Protein AF-A0A1Y4FDK3-F1 (afdb_monomer_lite)

Sequence (465 aa):
MKSVPLPRIGMRVVKTAVAVMLSYTIFVPFGLIYNEALGGVWGQLGPLYACIACIICTQSTLGQTIQQGLSRLIGVAVGGALGTATLLLGAALDDPWVRIPALGAVCVAGVWICLLLKRPTACGMACILPCVILITGVTGVTRYYYAAARIIETVVGLLIALGVNAALPDLRPEPKKEAPHMQVEVKNSTKKLCVIGEPVLHSKSPLIQNTMLAALGLDYVYLCQPVPRGRCREWLECAKFAGYAGFNATMPHKEELVELMDELDGDARLFGAVNTVCIRDGRAYGYNTDGAGFLRALNDEGIDPAGKRVLVLGAGGAAKAVCLKLAQAGAEVVVCNRTADKATALCAHEPARLRPAGFDPDTLRREAAECGLLVNCTSLGMEGAAGQFEEFSFLDALPAGAPVVDLIYAPAETELLRRAREGGHQTANGFGLLVNQAVLSLEHFTGTAIDAAEMKRRLADVLLP

pLDDT: mean 89.47, std 10.4, range [42.16, 98.75]

Radius of gyration: 32.22 Å; chains: 1; bounding box: 88×62×81 Å

Secondary structure (DSSP, 8-state):
---PPPP---HHHHHHHHHHHHHHHHHGGGT-SS-GGG-TTGGG--HHHHHHHHHHH--SSHHHHHHHHHHHHHHHHHHHHHHHHHGGGGGGGGSHHHHHHHHHHHHHHHHHHHHHTT-GGGHHHHHHHHHHHHHS---TTHHHHHHHHHHHHHHHHHHHHHHHHHHS---SPPP-S----------TT-EEEEEEESS-TT-SHHHHHHHHHHHHT-SEEEEEEE--TT-HHHHHHHHHHTTEEEEEE-TTTTTTTGGG-SEE-HHHHHHT--SEEEEETTEEEEE-HHHHHHHHHHHHTT---TT-EEEEE--SHHHHHHHHHHHHTT-EEEEE-SSHHHHHHHHTTSTTTEEEE--SHHHHHHHHTT-SEEEE-SSTT-TT-----S--HHHHTSPTT--EEES--SSSS-HHHHHHHHTT--EE-THHHHHHHHHHHHHHHH-----HHHHHHHHHHHH--

Organism: Flavonifractor plautii (NCBI:txid292800)

InterPro domains:
  IPR006151 Quinate/shikimate 5-dehydrogenase/glutamyl-tRNA reductase [PF01488] (306-349)
  IPR011342 Shikimate dehydrogenase [TIGR00507] (193-463)
  IPR013708 Shikimate dehydrogenase substrate binding, N-terminal [PF08501] (195-277)
  IPR022893 Shikimate dehydrogenase family [MF_00222] (190-461)
  IPR022893 Shikimate dehydrogenase family [PTHR21089] (185-453)
  IPR036291 NAD(P)-binding domain superfamily [SSF51735] (290-460)
  IPR046346 Aminoacid dehydrogenase-like, N-terminal domain superfamily [SSF53223] (185-289)
  IPR049453 Integral membrane bound transporter domain [PF13515] (41-162)

Foldseek 3Di:
DPDDDDDDDDPLNVLLVQLLVVLQVVCVVVVQCQQCVVPFLSNLAHSVLLSVLSNQLQDQALVSSVLLLVLLLLLLVLLLVLLVVLCVCPPLLVDPVSVVVSLVVQLVVSCVVCVVVVRNSSSVSSSVLSCCLSPVPDDDPVSNSNSVNSSVSNVNSSVSSSVSCVVRHNPPPDPDPPQPPDDDDADPPAAEEEEEEVVFPPPCLQVLQSLQCVVVVHRYHYYYDYDDPPCVQVVLVVCLVVRHQWYFYDPPCFQVCLVVAPEEDPLCVLLSGFGIWGADPNGIYGYDLLLVLVCQLCVVLVHQQAPWEEEEEDLDSSSLSNQVSSVVSHHQYEYEYCPQVSQVVSCVSPVVRGHYDYPDPVGLLVSQLRGLEYEYPDCAQAPPDPHHDPDQVSLVNHDAQRAYEYLHPVVVAGPNQVVNVVSVYHYYYNLSSVQSSSQVSVCVSPVDHDDSVVSSVSVCVSPVD

Structure (mmCIF, N/CA/C/O backbone):
data_AF-A0A1Y4FDK3-F1
#
_entry.id   AF-A0A1Y4FDK3-F1
#
loop_
_atom_site.group_PDB
_atom_site.id
_atom_site.type_symbol
_atom_site.label_atom_id
_atom_site.label_alt_id
_atom_site.label_comp_id
_atom_site.label_asym_id
_atom_site.label_entity_id
_atom_site.label_seq_id
_atom_site.pdbx_PDB_ins_code
_atom_site.Cartn_x
_atom_site.Cartn_y
_atom_site.Cartn_z
_atom_site.occupancy
_atom_site.B_iso_or_equiv
_atom_site.auth_seq_id
_atom_site.auth_comp_id
_atom_site.auth_asym_id
_atom_site.auth_atom_id
_atom_site.pdbx_PDB_model_num
ATOM 1 N N . MET A 1 1 ? 37.067 43.108 -14.608 1.00 49.44 1 MET A N 1
ATOM 2 C CA . MET A 1 1 ? 37.022 41.693 -15.043 1.00 49.44 1 MET A CA 1
ATOM 3 C C . MET A 1 1 ? 36.114 4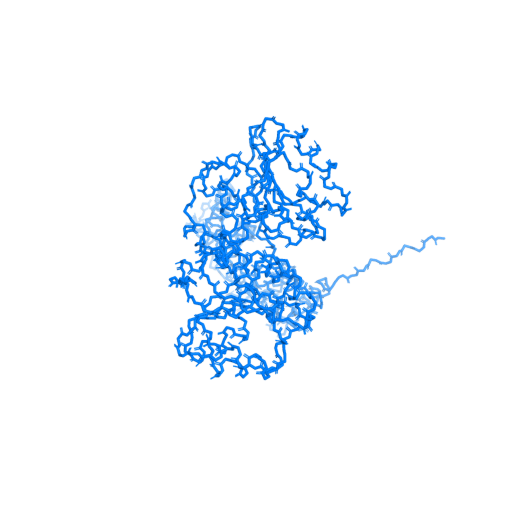0.938 -14.083 1.00 49.44 1 MET A C 1
ATOM 5 O O . MET A 1 1 ? 36.393 40.963 -12.893 1.00 49.44 1 MET A O 1
ATOM 9 N N . LYS A 1 2 ? 35.000 40.354 -14.550 1.00 50.56 2 LYS A N 1
ATOM 10 C CA . LYS A 1 2 ? 34.170 39.475 -13.704 1.00 50.56 2 LYS A CA 1
ATOM 11 C C . LYS A 1 2 ? 35.009 38.242 -13.357 1.00 50.56 2 LYS A C 1
ATOM 13 O O . LYS A 1 2 ? 35.543 37.614 -14.268 1.00 50.56 2 LYS A O 1
ATOM 18 N N . SER A 1 3 ? 35.164 37.934 -12.071 1.00 60.12 3 SER A N 1
ATOM 19 C CA . SER A 1 3 ? 35.809 36.700 -11.630 1.00 60.12 3 SER A CA 1
ATOM 20 C C . SER A 1 3 ? 34.980 35.522 -12.134 1.00 60.12 3 SER A C 1
ATOM 22 O O . SER A 1 3 ? 33.811 35.369 -11.787 1.00 60.12 3 SER A O 1
ATOM 24 N N . VAL A 1 4 ? 35.564 34.715 -13.015 1.00 58.91 4 VAL A N 1
ATOM 25 C CA . VAL A 1 4 ? 34.963 33.440 -13.404 1.00 58.91 4 VAL A CA 1
ATOM 26 C C . VAL A 1 4 ? 35.114 32.517 -12.191 1.00 58.91 4 VAL A C 1
ATOM 28 O O . VAL A 1 4 ? 36.247 32.297 -11.757 1.00 58.91 4 VAL A O 1
ATOM 31 N N . PRO A 1 5 ? 34.023 32.023 -11.581 1.00 63.69 5 PRO A N 1
ATOM 32 C CA . PRO A 1 5 ? 34.138 31.117 -10.449 1.00 63.69 5 PRO A CA 1
ATOM 33 C C . PRO A 1 5 ? 34.846 29.834 -10.896 1.00 63.69 5 PRO A C 1
ATOM 35 O O . PRO A 1 5 ? 34.484 29.235 -11.909 1.00 63.69 5 PRO A O 1
ATOM 38 N N . LEU A 1 6 ? 35.869 29.425 -10.142 1.00 59.69 6 LEU A N 1
ATOM 39 C CA . LEU A 1 6 ? 36.595 28.183 -10.401 1.00 59.69 6 LEU A CA 1
ATOM 40 C C . LEU A 1 6 ? 35.630 26.984 -10.317 1.00 59.69 6 LEU A C 1
ATOM 42 O O . LEU A 1 6 ? 34.805 26.925 -9.397 1.00 59.69 6 LEU A O 1
ATOM 46 N N . PRO A 1 7 ? 35.719 26.019 -11.250 1.00 59.59 7 PRO A N 1
ATOM 47 C CA . PRO A 1 7 ? 34.868 24.839 -11.234 1.00 59.59 7 PRO A CA 1
ATOM 48 C C . PRO A 1 7 ? 35.133 24.011 -9.972 1.00 59.59 7 PRO A C 1
ATOM 50 O O . PRO A 1 7 ? 36.275 23.715 -9.623 1.00 59.59 7 PRO A O 1
ATOM 53 N N . ARG A 1 8 ? 34.062 23.618 -9.278 1.00 72.81 8 ARG A N 1
ATOM 54 C CA . ARG A 1 8 ? 34.160 22.737 -8.108 1.00 72.81 8 ARG A CA 1
ATOM 55 C C . ARG A 1 8 ? 34.500 21.321 -8.574 1.00 72.81 8 ARG A C 1
ATOM 57 O O . ARG A 1 8 ? 33.692 20.680 -9.242 1.00 72.81 8 ARG A O 1
ATOM 64 N N . ILE A 1 9 ? 35.680 20.827 -8.204 1.00 76.56 9 ILE A N 1
ATOM 65 C CA . ILE A 1 9 ? 36.109 19.453 -8.493 1.00 76.56 9 ILE A CA 1
ATOM 66 C C . ILE A 1 9 ? 35.349 18.499 -7.562 1.00 76.56 9 ILE A C 1
ATOM 68 O O . ILE A 1 9 ? 35.439 18.601 -6.340 1.00 76.56 9 ILE A O 1
ATOM 72 N N . GLY A 1 10 ? 34.565 17.585 -8.135 1.00 80.06 10 GLY A N 1
ATOM 73 C CA . GLY A 1 10 ? 33.818 16.583 -7.371 1.00 80.06 10 GLY A CA 1
ATOM 74 C C . GLY A 1 10 ? 34.713 15.471 -6.814 1.00 80.06 10 GLY A C 1
ATOM 75 O O . GLY A 1 10 ? 35.727 15.124 -7.418 1.00 80.06 10 GLY A O 1
ATOM 76 N N . MET A 1 11 ? 34.299 14.850 -5.703 1.00 84.31 11 MET A N 1
ATOM 77 C CA . MET A 1 11 ? 35.073 13.801 -5.022 1.00 84.31 11 MET A CA 1
ATOM 78 C C . MET A 1 11 ? 35.417 12.620 -5.945 1.00 84.31 11 MET A C 1
ATOM 80 O O . MET A 1 11 ? 36.531 12.113 -5.902 1.00 84.31 11 MET A O 1
ATOM 84 N N . ARG A 1 12 ? 34.520 12.229 -6.861 1.00 85.62 12 ARG A N 1
ATOM 85 C CA . ARG A 1 12 ? 34.807 11.196 -7.874 1.00 85.62 12 ARG A CA 1
ATOM 86 C C . ARG A 1 12 ? 36.051 11.507 -8.716 1.00 85.62 12 ARG A C 1
ATOM 88 O O . ARG A 1 12 ? 36.828 10.601 -9.006 1.00 85.62 12 ARG A O 1
ATOM 95 N N . VAL A 1 13 ? 36.252 12.769 -9.101 1.00 85.69 13 VAL A N 1
ATOM 96 C CA . VAL A 1 13 ? 37.414 13.190 -9.903 1.00 85.69 13 VAL A CA 1
ATOM 97 C C . VAL A 1 13 ? 38.695 13.061 -9.081 1.00 85.69 13 VAL A C 1
ATOM 99 O O . VAL A 1 13 ? 39.684 12.528 -9.576 1.00 85.69 13 VAL A O 1
ATOM 102 N N . VAL A 1 14 ? 38.646 13.451 -7.804 1.00 87.25 14 VAL A N 1
ATOM 103 C CA . VAL A 1 14 ? 39.762 13.287 -6.859 1.00 87.25 14 VAL A CA 1
ATOM 104 C C . VAL A 1 14 ? 40.108 11.807 -6.680 1.00 87.25 14 VAL A C 1
ATOM 106 O O . VAL A 1 14 ? 41.258 11.424 -6.880 1.00 87.25 14 VAL A O 1
ATOM 109 N N . LYS A 1 15 ? 39.112 10.952 -6.402 1.00 89.12 15 LYS A N 1
ATOM 110 C CA . LYS A 1 15 ? 39.292 9.492 -6.296 1.00 89.12 15 LYS A CA 1
ATOM 111 C C . LYS A 1 15 ? 39.922 8.911 -7.561 1.00 89.12 15 LYS A C 1
ATOM 113 O O . LYS A 1 15 ? 40.838 8.103 -7.481 1.00 89.12 15 LYS A O 1
ATOM 118 N N . THR A 1 16 ? 39.465 9.354 -8.730 1.00 89.62 16 THR A N 1
ATOM 119 C CA . THR A 1 16 ? 39.978 8.873 -10.018 1.00 89.62 16 THR A CA 1
ATOM 120 C C . THR A 1 16 ? 41.451 9.235 -10.205 1.00 89.62 16 THR A C 1
ATOM 122 O O . THR A 1 16 ? 42.246 8.377 -10.583 1.00 89.62 16 THR A O 1
ATOM 125 N N . ALA A 1 17 ? 41.837 10.476 -9.894 1.00 91.12 17 ALA A N 1
ATOM 126 C CA . ALA A 1 17 ? 43.228 10.918 -9.978 1.00 91.12 17 ALA A CA 1
ATOM 127 C C . ALA A 1 17 ? 44.140 10.123 -9.026 1.00 91.12 17 ALA A C 1
ATOM 129 O O . ALA A 1 17 ? 45.201 9.653 -9.437 1.00 91.12 17 ALA A O 1
ATOM 130 N N . VAL A 1 18 ? 43.691 9.898 -7.786 1.00 92.38 18 VAL A N 1
ATOM 131 C CA . VAL A 1 18 ? 44.410 9.077 -6.797 1.00 92.38 18 VAL A CA 1
ATOM 132 C C . VAL A 1 18 ? 44.550 7.630 -7.278 1.00 92.38 18 VAL A C 1
ATOM 134 O O . VAL A 1 18 ? 45.639 7.067 -7.211 1.00 92.38 18 VAL A O 1
ATOM 137 N N . ALA A 1 19 ? 43.484 7.033 -7.817 1.00 92.50 19 ALA A N 1
ATOM 138 C CA . ALA A 1 19 ? 43.506 5.660 -8.316 1.00 92.50 19 ALA A CA 1
ATOM 139 C C . ALA A 1 19 ? 44.452 5.475 -9.515 1.00 92.50 19 ALA A C 1
ATOM 141 O O . ALA A 1 19 ? 45.145 4.463 -9.595 1.00 92.50 19 ALA A O 1
ATOM 142 N N . VAL A 1 20 ? 44.532 6.449 -10.428 1.00 92.19 20 VAL A N 1
ATOM 143 C CA . VAL A 1 20 ? 45.497 6.427 -11.544 1.00 92.19 20 VAL A CA 1
ATOM 144 C C . VAL A 1 20 ? 46.932 6.551 -11.037 1.00 92.19 20 VAL A C 1
ATOM 146 O O . VAL A 1 20 ? 47.793 5.782 -11.460 1.00 92.19 20 VAL A O 1
ATOM 149 N N . MET A 1 21 ? 47.185 7.475 -10.105 1.00 93.81 21 MET A N 1
ATOM 150 C CA . MET A 1 21 ? 48.506 7.654 -9.501 1.00 93.81 21 MET A CA 1
ATOM 151 C C . MET A 1 21 ? 48.981 6.360 -8.829 1.00 93.81 21 MET A C 1
ATOM 153 O O . MET A 1 21 ? 50.059 5.867 -9.150 1.00 93.81 21 MET A O 1
ATOM 157 N N . LEU A 1 22 ? 48.149 5.761 -7.970 1.00 92.12 22 LEU A N 1
ATOM 158 C CA . LEU A 1 22 ? 48.467 4.501 -7.292 1.00 92.12 22 LEU A CA 1
ATOM 159 C C . LEU A 1 22 ? 48.661 3.344 -8.277 1.00 92.12 22 LEU A C 1
ATOM 161 O O . LEU A 1 22 ? 49.587 2.553 -8.116 1.00 92.12 22 LEU A O 1
ATOM 165 N N . SER A 1 23 ? 47.830 3.271 -9.321 1.00 90.44 23 SER A N 1
ATOM 166 C CA . SER A 1 23 ? 47.979 2.273 -10.382 1.00 90.44 23 SER A CA 1
ATOM 167 C C . SER A 1 23 ? 49.316 2.377 -11.092 1.00 90.44 23 SER A C 1
ATOM 169 O O . SER A 1 23 ? 49.923 1.352 -11.372 1.00 90.44 23 SER A O 1
ATOM 171 N N . TYR A 1 24 ? 49.806 3.582 -11.364 1.00 88.81 24 TYR A N 1
ATOM 172 C CA . TYR A 1 24 ? 51.129 3.744 -11.951 1.00 88.81 24 TYR A CA 1
ATOM 173 C C . TYR A 1 24 ? 52.233 3.358 -10.953 1.00 88.81 24 TYR A C 1
ATOM 175 O O . TYR A 1 24 ? 53.125 2.578 -11.286 1.00 88.81 24 TYR A O 1
ATOM 183 N N . THR A 1 25 ? 52.142 3.833 -9.706 1.00 89.12 25 THR A N 1
ATOM 184 C CA . THR A 1 25 ? 53.131 3.562 -8.649 1.00 89.12 25 THR A CA 1
ATOM 185 C C . THR A 1 25 ? 53.293 2.074 -8.344 1.00 89.12 25 THR A C 1
ATOM 187 O O . THR A 1 25 ? 54.399 1.649 -8.039 1.00 89.12 25 THR A O 1
ATOM 190 N N . ILE A 1 26 ? 52.235 1.266 -8.453 1.00 88.19 26 ILE A N 1
ATOM 191 C CA . ILE A 1 26 ? 52.302 -0.177 -8.177 1.00 88.19 26 ILE A CA 1
ATOM 192 C C . ILE A 1 26 ? 53.143 -0.935 -9.212 1.00 88.19 26 ILE A C 1
ATOM 194 O O . ILE A 1 26 ? 53.798 -1.904 -8.850 1.00 88.19 26 ILE A O 1
ATOM 198 N N . PHE A 1 27 ? 53.166 -0.511 -10.477 1.00 85.94 27 PHE A N 1
ATOM 199 C CA . PHE A 1 27 ? 53.863 -1.244 -11.545 1.00 85.94 27 PHE A CA 1
ATOM 200 C C . PHE A 1 27 ? 55.360 -0.902 -11.637 1.00 85.94 27 PHE A C 1
ATOM 202 O O . PHE A 1 27 ? 56.163 -1.745 -12.041 1.00 85.94 27 PHE A O 1
ATOM 209 N N . VAL A 1 28 ? 55.750 0.315 -11.240 1.00 85.56 28 VAL A N 1
ATOM 210 C CA . VAL A 1 28 ? 57.125 0.831 -11.384 1.00 85.56 28 VAL A CA 1
ATOM 211 C C . VAL A 1 28 ? 58.179 0.013 -10.609 1.00 85.56 28 VAL A C 1
ATOM 213 O O . VAL A 1 28 ? 59.177 -0.358 -11.227 1.00 85.56 28 VAL A O 1
ATOM 216 N N . PRO A 1 29 ? 57.998 -0.338 -9.317 1.00 84.94 29 PRO A N 1
ATOM 217 C CA . PRO A 1 29 ? 59.011 -1.063 -8.539 1.00 84.94 29 PRO A CA 1
ATOM 218 C C . PRO A 1 29 ? 59.336 -2.459 -9.076 1.00 84.94 29 PRO A C 1
ATOM 220 O O . PRO A 1 29 ? 60.423 -2.973 -8.833 1.00 84.94 29 PRO A O 1
ATOM 223 N N . PHE A 1 30 ? 58.405 -3.068 -9.810 1.00 81.56 30 PHE A N 1
ATOM 224 C CA . PHE A 1 30 ? 58.560 -4.406 -10.381 1.00 81.56 30 PHE A CA 1
ATOM 225 C C . PHE A 1 30 ? 59.085 -4.380 -11.825 1.00 81.56 30 PHE A C 1
ATOM 227 O O . PHE A 1 30 ? 59.165 -5.427 -12.462 1.00 81.56 30 PHE A O 1
ATOM 234 N N . GLY A 1 31 ? 59.406 -3.200 -12.372 1.00 77.69 31 GLY A N 1
ATOM 235 C CA . GLY A 1 31 ? 59.847 -3.061 -13.763 1.00 77.69 31 GLY A CA 1
ATOM 236 C C . GLY A 1 31 ? 58.774 -3.438 -14.795 1.00 77.69 31 GLY A C 1
ATOM 237 O O . GLY A 1 31 ? 59.106 -3.703 -15.950 1.00 77.69 31 GLY A O 1
ATOM 238 N N . LEU A 1 32 ? 57.495 -3.462 -14.396 1.00 79.69 32 LEU A N 1
ATOM 239 C CA . LEU A 1 32 ? 56.353 -3.850 -15.232 1.00 79.69 32 LEU A CA 1
ATOM 240 C C . LEU A 1 32 ? 55.864 -2.658 -16.068 1.00 79.69 32 LEU A C 1
ATOM 242 O O . LEU A 1 32 ? 54.741 -2.181 -15.919 1.00 79.69 32 LEU A O 1
ATOM 246 N N . ILE A 1 33 ? 56.745 -2.134 -16.919 1.00 81.38 33 ILE A N 1
ATOM 247 C CA . ILE A 1 33 ? 56.472 -1.022 -17.840 1.00 81.38 33 ILE A CA 1
ATOM 248 C C . ILE A 1 33 ? 56.725 -1.507 -19.273 1.00 81.38 33 ILE A C 1
ATOM 250 O O . ILE A 1 33 ? 57.542 -0.934 -19.982 1.00 81.38 33 ILE A O 1
ATOM 254 N N . TYR A 1 34 ? 56.059 -2.596 -19.677 1.00 77.06 34 TYR A N 1
ATOM 255 C CA . TYR A 1 34 ? 56.303 -3.297 -20.947 1.00 77.06 34 TYR A CA 1
ATOM 256 C C . TYR A 1 34 ? 57.783 -3.617 -21.165 1.00 77.06 34 TYR A C 1
ATOM 258 O O . TYR A 1 34 ? 58.484 -2.962 -21.934 1.00 77.06 34 TYR A O 1
ATOM 266 N N . ASN A 1 35 ? 58.264 -4.635 -20.459 1.00 80.50 35 ASN A N 1
ATOM 267 C CA . ASN A 1 35 ? 59.661 -5.032 -20.505 1.00 80.50 35 ASN A CA 1
ATOM 268 C C . ASN A 1 35 ? 59.807 -6.419 -21.135 1.00 80.50 35 ASN A C 1
ATOM 270 O O . ASN A 1 35 ? 59.672 -7.435 -20.453 1.00 80.50 35 ASN A O 1
ATOM 274 N N . GLU A 1 36 ? 60.118 -6.464 -22.431 1.00 73.19 36 GLU A N 1
ATOM 275 C CA . GLU A 1 36 ? 60.268 -7.717 -23.184 1.00 73.19 36 GLU A CA 1
ATOM 276 C C . GLU A 1 36 ? 61.287 -8.685 -22.557 1.00 73.19 36 GLU A C 1
ATOM 278 O O . GLU A 1 36 ? 61.121 -9.899 -22.681 1.00 73.19 36 GLU A O 1
ATOM 283 N N . ALA A 1 37 ? 62.272 -8.179 -21.801 1.00 77.31 37 ALA A N 1
ATOM 284 C CA . ALA A 1 37 ? 63.275 -8.999 -21.121 1.00 77.31 37 ALA A CA 1
ATOM 285 C C . ALA A 1 37 ? 62.690 -9.925 -20.036 1.00 77.31 37 ALA A C 1
ATOM 287 O O . ALA A 1 37 ? 63.306 -10.933 -19.702 1.00 77.31 37 ALA A O 1
ATOM 288 N N . LEU A 1 38 ? 61.504 -9.616 -19.495 1.00 78.38 38 LEU A N 1
ATOM 289 C CA . LEU A 1 38 ? 60.818 -10.468 -18.515 1.00 78.38 38 LEU A CA 1
ATOM 290 C C . LEU A 1 38 ? 60.136 -11.684 -19.161 1.00 78.38 38 LEU A C 1
ATOM 292 O O . LEU A 1 38 ? 59.846 -12.659 -18.467 1.00 78.38 38 LEU A O 1
ATOM 296 N N . GLY A 1 39 ? 59.883 -11.639 -20.475 1.00 80.19 39 GLY A N 1
ATOM 297 C CA . GLY A 1 39 ? 59.215 -12.702 -21.221 1.00 80.19 39 GLY A CA 1
ATOM 298 C C . GLY A 1 39 ? 57.784 -13.013 -20.751 1.00 80.19 39 GLY A C 1
ATOM 299 O O . GLY A 1 39 ? 57.275 -12.492 -19.755 1.00 80.19 39 GLY A O 1
ATOM 300 N N . GLY A 1 40 ? 57.097 -13.879 -21.500 1.00 84.12 40 GLY A N 1
ATOM 301 C CA . GLY A 1 40 ? 55.764 -14.367 -21.134 1.00 84.12 40 GLY A CA 1
ATOM 302 C C . GLY A 1 40 ? 54.731 -13.255 -20.907 1.00 84.12 40 GLY A C 1
ATOM 303 O O . GLY A 1 40 ? 54.746 -12.217 -21.567 1.00 84.12 40 GLY A O 1
ATOM 304 N N . VAL A 1 41 ? 53.822 -13.474 -19.952 1.00 82.44 41 VAL A N 1
ATOM 305 C CA . VAL A 1 41 ? 52.799 -12.488 -19.555 1.00 82.44 41 VAL A CA 1
ATOM 306 C C . VAL A 1 41 ? 53.429 -11.256 -18.899 1.00 82.44 41 VAL A C 1
ATOM 308 O O . VAL A 1 41 ? 52.985 -10.140 -19.150 1.00 82.44 41 VAL A O 1
ATOM 311 N N . TRP A 1 42 ? 54.480 -11.444 -18.097 1.00 83.06 42 TRP A N 1
ATOM 312 C CA . TRP A 1 42 ? 55.116 -10.377 -17.318 1.00 83.06 42 TRP A CA 1
ATOM 313 C C . TRP A 1 42 ? 55.757 -9.305 -18.196 1.00 83.06 42 TRP A C 1
ATOM 315 O O . TRP A 1 42 ? 55.622 -8.121 -17.900 1.00 83.06 42 TRP A O 1
ATOM 325 N N . GLY A 1 43 ? 56.371 -9.698 -19.314 1.00 81.19 43 GLY A N 1
ATOM 326 C CA . GLY A 1 43 ? 56.927 -8.739 -20.269 1.00 81.19 43 GLY A CA 1
ATOM 327 C C . GLY A 1 43 ? 55.876 -7.935 -21.035 1.00 81.19 43 GLY A C 1
ATOM 328 O O . GLY A 1 43 ? 56.187 -6.879 -21.578 1.00 81.19 43 GLY A O 1
ATOM 329 N N . GLN A 1 44 ? 54.623 -8.398 -21.036 1.00 83.62 44 GLN A N 1
ATOM 330 C CA . GLN A 1 44 ? 53.492 -7.726 -21.675 1.00 83.62 44 GLN A CA 1
ATOM 331 C C . GLN A 1 44 ? 52.660 -6.887 -20.696 1.00 83.62 44 GLN A C 1
ATOM 333 O O . GLN A 1 44 ? 51.677 -6.288 -21.127 1.00 83.62 44 GLN A O 1
ATOM 338 N N . LEU A 1 45 ? 53.005 -6.842 -19.404 1.00 84.81 45 LEU A N 1
ATOM 339 C CA . LEU A 1 45 ? 52.305 -6.022 -18.413 1.00 84.81 45 LEU A CA 1
ATOM 340 C C . LEU A 1 45 ? 52.791 -4.569 -18.434 1.00 84.81 45 LEU A C 1
ATOM 342 O O . LEU A 1 45 ? 53.985 -4.281 -18.526 1.00 84.81 45 LEU A O 1
ATOM 346 N N . GLY A 1 46 ? 51.847 -3.652 -18.263 1.00 85.69 46 GLY A N 1
ATOM 347 C CA . GLY A 1 46 ? 52.092 -2.231 -18.125 1.00 85.69 46 GLY A CA 1
ATOM 348 C C . GLY A 1 46 ? 50.955 -1.502 -17.404 1.00 85.69 46 GLY A C 1
ATOM 349 O O . GLY A 1 46 ? 49.817 -1.972 -17.346 1.00 85.69 46 GLY A O 1
ATOM 350 N N . PRO A 1 47 ? 51.216 -0.292 -16.887 1.00 88.25 47 PRO A N 1
ATOM 351 C CA . PRO A 1 47 ? 50.242 0.425 -16.069 1.00 88.25 47 PRO A CA 1
ATOM 352 C C . PRO A 1 47 ? 49.052 0.972 -16.872 1.00 88.25 47 PRO A C 1
ATOM 354 O O . PRO A 1 47 ? 48.026 1.303 -16.289 1.00 88.25 47 PRO A O 1
ATOM 357 N N . LEU A 1 48 ? 49.149 1.076 -18.203 1.00 86.50 48 LEU A N 1
ATOM 358 C CA . LEU A 1 48 ? 48.182 1.812 -19.029 1.00 86.50 48 LEU A CA 1
ATOM 359 C C . LEU A 1 48 ? 46.734 1.320 -18.868 1.00 86.50 48 LEU A C 1
ATOM 361 O O . LEU A 1 48 ? 45.841 2.120 -18.593 1.00 86.50 48 LEU A O 1
ATOM 365 N N . TYR A 1 49 ? 46.473 0.020 -19.019 1.00 85.44 49 TYR A N 1
ATOM 366 C CA . TYR A 1 49 ? 45.096 -0.486 -18.945 1.00 85.44 49 TYR A CA 1
ATOM 367 C C . TYR A 1 49 ? 44.601 -0.612 -17.507 1.00 85.44 49 TYR A C 1
ATOM 369 O O . TYR A 1 49 ? 43.391 -0.521 -17.291 1.00 85.44 49 TYR A O 1
ATOM 377 N N . ALA A 1 50 ? 45.511 -0.736 -16.537 1.00 89.06 50 ALA A N 1
ATOM 378 C CA . ALA A 1 50 ? 45.185 -0.614 -15.123 1.00 89.06 50 ALA A CA 1
ATOM 379 C C . ALA A 1 50 ? 44.735 0.823 -14.795 1.00 89.06 50 ALA A C 1
ATOM 381 O O . ALA A 1 50 ? 43.686 1.014 -14.185 1.00 89.06 50 ALA A O 1
ATOM 382 N N . CYS A 1 51 ? 45.405 1.843 -15.339 1.00 90.56 51 CYS A N 1
ATOM 383 C CA . CYS A 1 51 ? 44.972 3.237 -15.234 1.00 90.56 51 CYS A CA 1
ATOM 384 C C . CYS A 1 51 ? 43.619 3.476 -15.925 1.00 90.56 51 CYS A C 1
ATOM 386 O O . CYS A 1 51 ? 42.732 4.100 -15.345 1.00 90.56 51 CYS A O 1
ATOM 388 N N . ILE A 1 52 ? 43.407 2.936 -17.133 1.00 88.31 52 ILE A N 1
ATOM 389 C CA . ILE A 1 52 ? 42.099 3.000 -17.813 1.00 88.31 52 ILE A CA 1
ATOM 390 C C . ILE A 1 52 ? 41.025 2.271 -16.982 1.00 88.31 52 ILE A C 1
ATOM 392 O O . ILE A 1 52 ? 39.864 2.685 -16.965 1.00 88.31 52 ILE A O 1
ATOM 396 N N . ALA A 1 53 ? 41.377 1.179 -16.294 1.00 87.12 53 ALA A N 1
ATOM 397 C CA . ALA A 1 53 ? 40.519 0.490 -15.325 1.00 87.12 53 ALA A CA 1
ATOM 398 C C . ALA A 1 53 ? 40.137 1.383 -14.156 1.00 87.12 53 ALA A C 1
ATOM 400 O O . ALA A 1 53 ? 38.942 1.554 -13.917 1.00 87.12 53 ALA A O 1
ATOM 401 N N . CYS A 1 54 ? 41.099 2.058 -13.537 1.00 90.50 54 CYS A N 1
ATOM 402 C CA . CYS A 1 54 ? 40.827 3.042 -12.499 1.00 90.50 54 CYS A CA 1
ATOM 403 C C . CYS A 1 54 ? 39.869 4.143 -12.981 1.00 90.50 54 CYS A C 1
ATOM 405 O O . CYS A 1 54 ? 38.879 4.423 -12.307 1.00 90.50 54 CYS A O 1
ATOM 407 N N . ILE A 1 55 ? 40.103 4.723 -14.163 1.00 88.06 55 ILE A N 1
ATOM 408 C CA . ILE A 1 55 ? 39.299 5.840 -14.695 1.00 88.06 55 ILE A CA 1
ATOM 409 C C . ILE A 1 55 ? 37.835 5.453 -14.909 1.00 88.06 55 ILE A C 1
ATOM 411 O O . ILE A 1 55 ? 36.927 6.198 -14.546 1.00 88.06 55 ILE A O 1
ATOM 415 N N . ILE A 1 56 ? 37.592 4.284 -15.496 1.00 85.00 56 ILE A N 1
ATOM 416 C CA . ILE A 1 56 ? 36.235 3.855 -15.853 1.00 85.00 56 ILE A CA 1
ATOM 417 C C . ILE A 1 56 ? 35.504 3.262 -14.641 1.00 85.00 56 ILE A C 1
ATOM 419 O O . ILE A 1 56 ? 34.301 3.478 -14.488 1.00 85.00 56 ILE A O 1
ATOM 423 N N . CYS A 1 57 ? 36.203 2.510 -13.785 1.00 86.62 57 CYS A N 1
ATOM 424 C CA . CYS A 1 57 ? 35.579 1.821 -12.656 1.00 86.62 57 CYS A CA 1
ATOM 425 C C . CYS A 1 57 ? 35.303 2.751 -11.475 1.00 86.62 57 CYS A C 1
ATOM 427 O O . CYS A 1 57 ? 34.345 2.501 -10.753 1.00 86.62 57 CYS A O 1
ATOM 429 N N . THR A 1 58 ? 36.086 3.817 -11.277 1.00 88.50 58 THR A N 1
ATOM 430 C CA . THR A 1 58 ? 35.900 4.720 -10.132 1.00 88.50 58 THR A CA 1
ATOM 431 C C . THR A 1 58 ? 34.584 5.492 -10.244 1.00 88.50 58 THR A C 1
ATOM 433 O O . THR A 1 58 ? 34.417 6.395 -11.074 1.00 88.50 58 THR A O 1
ATOM 436 N N . GLN A 1 59 ? 33.643 5.147 -9.370 1.00 88.12 59 GLN A N 1
ATOM 437 C CA . GLN A 1 59 ? 32.368 5.832 -9.187 1.00 88.12 59 GLN A CA 1
ATOM 438 C C . GLN A 1 59 ? 32.333 6.576 -7.851 1.00 88.12 59 GLN A C 1
ATOM 440 O O . GLN A 1 59 ? 33.248 6.482 -7.033 1.00 88.12 59 GLN A O 1
ATOM 445 N N . SER A 1 60 ? 31.275 7.357 -7.641 1.00 80.75 60 SER A N 1
ATOM 446 C CA . SER A 1 60 ? 31.109 8.159 -6.425 1.00 80.75 60 SER A CA 1
ATOM 447 C C . SER A 1 60 ? 30.965 7.282 -5.177 1.00 80.75 60 SER A C 1
ATOM 449 O O . SER A 1 60 ? 31.498 7.625 -4.123 1.00 80.75 60 SER A O 1
ATOM 451 N N . THR A 1 61 ? 30.311 6.126 -5.318 1.00 81.00 61 THR A N 1
ATOM 452 C CA . THR A 1 61 ? 29.981 5.198 -4.227 1.00 81.00 61 THR A CA 1
ATOM 453 C C . THR A 1 61 ? 30.615 3.821 -4.415 1.00 81.00 61 THR A C 1
ATOM 455 O O . THR A 1 61 ? 30.891 3.424 -5.553 1.00 81.00 61 THR A O 1
ATOM 458 N N . LEU A 1 62 ? 30.801 3.053 -3.337 1.00 82.19 62 LEU A N 1
ATOM 459 C CA . LEU A 1 62 ? 31.403 1.716 -3.406 1.00 82.19 62 LEU A CA 1
ATOM 460 C C . LEU A 1 62 ? 30.544 0.728 -4.211 1.00 82.19 62 LEU A C 1
ATOM 462 O O . LEU A 1 62 ? 31.083 0.036 -5.074 1.00 82.19 62 LEU A O 1
ATOM 466 N N . GLY A 1 63 ? 29.221 0.723 -4.008 1.00 79.12 63 GLY A N 1
ATOM 467 C CA . GLY A 1 63 ? 28.301 -0.172 -4.720 1.00 79.12 63 GLY A CA 1
ATOM 468 C C . GLY A 1 63 ? 28.337 0.021 -6.240 1.00 79.12 63 GLY A C 1
ATOM 469 O O . GLY A 1 63 ? 28.494 -0.944 -6.990 1.00 79.12 63 GLY A O 1
ATOM 470 N N . GLN A 1 64 ? 28.295 1.273 -6.703 1.00 81.19 64 GLN A N 1
ATOM 471 C CA . GLN A 1 64 ? 28.430 1.602 -8.129 1.00 81.19 64 GLN A CA 1
ATOM 472 C C . GLN A 1 64 ? 29.787 1.170 -8.710 1.00 81.19 64 GLN A C 1
ATOM 474 O O . GLN A 1 64 ? 29.835 0.634 -9.816 1.00 81.19 64 GLN A O 1
ATOM 479 N N . THR A 1 65 ? 30.887 1.353 -7.970 1.00 85.31 65 THR A N 1
ATOM 480 C CA . THR A 1 65 ? 32.225 0.907 -8.402 1.00 85.31 65 THR A CA 1
ATOM 481 C C . THR A 1 65 ? 32.287 -0.617 -8.533 1.00 85.31 65 THR A C 1
ATOM 483 O O . THR A 1 65 ? 32.851 -1.119 -9.505 1.00 85.31 65 THR A O 1
ATOM 486 N N . ILE A 1 66 ? 31.647 -1.366 -7.626 1.00 84.88 66 ILE A N 1
ATOM 487 C CA . ILE A 1 66 ? 31.526 -2.830 -7.725 1.00 84.88 66 ILE A CA 1
ATOM 488 C C . ILE A 1 66 ? 30.727 -3.223 -8.974 1.00 84.88 66 ILE A C 1
ATOM 490 O O . ILE A 1 66 ? 31.185 -4.052 -9.760 1.00 84.88 66 ILE A O 1
ATOM 494 N N . GLN A 1 67 ? 29.556 -2.619 -9.199 1.00 83.25 67 GLN A N 1
ATOM 495 C CA . GLN A 1 67 ? 28.715 -2.932 -10.361 1.00 83.25 67 GLN A CA 1
ATOM 496 C C . GLN A 1 67 ? 29.420 -2.634 -11.693 1.00 83.25 67 GLN A C 1
ATOM 498 O O . GLN A 1 67 ? 29.387 -3.456 -12.619 1.00 83.25 67 GLN A O 1
ATOM 503 N N . GLN A 1 68 ? 30.084 -1.480 -11.783 1.00 84.69 68 GLN A N 1
ATOM 504 C CA . GLN A 1 68 ? 30.846 -1.084 -12.963 1.00 84.69 68 GLN A CA 1
ATOM 505 C C . GLN A 1 68 ? 32.060 -1.999 -13.171 1.00 84.69 68 GLN A C 1
ATOM 507 O O . GLN A 1 68 ? 32.331 -2.428 -14.294 1.00 84.69 68 GLN A O 1
ATOM 512 N N . GLY A 1 69 ? 32.750 -2.355 -12.085 1.00 85.69 69 GLY A N 1
ATOM 513 C CA . GLY A 1 69 ? 33.874 -3.284 -12.087 1.00 85.69 69 GLY A CA 1
ATOM 514 C C . GLY A 1 69 ? 33.512 -4.674 -12.593 1.00 85.69 69 GLY A C 1
ATOM 515 O O . GLY A 1 69 ? 34.166 -5.188 -13.497 1.00 85.69 69 GLY A O 1
ATOM 516 N N . LEU A 1 70 ? 32.427 -5.252 -12.074 1.00 86.00 70 LEU A N 1
ATOM 517 C CA . LEU A 1 70 ? 31.911 -6.548 -12.522 1.00 86.00 70 LEU A CA 1
ATOM 518 C C . LEU A 1 70 ? 31.547 -6.525 -14.008 1.00 86.00 70 LEU A C 1
ATOM 520 O O . LEU A 1 70 ? 31.922 -7.427 -14.752 1.00 86.00 70 LEU A O 1
ATOM 524 N N . SER A 1 71 ? 30.864 -5.471 -14.460 1.00 86.31 71 SER A N 1
ATOM 525 C CA . SER A 1 71 ? 30.493 -5.322 -15.872 1.00 86.31 71 SER A CA 1
ATOM 526 C C . SER A 1 71 ? 31.729 -5.250 -16.775 1.00 86.31 71 SER A C 1
ATOM 528 O O . SER A 1 71 ? 31.762 -5.862 -17.842 1.00 86.31 71 SER A O 1
ATOM 530 N N . ARG A 1 72 ? 32.785 -4.564 -16.325 1.00 85.06 72 ARG A N 1
ATOM 531 C CA . ARG A 1 72 ? 34.057 -4.502 -17.045 1.00 85.06 72 ARG A CA 1
ATOM 532 C C . ARG A 1 72 ? 34.778 -5.848 -17.082 1.00 85.06 72 ARG A C 1
ATOM 534 O O . ARG A 1 72 ? 35.273 -6.208 -18.145 1.00 85.06 72 ARG A O 1
ATOM 541 N N . LEU A 1 73 ? 34.822 -6.586 -15.972 1.00 86.06 73 LEU A N 1
ATOM 542 C CA . LEU A 1 73 ? 35.420 -7.925 -15.934 1.00 86.06 73 LEU A CA 1
ATOM 543 C C . LEU A 1 73 ? 34.711 -8.883 -16.891 1.00 86.06 73 LEU A C 1
ATOM 545 O O . LEU A 1 73 ? 35.377 -9.577 -17.652 1.00 86.06 73 LEU A O 1
ATOM 549 N N . ILE A 1 74 ? 33.375 -8.867 -16.906 1.00 88.38 74 ILE A N 1
ATOM 550 C CA . ILE A 1 74 ? 32.572 -9.671 -17.835 1.00 88.38 74 ILE A CA 1
ATOM 551 C C . ILE A 1 74 ? 32.903 -9.298 -19.282 1.00 88.38 74 ILE A C 1
ATOM 553 O O . ILE A 1 74 ? 33.194 -10.179 -20.084 1.00 88.38 74 ILE A O 1
ATOM 557 N N . GLY A 1 75 ? 32.911 -8.003 -19.613 1.00 88.00 75 GLY A N 1
ATOM 558 C CA . GLY A 1 75 ? 33.231 -7.549 -20.968 1.00 88.00 75 GLY A CA 1
ATOM 559 C C . GLY A 1 75 ? 34.643 -7.946 -21.402 1.00 88.00 75 GLY A C 1
ATOM 560 O O . GLY A 1 75 ? 34.828 -8.461 -22.498 1.00 88.00 75 GLY A O 1
ATOM 561 N N . VAL A 1 76 ? 35.635 -7.787 -20.525 1.00 86.12 76 VAL A N 1
ATOM 562 C CA . VAL A 1 76 ? 37.024 -8.192 -20.789 1.00 86.12 76 VAL A CA 1
ATOM 563 C C . VAL A 1 76 ? 37.156 -9.708 -20.944 1.00 86.12 76 VAL A C 1
ATOM 565 O O . VAL A 1 76 ? 37.851 -10.156 -21.849 1.00 86.12 76 VAL A O 1
ATOM 568 N N . ALA A 1 77 ? 36.465 -10.507 -20.131 1.00 86.62 77 ALA A N 1
ATOM 569 C CA . ALA A 1 77 ? 36.479 -11.963 -20.258 1.00 86.62 77 ALA A CA 1
ATOM 570 C C . ALA A 1 77 ? 35.836 -12.428 -21.576 1.00 86.62 77 ALA A C 1
ATOM 572 O O . ALA A 1 77 ? 36.438 -13.215 -22.304 1.00 86.62 77 ALA A O 1
ATOM 573 N N . VAL A 1 78 ? 34.654 -11.901 -21.917 1.00 90.12 78 VAL A N 1
ATOM 574 C CA . VAL A 1 78 ? 33.940 -12.227 -23.165 1.00 90.12 78 VAL A CA 1
ATOM 575 C C . VAL A 1 78 ? 34.761 -11.802 -24.382 1.00 90.12 78 VAL A C 1
ATOM 577 O O . VAL A 1 78 ? 35.028 -12.618 -25.262 1.00 90.12 78 VAL A O 1
ATOM 580 N N . GLY A 1 79 ? 35.215 -10.547 -24.415 1.00 88.31 79 GLY A N 1
ATOM 581 C CA . GLY A 1 79 ? 36.030 -10.027 -25.512 1.00 88.31 79 GLY A CA 1
ATOM 582 C C . GLY A 1 79 ? 37.377 -10.740 -25.636 1.00 88.31 79 GLY A C 1
ATOM 583 O O . GLY A 1 79 ? 37.837 -11.002 -26.741 1.00 88.31 79 GLY A O 1
ATOM 584 N N . GLY A 1 80 ? 37.999 -11.107 -24.516 1.00 84.44 80 GLY A N 1
ATOM 585 C CA . GLY A 1 80 ? 39.255 -11.855 -24.501 1.00 84.44 80 GLY A CA 1
ATOM 586 C C . GLY A 1 80 ? 39.092 -13.267 -25.042 1.00 84.44 80 GLY A C 1
ATOM 587 O O . GLY A 1 80 ? 39.877 -13.682 -25.892 1.00 84.44 80 GLY A O 1
ATOM 588 N N . ALA A 1 81 ? 38.053 -13.981 -24.607 1.00 86.62 81 ALA A N 1
ATOM 589 C CA . ALA A 1 81 ? 37.750 -15.325 -25.085 1.00 86.62 81 ALA A CA 1
ATOM 590 C C . ALA A 1 81 ? 37.446 -15.334 -26.588 1.00 86.62 81 ALA A C 1
ATOM 592 O O . ALA A 1 81 ? 38.061 -16.097 -27.331 1.00 86.62 81 ALA A O 1
ATOM 593 N N . LEU A 1 82 ? 36.561 -14.446 -27.054 1.00 89.44 82 LEU A N 1
ATOM 594 C CA . LEU A 1 82 ? 36.210 -14.359 -28.471 1.00 89.44 82 LEU A CA 1
ATOM 595 C C . LEU A 1 82 ? 37.379 -13.870 -29.328 1.00 89.44 82 LEU A C 1
ATOM 597 O O . LEU A 1 82 ? 37.661 -14.463 -30.364 1.00 89.44 82 LEU A O 1
ATOM 601 N N . GLY A 1 83 ? 38.093 -12.834 -28.878 1.00 86.06 83 GLY A N 1
ATOM 602 C CA . GLY A 1 83 ? 39.269 -12.304 -29.565 1.00 86.06 83 GLY A CA 1
ATOM 603 C C . GLY A 1 83 ? 40.362 -13.362 -29.721 1.00 86.06 83 GLY A C 1
ATOM 604 O O . GLY A 1 83 ? 40.929 -13.513 -30.803 1.00 86.06 83 GLY A O 1
ATOM 605 N N . THR A 1 84 ? 40.591 -14.160 -28.676 1.00 82.06 84 THR A N 1
ATOM 606 C CA . THR A 1 84 ? 41.516 -15.299 -28.716 1.00 82.06 84 THR A CA 1
ATOM 607 C C . THR A 1 84 ? 41.003 -16.406 -29.638 1.00 82.06 84 THR A C 1
ATOM 609 O O . THR A 1 84 ? 41.779 -16.944 -30.420 1.00 82.06 84 THR A O 1
ATOM 612 N N . ALA A 1 85 ? 39.703 -16.714 -29.618 1.00 85.25 85 ALA A N 1
ATOM 613 C CA . ALA A 1 85 ? 39.106 -17.701 -30.517 1.00 85.25 85 ALA A CA 1
ATOM 614 C C . ALA A 1 85 ? 39.250 -17.305 -31.995 1.00 85.25 85 ALA A C 1
ATOM 616 O O . ALA A 1 85 ? 39.525 -18.167 -32.826 1.00 85.25 85 ALA A O 1
ATOM 617 N N . THR A 1 86 ? 39.167 -16.013 -32.338 1.00 85.44 86 THR A N 1
ATOM 618 C CA . THR A 1 86 ? 39.444 -15.557 -33.712 1.00 85.44 86 THR A CA 1
ATOM 619 C C . THR A 1 86 ? 40.849 -15.896 -34.183 1.00 85.44 86 THR A C 1
ATOM 621 O O . THR A 1 86 ? 41.039 -16.124 -35.372 1.00 85.44 86 THR A O 1
ATOM 624 N N . LEU A 1 87 ? 41.831 -15.987 -33.281 1.00 79.50 87 LEU A N 1
ATOM 625 C CA . LEU A 1 87 ? 43.204 -16.341 -33.647 1.00 79.50 87 LEU A CA 1
ATOM 626 C C . LEU A 1 87 ? 43.327 -17.762 -34.216 1.00 79.50 87 LEU A C 1
ATOM 628 O O . LEU A 1 87 ? 44.317 -18.046 -34.889 1.00 79.50 87 LEU A O 1
ATOM 632 N N . LEU A 1 88 ? 42.324 -18.626 -34.012 1.00 81.69 88 LEU A N 1
ATOM 633 C CA . LEU A 1 88 ? 42.247 -19.954 -34.630 1.00 81.69 88 LEU A CA 1
ATOM 634 C C . LEU A 1 88 ? 42.148 -19.893 -36.164 1.00 81.69 88 LEU A C 1
ATOM 636 O O . LEU A 1 88 ? 42.455 -20.877 -36.827 1.00 81.69 88 LEU A O 1
ATOM 640 N N . LEU A 1 89 ? 41.781 -18.738 -36.735 1.00 82.56 89 LEU A N 1
ATOM 641 C CA . LEU A 1 89 ? 41.793 -18.501 -38.183 1.00 82.56 89 LEU A CA 1
ATOM 642 C C . LEU A 1 89 ? 43.218 -18.415 -38.771 1.00 82.56 89 LEU A C 1
ATOM 644 O O . LEU A 1 89 ? 43.382 -18.431 -39.991 1.00 82.56 89 LEU A O 1
ATOM 648 N N . GLY A 1 90 ? 44.258 -18.361 -37.930 1.00 79.56 90 GLY A N 1
ATOM 649 C CA . GLY A 1 90 ? 45.652 -18.514 -38.349 1.00 79.56 90 GLY A CA 1
ATOM 650 C C . GLY A 1 90 ? 46.096 -17.484 -39.394 1.00 79.56 90 GLY A C 1
ATOM 651 O O . GLY A 1 90 ? 45.803 -16.296 -39.259 1.00 79.56 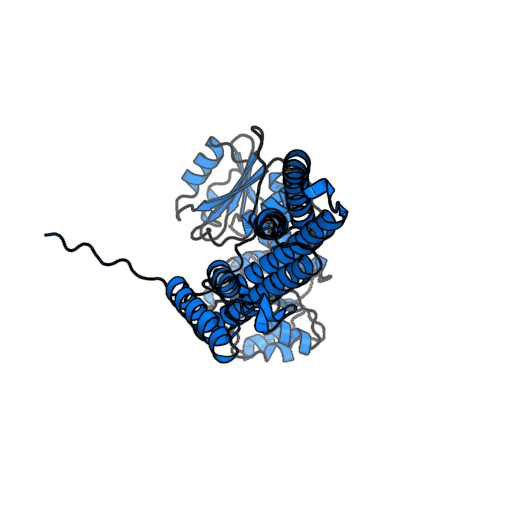90 GLY A O 1
ATOM 652 N N . ALA A 1 91 ? 46.800 -17.947 -40.432 1.00 78.62 91 ALA A N 1
ATOM 653 C CA . ALA A 1 91 ? 47.348 -17.108 -41.507 1.00 78.62 91 ALA A CA 1
ATOM 654 C C . ALA A 1 91 ? 46.273 -16.386 -42.342 1.00 78.62 91 ALA A C 1
ATOM 656 O O . ALA A 1 91 ? 46.571 -15.405 -43.016 1.00 78.62 91 ALA A O 1
ATOM 657 N N . ALA A 1 92 ? 45.007 -16.819 -42.280 1.00 82.56 92 ALA A N 1
ATOM 658 C CA . ALA A 1 92 ? 43.924 -16.128 -42.977 1.00 82.56 92 ALA A CA 1
ATOM 659 C C . ALA A 1 92 ? 43.710 -14.704 -42.436 1.00 82.56 92 ALA A C 1
ATOM 661 O O . ALA A 1 92 ? 43.287 -13.829 -43.179 1.00 82.56 92 ALA A O 1
ATOM 662 N N . LEU A 1 93 ? 44.040 -14.446 -41.163 1.00 81.00 93 LEU A N 1
ATOM 663 C CA . LEU A 1 93 ? 43.946 -13.110 -40.562 1.00 81.00 93 LEU A CA 1
ATOM 664 C C . LEU A 1 93 ? 45.023 -12.129 -41.042 1.00 81.00 93 LEU A C 1
ATOM 666 O O . LEU A 1 93 ? 44.918 -10.940 -40.733 1.00 81.00 93 LEU A O 1
ATOM 670 N N . ASP A 1 94 ? 46.041 -12.595 -41.766 1.00 80.00 94 ASP A N 1
ATOM 671 C CA . ASP A 1 94 ? 47.066 -11.715 -42.329 1.00 80.00 94 ASP A CA 1
ATOM 672 C C . ASP A 1 94 ? 46.527 -10.946 -43.549 1.00 80.00 94 ASP A C 1
ATOM 674 O O . ASP A 1 94 ? 46.997 -9.844 -43.835 1.00 80.00 94 ASP A O 1
ATOM 678 N N . ASP A 1 95 ? 45.483 -11.467 -44.211 1.00 85.75 95 ASP A N 1
ATOM 679 C CA . ASP A 1 95 ? 44.735 -10.745 -45.240 1.00 85.75 95 ASP A CA 1
ATOM 680 C C . ASP A 1 95 ? 43.792 -9.710 -44.588 1.00 85.75 95 ASP A C 1
ATOM 682 O O . ASP A 1 95 ? 42.858 -10.077 -43.856 1.00 85.75 95 ASP A O 1
ATOM 686 N N . PRO A 1 96 ? 43.974 -8.401 -44.855 1.00 85.19 96 PRO A N 1
ATOM 687 C CA . PRO A 1 96 ? 43.072 -7.363 -44.370 1.00 85.19 96 PRO A CA 1
ATOM 688 C C . PRO A 1 96 ? 41.595 -7.629 -44.692 1.00 85.19 96 PRO A C 1
ATOM 690 O O . PRO A 1 96 ? 40.739 -7.308 -43.865 1.00 85.19 96 PRO A O 1
ATOM 693 N N . TRP A 1 97 ? 41.288 -8.252 -45.833 1.00 89.88 97 TRP A N 1
ATOM 694 C CA . TRP A 1 97 ? 39.918 -8.538 -46.268 1.00 89.88 97 TRP A CA 1
ATOM 695 C C . TRP A 1 97 ? 39.238 -9.655 -45.480 1.00 89.88 97 TRP A C 1
ATOM 697 O O . TRP A 1 97 ? 38.013 -9.722 -45.467 1.00 89.88 97 TRP A O 1
ATOM 707 N N . VAL A 1 98 ? 40.004 -10.481 -44.769 1.00 86.88 98 VAL A N 1
ATOM 708 C CA . VAL A 1 98 ? 39.486 -11.484 -43.828 1.00 86.88 98 VAL A CA 1
ATOM 709 C C . VAL A 1 98 ? 39.475 -10.925 -42.406 1.00 86.88 98 VAL A C 1
ATOM 711 O O . VAL A 1 98 ? 38.517 -11.114 -41.654 1.00 86.88 98 VAL A O 1
ATOM 714 N N . ARG A 1 99 ? 40.512 -10.170 -42.035 1.00 87.12 99 ARG A N 1
ATOM 715 C CA . ARG A 1 99 ? 40.651 -9.580 -40.699 1.00 87.12 99 ARG A CA 1
ATOM 716 C C . ARG A 1 99 ? 39.556 -8.565 -40.370 1.00 87.12 99 ARG A C 1
ATOM 718 O O . ARG A 1 99 ? 39.054 -8.565 -39.248 1.00 87.12 99 ARG A O 1
ATOM 725 N N . ILE A 1 100 ? 39.181 -7.710 -41.324 1.00 88.69 100 ILE A N 1
ATOM 726 C CA . ILE A 1 100 ? 38.127 -6.696 -41.143 1.00 88.69 100 ILE A CA 1
ATOM 727 C C . ILE A 1 100 ? 36.766 -7.340 -40.811 1.00 88.69 100 ILE A C 1
ATOM 729 O O . ILE A 1 100 ? 36.202 -7.003 -39.764 1.00 88.69 100 ILE A O 1
ATOM 733 N N . PRO A 1 101 ? 36.222 -8.273 -41.622 1.00 92.31 101 PRO A N 1
ATOM 734 C CA . PRO A 1 101 ? 34.951 -8.915 -41.298 1.00 92.31 101 PRO A CA 1
ATOM 735 C C . PRO A 1 101 ? 35.041 -9.805 -40.053 1.00 92.31 101 PRO A C 1
ATOM 737 O O . PRO A 1 101 ? 34.087 -9.834 -39.278 1.00 92.31 101 PRO A O 1
ATOM 740 N N . ALA A 1 102 ? 36.177 -10.469 -39.800 1.00 90.00 102 ALA A N 1
ATOM 741 C CA . ALA A 1 102 ? 36.376 -11.252 -38.578 1.00 90.00 102 ALA A CA 1
ATOM 742 C C . ALA A 1 102 ? 36.296 -10.383 -37.310 1.00 90.00 102 ALA A C 1
ATOM 744 O O . ALA A 1 102 ? 35.623 -10.756 -36.347 1.00 90.00 102 ALA A O 1
ATOM 745 N N . LEU A 1 103 ? 36.915 -9.196 -37.325 1.00 90.56 103 LEU A N 1
ATOM 746 C CA . LEU A 1 103 ? 36.821 -8.235 -36.226 1.00 90.56 103 LEU A CA 1
ATOM 747 C C . LEU A 1 103 ? 35.373 -7.769 -36.011 1.00 90.56 103 LEU A C 1
ATOM 749 O O . LEU A 1 103 ? 34.895 -7.748 -34.877 1.00 90.56 103 LEU A O 1
ATOM 753 N N . GLY A 1 104 ? 34.660 -7.436 -37.092 1.00 91.94 104 GLY A N 1
ATOM 754 C CA . GLY A 1 104 ? 33.248 -7.051 -37.025 1.00 91.94 104 GLY A CA 1
ATOM 755 C C . GLY A 1 104 ? 32.369 -8.151 -36.423 1.00 91.94 104 GLY A C 1
ATOM 756 O O . GLY A 1 104 ? 31.603 -7.890 -35.494 1.00 91.94 104 GLY A O 1
ATOM 757 N N . ALA A 1 105 ? 32.529 -9.390 -36.895 1.00 94.25 105 ALA A N 1
ATOM 758 C CA . ALA A 1 105 ? 31.778 -10.545 -36.411 1.00 94.25 105 ALA A CA 1
ATOM 759 C C . ALA A 1 105 ? 32.024 -10.816 -34.919 1.00 94.25 105 ALA A C 1
ATOM 761 O O . ALA A 1 105 ? 31.074 -11.030 -34.165 1.00 94.25 105 ALA A O 1
ATOM 762 N N . VAL A 1 106 ? 33.280 -10.745 -34.468 1.00 93.44 106 VAL A N 1
ATOM 763 C CA . VAL A 1 106 ? 33.628 -10.950 -33.055 1.00 93.44 106 VAL A CA 1
ATOM 764 C C . VAL A 1 106 ? 33.078 -9.852 -32.153 1.00 93.44 106 VAL A C 1
ATOM 766 O O . VAL A 1 106 ? 32.558 -10.158 -31.080 1.00 93.44 106 VAL A O 1
ATOM 769 N N . CYS A 1 107 ? 33.133 -8.589 -32.578 1.00 93.12 107 CYS A N 1
ATOM 770 C CA . CYS A 1 107 ? 32.538 -7.492 -31.819 1.00 93.12 107 CYS A CA 1
ATOM 771 C C . CYS A 1 107 ? 31.018 -7.672 -31.675 1.00 93.12 107 CYS A C 1
ATOM 773 O O . CYS A 1 107 ? 30.493 -7.550 -30.570 1.00 93.12 107 CYS A O 1
ATOM 775 N N . VAL A 1 108 ? 30.312 -8.035 -32.754 1.00 95.31 108 VAL A N 1
ATOM 776 C CA . VAL A 1 108 ? 28.863 -8.308 -32.708 1.00 95.31 108 VAL A CA 1
ATOM 777 C C . VAL A 1 108 ? 28.550 -9.487 -31.785 1.00 95.31 108 VAL A C 1
ATOM 779 O O . VAL A 1 108 ? 27.650 -9.384 -30.952 1.00 95.31 108 VAL A O 1
ATOM 782 N N . ALA A 1 109 ? 29.318 -10.576 -31.872 1.00 95.00 109 ALA A N 1
ATOM 783 C CA . ALA A 1 109 ? 29.162 -11.726 -30.985 1.00 95.00 109 ALA A CA 1
ATOM 784 C C . ALA A 1 109 ? 29.379 -11.345 -29.510 1.00 95.00 109 ALA A C 1
ATOM 786 O O . ALA A 1 109 ? 28.593 -11.738 -28.649 1.00 95.00 109 ALA A O 1
ATOM 787 N N . GLY A 1 110 ? 30.394 -10.528 -29.215 1.00 93.50 110 GLY A N 1
ATOM 788 C CA . GLY A 1 110 ? 30.671 -10.037 -27.865 1.00 93.50 110 GLY A CA 1
ATOM 789 C C . GLY A 1 110 ? 29.535 -9.185 -27.305 1.00 93.50 110 GLY A C 1
ATOM 790 O O . GLY A 1 110 ? 29.078 -9.429 -26.188 1.00 93.50 110 GLY A O 1
ATOM 791 N N . VAL A 1 111 ? 29.024 -8.238 -28.098 1.00 93.31 111 VAL A N 1
ATOM 792 C CA . VAL A 1 111 ? 27.852 -7.424 -27.734 1.00 93.31 111 VAL A CA 1
ATOM 793 C C . VAL A 1 111 ? 26.646 -8.318 -27.457 1.00 93.31 111 VAL A C 1
ATOM 795 O O . VAL A 1 111 ? 25.995 -8.172 -26.424 1.00 93.31 111 VAL A O 1
ATOM 798 N N . TRP A 1 112 ? 26.367 -9.275 -28.343 1.00 95.56 112 TRP A N 1
ATOM 799 C CA . TRP A 1 112 ? 25.211 -10.154 -28.212 1.00 95.56 112 TRP A CA 1
ATOM 800 C C . TRP A 1 112 ? 25.275 -11.021 -26.948 1.00 95.56 112 TRP A C 1
ATOM 802 O O . TRP A 1 112 ? 24.302 -11.078 -26.195 1.00 95.56 112 TRP A O 1
ATOM 812 N N . ILE A 1 113 ? 26.438 -11.604 -26.639 1.00 94.38 113 ILE A N 1
ATOM 813 C CA . ILE A 1 113 ? 26.653 -12.366 -25.399 1.00 94.38 113 ILE A CA 1
ATOM 814 C C . ILE A 1 113 ? 26.463 -11.471 -24.167 1.00 94.38 113 ILE A C 1
ATOM 816 O O . ILE A 1 113 ? 25.784 -11.865 -23.219 1.00 94.38 113 ILE A O 1
ATOM 820 N N . CYS A 1 114 ? 26.999 -10.248 -24.166 1.00 91.62 114 CYS A N 1
ATOM 821 C CA . CYS A 1 114 ? 26.807 -9.317 -23.051 1.00 91.62 114 CYS A CA 1
ATOM 822 C C . CYS A 1 114 ? 25.331 -8.930 -22.841 1.00 91.62 114 CYS A C 1
ATOM 824 O O . CYS A 1 114 ? 24.893 -8.799 -21.694 1.00 91.62 114 CYS A O 1
ATOM 826 N N . LEU A 1 115 ? 24.551 -8.784 -23.917 1.00 89.44 115 LEU A N 1
ATOM 827 C CA . LEU A 1 115 ? 23.111 -8.523 -23.836 1.00 89.44 115 LEU A CA 1
ATOM 828 C C . LEU A 1 115 ? 22.330 -9.734 -23.307 1.00 89.44 115 LEU A C 1
ATOM 830 O O . LEU A 1 115 ? 21.466 -9.554 -22.448 1.00 89.44 115 LEU A O 1
ATOM 834 N N . LEU A 1 116 ? 22.673 -10.956 -23.730 1.00 91.81 116 LEU A N 1
ATOM 835 C CA . LEU A 1 116 ? 22.087 -12.193 -23.188 1.00 91.81 116 LEU A CA 1
ATOM 836 C C . LEU A 1 116 ? 22.354 -12.344 -21.685 1.00 91.81 116 LEU A C 1
ATOM 838 O O . LEU A 1 116 ? 21.471 -12.748 -20.930 1.00 91.81 116 LEU A O 1
ATOM 842 N N . LEU A 1 117 ? 23.539 -11.932 -21.229 1.00 86.75 117 LEU A N 1
ATOM 843 C CA . LEU A 1 117 ? 23.895 -11.879 -19.808 1.00 86.75 117 LEU A CA 1
ATOM 844 C C . LEU A 1 117 ? 23.227 -10.717 -19.047 1.00 86.75 117 LEU A C 1
ATOM 846 O O . LEU A 1 117 ? 23.494 -10.538 -17.859 1.00 86.75 117 LEU A O 1
ATOM 850 N N . LYS A 1 118 ? 22.373 -9.916 -19.705 1.00 86.88 118 LYS A N 1
ATOM 851 C CA . LYS A 1 118 ? 21.724 -8.711 -19.158 1.00 86.88 118 LYS A CA 1
ATOM 852 C C . LYS A 1 118 ? 22.733 -7.689 -18.609 1.00 86.88 118 LYS A C 1
ATOM 854 O O . LYS A 1 118 ? 22.492 -7.032 -17.597 1.00 86.88 118 LYS A O 1
ATOM 859 N N . ARG A 1 119 ? 23.886 -7.547 -19.276 1.00 85.38 119 ARG A N 1
ATOM 860 C CA . ARG A 1 119 ? 24.975 -6.618 -18.916 1.00 85.38 119 ARG A CA 1
ATOM 861 C C . ARG A 1 119 ? 25.288 -5.655 -20.072 1.00 85.38 119 ARG A C 1
ATOM 863 O O . ARG A 1 119 ? 26.353 -5.755 -20.681 1.00 85.38 119 ARG A O 1
ATOM 870 N N . PRO A 1 120 ? 24.415 -4.676 -20.373 1.00 85.19 120 PRO A N 1
ATOM 871 C CA . PRO A 1 120 ? 24.626 -3.749 -21.490 1.00 85.19 120 PRO A CA 1
ATOM 872 C C . PRO A 1 120 ? 25.901 -2.903 -21.337 1.00 85.19 120 PRO A C 1
ATOM 874 O O . PRO A 1 120 ? 26.594 -2.637 -22.316 1.00 85.19 120 PRO A O 1
ATOM 877 N N . THR A 1 121 ? 26.281 -2.557 -20.106 1.00 82.19 121 THR A N 1
ATOM 878 C CA . THR A 1 121 ? 27.505 -1.800 -19.787 1.00 82.19 121 THR A CA 1
ATOM 879 C C . THR A 1 121 ? 28.804 -2.563 -20.085 1.00 82.19 121 THR A C 1
ATOM 881 O O . THR A 1 121 ? 29.863 -1.943 -20.167 1.00 82.19 121 THR A O 1
ATOM 884 N N . ALA A 1 122 ? 28.747 -3.887 -20.282 1.00 87.06 122 ALA A N 1
ATOM 885 C CA . ALA A 1 122 ? 29.898 -4.720 -20.637 1.00 87.06 122 ALA A CA 1
ATOM 886 C C . ALA A 1 122 ? 30.215 -4.714 -22.147 1.00 87.06 122 ALA A C 1
ATOM 888 O O . ALA A 1 122 ? 31.346 -5.017 -22.531 1.00 87.06 122 ALA A O 1
ATOM 889 N N . CYS A 1 123 ? 29.252 -4.328 -22.996 1.00 89.06 123 CYS A N 1
ATOM 890 C CA . CYS A 1 123 ? 29.348 -4.439 -24.457 1.00 89.06 123 CYS A CA 1
ATOM 891 C C . CYS A 1 123 ? 30.558 -3.694 -25.035 1.00 89.06 123 CYS A C 1
ATOM 893 O O . CYS A 1 123 ? 31.292 -4.244 -25.850 1.00 89.06 123 CYS A O 1
ATOM 895 N N . GLY A 1 124 ? 30.817 -2.464 -24.577 1.00 84.69 124 GLY A N 1
ATOM 896 C CA . GLY A 1 124 ? 31.960 -1.682 -25.060 1.00 84.69 124 GLY A CA 1
ATOM 897 C C . GLY A 1 124 ? 33.303 -2.361 -24.771 1.00 84.69 124 GLY A C 1
ATOM 898 O O . GLY A 1 124 ? 34.170 -2.426 -25.639 1.00 84.69 124 GLY A O 1
ATOM 899 N N . MET A 1 125 ? 33.457 -2.940 -23.576 1.00 83.94 125 MET A N 1
ATOM 900 C CA . MET A 1 125 ? 34.681 -3.653 -23.190 1.00 83.94 125 MET A CA 1
ATOM 901 C C . MET A 1 125 ? 34.846 -4.981 -23.936 1.00 83.94 125 MET A C 1
ATOM 903 O O . MET A 1 125 ? 35.979 -5.357 -24.235 1.00 83.94 125 MET A O 1
ATOM 907 N N . ALA A 1 126 ? 33.740 -5.647 -24.287 1.00 88.62 126 ALA A N 1
ATOM 908 C CA . ALA A 1 126 ? 33.756 -6.859 -25.104 1.00 88.62 126 ALA A CA 1
ATOM 909 C C . ALA A 1 126 ? 34.281 -6.621 -26.528 1.00 88.62 126 ALA A C 1
ATOM 911 O O . ALA A 1 126 ? 34.841 -7.539 -27.117 1.00 88.62 126 ALA A O 1
ATOM 912 N N . CYS A 1 127 ? 34.176 -5.397 -27.054 1.00 89.00 127 CYS A N 1
ATOM 913 C CA . CYS A 1 127 ? 34.724 -5.028 -28.363 1.00 89.00 127 CYS A CA 1
ATOM 914 C C . CYS A 1 127 ? 36.189 -4.572 -28.299 1.00 89.00 127 CYS A C 1
ATOM 916 O O . CYS A 1 127 ? 36.955 -4.809 -29.231 1.00 89.00 127 CYS A O 1
ATOM 918 N N . ILE A 1 128 ? 36.600 -3.922 -27.204 1.00 84.38 128 ILE A N 1
ATOM 919 C CA . ILE A 1 128 ? 37.949 -3.347 -27.083 1.00 84.38 128 ILE A CA 1
ATOM 920 C C . ILE A 1 128 ? 39.022 -4.433 -27.162 1.00 84.38 128 ILE A C 1
ATOM 922 O O . ILE A 1 128 ? 39.986 -4.280 -27.905 1.00 84.38 128 ILE A O 1
ATOM 926 N N . LEU A 1 129 ? 38.874 -5.537 -26.426 1.00 80.19 129 LEU A N 1
ATOM 927 C CA . LEU A 1 129 ? 39.932 -6.546 -26.363 1.00 80.19 129 LEU A CA 1
ATOM 928 C C . LEU A 1 129 ? 40.159 -7.284 -27.706 1.00 80.19 129 LEU A C 1
ATOM 930 O O . LEU A 1 129 ? 41.320 -7.409 -28.095 1.00 80.19 129 LEU A O 1
ATOM 934 N N . PRO A 1 130 ? 39.121 -7.672 -28.477 1.00 86.94 130 PRO A N 1
ATOM 935 C CA . PRO A 1 130 ? 39.278 -8.136 -29.857 1.00 86.94 130 PRO A CA 1
ATOM 936 C C . PRO A 1 130 ? 39.987 -7.143 -30.778 1.00 86.94 130 PRO A C 1
ATOM 938 O O . PRO A 1 130 ? 40.881 -7.545 -31.521 1.00 86.94 130 PRO A O 1
ATOM 941 N N . CYS A 1 131 ? 39.644 -5.849 -30.705 1.00 84.62 131 CYS A N 1
ATOM 942 C CA . CYS A 1 131 ? 40.334 -4.811 -31.473 1.00 84.62 131 CYS A CA 1
ATOM 943 C C . CYS A 1 131 ? 41.825 -4.800 -31.144 1.00 84.62 131 CYS A C 1
ATOM 945 O O . CYS A 1 131 ? 42.663 -4.806 -32.038 1.00 84.62 131 CYS A O 1
ATOM 947 N N . VAL A 1 132 ? 42.168 -4.830 -29.858 1.00 76.88 132 VAL A N 1
ATOM 948 C CA . VAL A 1 132 ? 43.566 -4.813 -29.438 1.00 76.88 132 VAL A CA 1
ATOM 949 C C . VAL A 1 132 ? 44.286 -6.082 -29.916 1.00 76.88 132 VAL A C 1
ATOM 951 O O . VAL A 1 132 ? 45.365 -5.976 -30.489 1.00 76.88 132 VAL A O 1
ATOM 954 N N . ILE A 1 133 ? 43.684 -7.265 -29.779 1.00 78.00 133 ILE A N 1
ATOM 955 C CA . ILE A 1 133 ? 44.285 -8.538 -30.215 1.00 78.00 133 ILE A CA 1
ATOM 956 C C . ILE A 1 133 ? 44.516 -8.581 -31.736 1.00 78.00 133 ILE A C 1
ATOM 958 O O . ILE A 1 133 ? 45.565 -9.044 -32.179 1.00 78.00 133 ILE A O 1
ATOM 962 N N . LEU A 1 134 ? 43.561 -8.103 -32.542 1.00 79.31 134 LEU A N 1
ATOM 963 C CA . LEU A 1 134 ? 43.610 -8.233 -34.004 1.00 79.31 134 LEU A CA 1
ATOM 964 C C . LEU A 1 134 ? 44.346 -7.080 -34.709 1.00 79.31 134 LEU A C 1
ATOM 966 O O . LEU A 1 134 ? 44.808 -7.256 -35.837 1.00 79.31 134 LEU A O 1
ATOM 970 N N . ILE A 1 135 ? 44.474 -5.912 -34.068 1.00 81.25 135 ILE A N 1
ATOM 971 C CA . ILE A 1 135 ? 45.083 -4.712 -34.671 1.00 81.25 135 ILE A CA 1
ATOM 972 C C . ILE A 1 135 ? 46.549 -4.531 -34.258 1.00 81.25 135 ILE A C 1
ATOM 974 O O . ILE A 1 135 ? 47.344 -4.084 -35.078 1.00 81.25 135 ILE A O 1
ATOM 978 N N . THR A 1 136 ? 46.941 -4.885 -33.026 1.00 69.94 136 THR A N 1
ATOM 979 C CA . THR A 1 136 ? 48.284 -4.559 -32.488 1.00 69.94 136 THR A CA 1
ATOM 980 C C . THR A 1 136 ? 49.451 -5.319 -33.128 1.00 69.94 136 THR A C 1
ATOM 982 O O . THR A 1 136 ? 50.597 -5.093 -32.755 1.00 69.94 136 THR A O 1
ATOM 985 N N . GLY A 1 137 ? 49.198 -6.198 -34.103 1.00 63.94 137 GLY A N 1
ATOM 986 C CA . GLY A 1 137 ? 50.252 -6.865 -34.874 1.00 63.94 137 GLY A CA 1
ATOM 987 C C . GLY A 1 137 ? 51.065 -7.897 -34.085 1.00 63.94 137 GLY A C 1
ATOM 988 O O . GLY A 1 137 ? 52.038 -8.426 -34.613 1.00 63.94 137 GLY A O 1
ATOM 989 N N . VAL A 1 138 ? 50.673 -8.217 -32.846 1.00 66.62 138 VAL A N 1
ATOM 990 C CA . VAL A 1 138 ? 51.298 -9.275 -32.041 1.00 66.62 138 VAL A CA 1
ATOM 991 C C . VAL A 1 138 ? 51.076 -10.615 -32.745 1.00 66.62 138 VAL A C 1
ATOM 993 O O . VAL A 1 138 ? 49.954 -10.917 -33.146 1.00 66.62 138 VAL A O 1
ATOM 996 N N . THR A 1 139 ? 52.117 -11.432 -32.914 1.00 61.16 139 THR A N 1
ATOM 997 C CA . THR A 1 139 ? 52.068 -12.732 -33.613 1.00 61.16 139 THR A CA 1
ATOM 998 C C . THR A 1 139 ? 52.524 -13.884 -32.708 1.00 61.16 139 THR A C 1
ATOM 1000 O O . THR A 1 139 ? 53.126 -13.672 -31.656 1.00 61.16 139 THR A O 1
ATOM 1003 N N . GLY A 1 140 ? 52.185 -15.124 -33.079 1.00 65.50 140 GLY A N 1
ATOM 1004 C CA . GLY A 1 140 ? 52.614 -16.326 -32.353 1.00 65.50 140 GLY A CA 1
ATOM 1005 C C . GLY A 1 140 ? 52.079 -16.442 -30.917 1.00 65.50 140 GLY A C 1
ATOM 1006 O O . GLY A 1 140 ? 50.993 -15.957 -30.594 1.00 65.50 140 GLY A O 1
ATOM 1007 N N . VAL A 1 141 ? 52.846 -17.108 -30.045 1.00 66.00 141 VAL A N 1
ATOM 1008 C CA . VAL A 1 141 ? 52.478 -17.385 -28.636 1.00 66.00 141 VAL A CA 1
ATOM 1009 C C . VAL A 1 141 ? 52.294 -16.093 -27.823 1.00 66.00 141 VAL A C 1
ATOM 1011 O O . VAL A 1 141 ? 51.482 -16.041 -26.898 1.00 66.00 141 VAL A O 1
ATOM 1014 N N . THR A 1 142 ? 52.962 -15.012 -28.228 1.00 72.50 142 THR A N 1
ATOM 1015 C CA . THR A 1 142 ? 52.891 -13.686 -27.601 1.00 72.50 142 THR A CA 1
ATOM 1016 C C . THR A 1 142 ? 51.471 -13.112 -27.574 1.00 72.50 142 THR A C 1
ATOM 1018 O O . THR A 1 142 ? 51.139 -12.360 -26.661 1.00 72.50 142 THR A O 1
ATOM 1021 N N . ARG A 1 143 ? 50.587 -13.520 -28.499 1.00 71.44 143 ARG A N 1
ATOM 1022 C CA . ARG A 1 143 ? 49.173 -13.094 -28.532 1.00 71.44 143 ARG A CA 1
ATOM 1023 C C . ARG A 1 143 ? 48.408 -13.489 -27.265 1.00 71.44 143 ARG A C 1
ATOM 1025 O O . ARG A 1 143 ? 47.634 -12.695 -26.733 1.00 71.44 143 ARG A O 1
ATOM 1032 N N . TYR A 1 144 ? 48.654 -14.695 -26.759 1.00 74.69 144 TYR A N 1
ATOM 1033 C CA . TYR A 1 144 ? 47.997 -15.207 -25.555 1.00 74.69 144 TYR A CA 1
ATOM 1034 C C . TYR A 1 144 ? 48.510 -14.499 -24.301 1.00 74.69 144 TYR A C 1
ATOM 1036 O O . TYR A 1 144 ? 47.726 -14.130 -23.427 1.00 74.69 144 TYR A O 1
ATOM 1044 N N . TYR A 1 145 ? 49.820 -14.244 -24.240 1.00 79.88 145 TYR A N 1
ATOM 1045 C CA . TYR A 1 145 ? 50.427 -13.483 -23.149 1.00 79.88 145 TYR A CA 1
ATOM 1046 C C . TYR A 1 145 ? 49.935 -12.042 -23.109 1.00 79.88 145 TYR A C 1
ATOM 1048 O O . TYR A 1 145 ? 49.630 -11.521 -22.038 1.00 79.88 145 TYR A O 1
ATOM 1056 N N . TYR A 1 146 ? 49.781 -11.434 -24.281 1.00 76.81 146 TYR A N 1
ATOM 1057 C CA . TYR A 1 146 ? 49.231 -10.099 -24.419 1.00 76.81 146 TYR A CA 1
ATOM 1058 C C . TYR A 1 146 ? 47.779 -10.027 -23.917 1.00 76.81 146 TYR A C 1
ATOM 1060 O O . TYR A 1 146 ? 47.442 -9.148 -23.121 1.00 76.81 146 TYR A O 1
ATOM 1068 N N . ALA A 1 147 ? 46.923 -10.973 -24.324 1.00 75.88 147 ALA A N 1
ATOM 1069 C CA . ALA A 1 147 ? 45.533 -11.040 -23.868 1.00 75.88 147 ALA A CA 1
ATOM 1070 C C . ALA A 1 147 ? 45.436 -11.246 -22.344 1.00 75.88 147 ALA A C 1
ATOM 1072 O O . ALA A 1 147 ? 44.701 -10.523 -21.669 1.00 75.88 147 ALA A O 1
ATOM 1073 N N . ALA A 1 148 ? 46.225 -12.173 -21.790 1.00 81.06 148 ALA A N 1
ATOM 1074 C CA . ALA A 1 148 ? 46.289 -12.419 -20.350 1.00 81.06 148 ALA A CA 1
ATOM 1075 C C . ALA A 1 148 ? 46.755 -11.178 -19.567 1.00 81.06 148 ALA A C 1
ATOM 1077 O O . ALA A 1 148 ? 46.166 -10.845 -18.537 1.00 81.06 148 ALA A O 1
ATOM 1078 N N . ALA A 1 149 ? 47.748 -10.445 -20.083 1.00 83.56 149 ALA A N 1
ATOM 1079 C CA . ALA A 1 149 ? 48.228 -9.206 -19.476 1.00 83.56 149 ALA A CA 1
ATOM 1080 C C . ALA A 1 149 ? 47.116 -8.145 -19.366 1.00 83.56 149 ALA A C 1
ATOM 1082 O O . ALA A 1 149 ? 46.940 -7.565 -18.295 1.00 83.56 149 ALA A O 1
ATOM 1083 N N . ARG A 1 150 ? 46.288 -7.954 -20.408 1.00 83.56 150 ARG A N 1
ATOM 1084 C CA . ARG A 1 150 ? 45.160 -6.993 -20.368 1.00 83.56 150 ARG A CA 1
ATOM 1085 C C . ARG A 1 150 ? 44.116 -7.342 -19.302 1.00 83.56 150 ARG A C 1
ATOM 1087 O O . ARG A 1 150 ? 43.530 -6.447 -18.680 1.00 83.56 150 ARG A O 1
ATOM 1094 N N . ILE A 1 151 ? 43.859 -8.638 -19.104 1.00 81.75 151 ILE A N 1
ATOM 1095 C CA . ILE A 1 151 ? 42.933 -9.130 -18.074 1.00 81.75 151 ILE A CA 1
ATOM 1096 C C . ILE A 1 151 ? 43.498 -8.809 -16.688 1.00 81.75 151 ILE A C 1
ATOM 1098 O O . ILE A 1 151 ? 42.800 -8.209 -15.871 1.00 81.75 151 ILE A O 1
ATOM 1102 N N . ILE A 1 152 ? 44.770 -9.141 -16.450 1.00 86.75 152 ILE A N 1
ATOM 1103 C CA . ILE A 1 152 ? 45.446 -8.901 -15.169 1.00 86.75 152 ILE A CA 1
ATOM 1104 C C . ILE A 1 152 ? 45.470 -7.407 -14.839 1.00 86.75 152 ILE A C 1
ATOM 1106 O O . ILE A 1 152 ? 45.062 -7.014 -13.749 1.00 86.75 152 ILE A O 1
ATOM 1110 N N . GLU A 1 153 ? 45.865 -6.554 -15.783 1.00 88.19 153 GLU A N 1
ATOM 1111 C CA . GLU A 1 153 ? 45.874 -5.098 -15.596 1.00 88.19 153 GLU A CA 1
ATOM 1112 C C . GLU A 1 153 ? 44.479 -4.555 -15.257 1.00 88.19 153 GLU A C 1
ATOM 1114 O O . GLU A 1 153 ? 44.339 -3.684 -14.398 1.00 88.19 153 GLU A O 1
ATOM 1119 N N . THR A 1 154 ? 43.429 -5.095 -15.884 1.00 86.06 154 THR A N 1
ATOM 1120 C CA . THR A 1 154 ? 42.045 -4.704 -15.587 1.00 86.06 154 THR A CA 1
ATOM 1121 C C . THR A 1 154 ? 41.635 -5.088 -14.166 1.00 86.06 154 THR A C 1
ATOM 1123 O O . THR A 1 154 ? 40.991 -4.288 -13.484 1.00 86.06 154 THR A O 1
ATOM 1126 N N . VAL A 1 155 ? 42.012 -6.286 -13.709 1.00 88.50 155 VAL A N 1
ATOM 1127 C CA . VAL A 1 155 ? 41.761 -6.740 -12.334 1.00 88.50 155 VAL A CA 1
ATOM 1128 C C . VAL A 1 155 ? 42.499 -5.845 -11.340 1.00 88.50 155 VAL A C 1
ATOM 1130 O O . VAL A 1 155 ? 41.884 -5.357 -10.393 1.00 88.50 155 VAL A O 1
ATOM 1133 N N . VAL A 1 156 ? 43.782 -5.563 -11.582 1.00 90.94 156 VAL A N 1
ATOM 1134 C CA . VAL A 1 156 ? 44.593 -4.696 -10.716 1.00 90.94 156 VAL A CA 1
ATOM 1135 C C . VAL A 1 156 ? 43.981 -3.298 -10.614 1.00 90.94 156 VAL A C 1
ATOM 1137 O O . VAL A 1 156 ? 43.753 -2.811 -9.508 1.00 90.94 156 VAL A O 1
ATOM 1140 N N . GLY A 1 157 ? 43.631 -2.670 -11.739 1.00 90.12 157 GLY A N 1
ATOM 1141 C CA . GLY A 1 157 ? 43.007 -1.346 -11.717 1.00 90.12 157 GLY A CA 1
ATOM 1142 C C . GLY A 1 157 ? 41.632 -1.324 -11.036 1.00 90.12 157 GLY A C 1
ATOM 1143 O O . GLY A 1 157 ? 41.292 -0.351 -10.365 1.00 90.12 157 GLY A O 1
ATOM 1144 N N . LEU A 1 158 ? 40.847 -2.404 -11.130 1.00 89.75 158 LEU A N 1
ATOM 1145 C CA . LEU A 1 158 ? 39.591 -2.522 -10.386 1.00 89.75 158 LEU A CA 1
ATOM 1146 C C . LEU A 1 158 ? 39.823 -2.604 -8.871 1.00 89.75 158 LEU A C 1
ATOM 1148 O O . LEU A 1 158 ? 39.143 -1.911 -8.116 1.00 89.75 158 LEU A O 1
ATOM 1152 N N . LEU A 1 159 ? 40.777 -3.423 -8.421 1.00 92.06 159 LEU A N 1
ATOM 1153 C CA . LEU A 1 159 ? 41.105 -3.546 -6.997 1.00 92.06 159 LEU A CA 1
ATOM 1154 C C . LEU A 1 159 ? 41.570 -2.207 -6.416 1.00 92.06 159 LEU A C 1
ATOM 1156 O O . LEU A 1 159 ? 41.141 -1.823 -5.330 1.00 92.06 159 LEU A O 1
ATOM 1160 N N . ILE A 1 160 ? 42.376 -1.460 -7.172 1.00 92.62 160 ILE A N 1
ATOM 1161 C CA . ILE A 1 160 ? 42.821 -0.118 -6.785 1.00 92.62 160 ILE A CA 1
ATOM 1162 C C . ILE A 1 160 ? 41.635 0.848 -6.723 1.00 92.62 160 ILE A C 1
ATOM 1164 O O . ILE A 1 160 ? 41.494 1.567 -5.736 1.00 92.62 160 ILE A O 1
ATOM 1168 N N . ALA A 1 161 ? 40.748 0.846 -7.723 1.00 89.50 161 ALA A N 1
ATOM 1169 C CA . ALA A 1 161 ? 39.552 1.688 -7.715 1.00 89.50 161 ALA A CA 1
ATOM 1170 C C . ALA A 1 161 ? 38.650 1.401 -6.502 1.00 89.50 161 ALA A C 1
ATOM 1172 O O . ALA A 1 161 ? 38.159 2.332 -5.863 1.00 89.50 161 ALA A O 1
ATOM 1173 N N . LEU A 1 162 ? 38.460 0.125 -6.151 1.00 89.50 162 LEU A N 1
ATOM 1174 C CA . LEU A 1 162 ? 37.704 -0.286 -4.966 1.00 89.50 162 LEU A CA 1
ATOM 1175 C C . LEU A 1 162 ? 38.382 0.179 -3.674 1.00 89.50 162 LEU A C 1
ATOM 1177 O O . LEU A 1 162 ? 37.719 0.781 -2.831 1.00 89.50 162 LEU A O 1
ATOM 1181 N N . GLY A 1 163 ? 39.693 -0.039 -3.545 1.00 89.69 163 GLY A N 1
ATOM 1182 C CA . GLY A 1 163 ? 40.470 0.372 -2.376 1.00 89.69 163 GLY A CA 1
ATOM 1183 C C . GLY A 1 163 ? 40.449 1.885 -2.158 1.00 89.69 163 GLY A C 1
ATOM 1184 O O . GLY A 1 163 ? 40.174 2.347 -1.053 1.00 89.69 163 GLY A O 1
ATOM 1185 N N . VAL A 1 164 ? 40.644 2.670 -3.222 1.00 90.25 164 VAL A N 1
ATOM 1186 C CA . VAL A 1 164 ? 40.573 4.139 -3.158 1.00 90.25 164 VAL A CA 1
ATOM 1187 C C . VAL A 1 164 ? 39.175 4.608 -2.777 1.00 90.25 164 VAL A C 1
ATOM 1189 O O . VAL A 1 164 ? 39.031 5.521 -1.970 1.00 90.25 164 VAL A O 1
ATOM 1192 N N . ASN A 1 165 ? 38.135 3.987 -3.326 1.00 86.88 165 ASN A N 1
ATOM 1193 C CA . ASN A 1 165 ? 36.763 4.385 -3.046 1.00 86.88 165 ASN A CA 1
ATOM 1194 C C . ASN A 1 165 ? 36.304 4.010 -1.627 1.00 86.88 165 ASN A C 1
ATOM 1196 O O . ASN A 1 165 ? 35.476 4.715 -1.055 1.00 86.88 165 ASN A O 1
ATOM 1200 N N . ALA A 1 166 ? 36.857 2.935 -1.058 1.00 85.94 166 ALA A N 1
ATOM 1201 C CA . ALA A 1 166 ? 36.663 2.563 0.340 1.00 85.94 166 ALA A CA 1
ATOM 1202 C C . ALA A 1 166 ? 37.431 3.492 1.299 1.00 85.94 166 ALA A C 1
ATOM 1204 O O . ALA A 1 166 ? 36.893 3.885 2.330 1.00 85.94 166 ALA A O 1
ATOM 1205 N N . ALA A 1 167 ? 38.666 3.872 0.951 1.00 87.50 167 ALA A N 1
ATOM 1206 C CA . ALA A 1 167 ? 39.513 4.737 1.776 1.00 87.50 167 ALA A CA 1
ATOM 1207 C C . ALA A 1 167 ? 39.111 6.223 1.726 1.00 87.50 167 ALA A C 1
ATOM 1209 O O . ALA A 1 167 ? 39.318 6.955 2.691 1.00 87.50 167 ALA A O 1
ATOM 1210 N N . LEU A 1 168 ? 38.531 6.674 0.611 1.00 84.69 168 LEU A N 1
ATOM 1211 C CA . LEU A 1 168 ? 38.009 8.027 0.420 1.00 84.69 168 LEU A CA 1
ATOM 1212 C C . LEU A 1 168 ? 36.483 7.966 0.245 1.00 84.69 168 LEU A C 1
ATOM 1214 O O . LEU A 1 168 ? 36.004 8.038 -0.889 1.00 84.69 168 LEU A O 1
ATOM 1218 N N . PRO A 1 169 ? 35.688 7.812 1.318 1.00 67.31 169 PRO A N 1
ATOM 1219 C CA . PRO A 1 169 ? 34.233 7.756 1.205 1.00 67.31 169 PRO A CA 1
ATOM 1220 C C . PRO A 1 169 ? 33.666 9.095 0.708 1.00 67.31 169 PRO A C 1
ATOM 1222 O O . PRO A 1 169 ? 34.116 10.171 1.099 1.00 67.31 169 PRO A O 1
ATOM 1225 N N . ASP A 1 170 ? 32.673 9.039 -0.186 1.00 68.06 170 ASP A N 1
ATOM 1226 C CA . ASP A 1 170 ? 31.871 10.224 -0.514 1.00 68.06 170 ASP A CA 1
ATOM 1227 C C . ASP A 1 170 ? 30.752 10.309 0.533 1.00 68.06 170 ASP A C 1
ATOM 1229 O O . ASP A 1 170 ? 29.974 9.371 0.668 1.00 68.06 170 ASP A O 1
ATOM 1233 N N . LEU A 1 171 ? 30.697 11.397 1.308 1.00 61.09 171 LEU A N 1
ATOM 1234 C CA . LEU A 1 171 ? 29.701 11.596 2.376 1.00 61.09 171 LEU A CA 1
ATOM 1235 C C . LEU A 1 171 ? 28.306 11.949 1.835 1.00 61.09 171 LEU A C 1
ATOM 1237 O O . LEU A 1 171 ? 27.392 12.254 2.602 1.00 61.09 171 LEU A O 1
ATOM 1241 N N . ARG A 1 172 ? 28.124 11.941 0.511 1.00 60.12 172 ARG A N 1
ATOM 1242 C CA . ARG A 1 172 ? 26.795 12.026 -0.087 1.00 60.12 172 ARG A CA 1
ATOM 1243 C C . ARG A 1 172 ? 26.040 10.729 0.212 1.00 60.12 172 ARG A C 1
ATOM 1245 O O . ARG A 1 172 ? 26.573 9.661 -0.081 1.00 60.12 172 ARG A O 1
ATOM 1252 N N . PRO A 1 173 ? 24.815 10.799 0.761 1.00 49.31 173 PRO A N 1
ATOM 1253 C CA . PRO A 1 173 ? 23.998 9.609 0.938 1.00 49.31 173 PRO A CA 1
ATOM 1254 C C . PRO A 1 173 ? 23.831 8.910 -0.415 1.00 49.31 173 PRO A C 1
ATOM 1256 O O . PRO A 1 173 ? 23.545 9.569 -1.420 1.00 49.31 173 PRO A O 1
ATOM 1259 N N . GLU A 1 174 ? 24.036 7.589 -0.436 1.00 48.38 174 GLU A N 1
ATOM 1260 C CA . GLU A 1 174 ? 23.658 6.745 -1.572 1.00 48.38 174 GLU A CA 1
ATOM 1261 C C . GLU A 1 174 ? 22.224 7.124 -1.968 1.00 48.38 174 GLU A C 1
ATOM 1263 O O . GLU A 1 174 ? 21.357 7.191 -1.083 1.00 48.38 174 GLU A O 1
ATOM 1268 N N . PRO A 1 175 ? 21.934 7.416 -3.249 1.00 44.38 175 PRO A N 1
ATOM 1269 C CA . PRO A 1 175 ? 20.548 7.503 -3.664 1.00 44.38 175 PRO A CA 1
ATOM 1270 C C . PRO A 1 175 ? 19.902 6.175 -3.267 1.00 44.38 175 PRO A C 1
ATOM 1272 O O . PRO A 1 175 ? 20.350 5.112 -3.703 1.00 44.38 175 PRO A O 1
ATOM 1275 N N . LYS A 1 176 ? 18.899 6.232 -2.375 1.00 45.84 176 LYS A N 1
ATOM 1276 C CA . LYS A 1 176 ? 18.054 5.074 -2.052 1.00 45.84 176 LYS A CA 1
ATOM 1277 C C . LYS A 1 176 ? 17.724 4.395 -3.379 1.00 45.84 176 LYS A C 1
ATOM 1279 O O . LYS A 1 176 ? 17.362 5.129 -4.301 1.00 45.84 176 LYS A O 1
ATOM 1284 N N . LYS A 1 177 ? 17.896 3.059 -3.459 1.00 42.16 177 LYS A N 1
ATOM 1285 C CA . LYS A 1 177 ? 17.441 2.185 -4.566 1.00 42.16 177 LYS A CA 1
ATOM 1286 C C . LYS A 1 177 ? 16.289 2.910 -5.256 1.00 42.16 177 LYS A C 1
ATOM 1288 O O . LYS A 1 177 ? 15.282 3.135 -4.579 1.00 42.16 177 LYS A O 1
ATOM 1293 N N . GLU A 1 178 ? 16.503 3.404 -6.482 1.00 44.91 178 GLU A N 1
ATOM 1294 C CA . GLU A 1 178 ? 15.493 4.211 -7.176 1.00 44.91 178 GLU A CA 1
ATOM 1295 C C . GLU A 1 178 ? 14.149 3.514 -6.986 1.00 44.91 178 GLU A C 1
ATOM 1297 O O . GLU A 1 178 ? 14.068 2.292 -7.164 1.00 44.91 178 GLU A O 1
ATOM 1302 N N . ALA A 1 179 ? 13.141 4.263 -6.516 1.00 51.72 179 ALA A N 1
ATOM 1303 C CA . ALA A 1 179 ? 11.793 3.728 -6.379 1.00 51.72 179 ALA A CA 1
ATOM 1304 C C . ALA A 1 179 ? 11.478 2.975 -7.678 1.00 51.72 179 ALA A C 1
ATOM 1306 O O . ALA A 1 179 ? 11.824 3.504 -8.738 1.00 51.72 179 ALA A O 1
ATOM 1307 N N . PRO A 1 180 ? 10.937 1.744 -7.604 1.00 55.28 180 PRO A N 1
ATOM 1308 C CA . PRO A 1 180 ? 10.817 0.869 -8.763 1.00 55.28 180 PRO A CA 1
ATOM 1309 C C . PRO A 1 180 ? 10.306 1.675 -9.958 1.00 55.28 180 PRO A C 1
ATOM 1311 O O . PRO A 1 180 ? 9.243 2.290 -9.865 1.00 55.28 180 PRO A O 1
ATOM 1314 N N . HIS A 1 181 ? 11.112 1.751 -11.028 1.00 59.25 181 HIS A N 1
ATOM 1315 C CA . HIS A 1 181 ? 10.758 2.491 -12.241 1.00 59.25 181 HIS A CA 1
ATOM 1316 C C . HIS A 1 181 ? 9.460 1.902 -12.782 1.00 59.25 181 HIS A C 1
ATOM 1318 O O . HIS A 1 181 ? 9.449 0.826 -13.377 1.00 59.25 181 HIS A O 1
ATOM 1324 N N . MET A 1 182 ? 8.354 2.589 -12.518 1.00 73.50 182 MET A N 1
ATOM 1325 C CA . MET A 1 182 ? 7.033 2.178 -12.952 1.00 73.50 182 MET A CA 1
ATOM 1326 C C . MET A 1 182 ? 6.825 2.665 -14.381 1.00 73.50 182 MET A C 1
ATOM 1328 O O . MET A 1 182 ? 6.667 3.860 -14.624 1.00 73.50 182 MET A O 1
ATOM 1332 N N . GLN A 1 183 ? 6.834 1.730 -15.326 1.00 81.88 183 GLN A N 1
ATOM 1333 C CA . GLN A 1 183 ? 6.401 1.981 -16.695 1.00 81.88 183 GLN A CA 1
ATOM 1334 C C . GLN A 1 183 ? 4.938 1.566 -16.823 1.00 81.88 183 GLN A C 1
ATOM 1336 O O . GLN A 1 183 ? 4.582 0.440 -16.483 1.00 81.88 183 GLN A O 1
ATOM 1341 N N . VAL A 1 184 ? 4.097 2.485 -17.295 1.00 86.00 184 VAL A N 1
ATOM 1342 C CA . VAL A 1 184 ? 2.685 2.227 -17.590 1.00 86.00 184 VAL A CA 1
ATOM 1343 C C . VAL A 1 184 ? 2.472 2.496 -19.072 1.00 86.00 184 VAL A C 1
ATOM 1345 O O . VAL A 1 184 ? 2.786 3.583 -19.557 1.00 86.00 184 VAL A O 1
ATOM 1348 N N . GLU A 1 185 ? 1.964 1.502 -19.794 1.00 88.94 185 GLU A N 1
ATOM 1349 C CA . GLU A 1 185 ? 1.536 1.666 -21.180 1.00 88.94 185 GLU A CA 1
ATOM 1350 C C . GLU A 1 185 ? 0.124 2.259 -21.200 1.00 88.94 185 GLU A C 1
ATOM 1352 O O . GLU A 1 185 ? -0.756 1.798 -20.475 1.00 88.94 185 GLU A O 1
ATOM 1357 N N . VAL A 1 186 ? -0.091 3.289 -22.020 1.00 94.19 186 VAL A N 1
ATOM 1358 C CA . VAL A 1 186 ? -1.388 3.961 -22.147 1.00 94.19 186 VAL A CA 1
ATOM 1359 C C . VAL A 1 186 ? -1.865 3.948 -23.594 1.00 94.19 186 VAL A C 1
ATOM 1361 O O . VAL A 1 186 ? -1.083 4.077 -24.536 1.00 94.19 186 VAL A O 1
ATOM 1364 N N . LYS A 1 187 ? -3.176 3.818 -23.759 1.00 94.25 187 LYS A N 1
ATOM 1365 C CA . LYS A 1 187 ? -3.922 3.916 -25.012 1.00 94.25 187 LYS A CA 1
ATOM 1366 C C . LYS A 1 187 ? -4.776 5.180 -24.984 1.00 94.25 187 LYS A C 1
ATOM 1368 O O . LYS A 1 187 ? -5.059 5.743 -23.930 1.00 94.25 187 LYS A O 1
ATOM 1373 N N . ASN A 1 188 ? -5.284 5.589 -26.144 1.00 94.06 188 ASN A N 1
ATOM 1374 C CA . ASN A 1 188 ? -6.222 6.716 -26.220 1.00 94.06 188 ASN A CA 1
ATOM 1375 C C . ASN A 1 188 ? -7.539 6.459 -25.455 1.00 94.06 188 ASN A C 1
ATOM 1377 O O . ASN A 1 188 ? -8.251 7.407 -25.138 1.00 94.06 188 ASN A O 1
ATOM 1381 N N . SER A 1 189 ? -7.864 5.193 -25.164 1.00 94.38 189 SER A N 1
ATOM 1382 C CA . SER A 1 189 ? -9.022 4.767 -24.368 1.00 94.38 189 SER A CA 1
ATOM 1383 C C . SER A 1 189 ? -8.761 4.696 -22.859 1.00 94.38 189 SER A C 1
ATOM 1385 O O . SER A 1 189 ? -9.716 4.506 -22.103 1.00 94.38 189 SER A O 1
ATOM 1387 N N . THR A 1 190 ? -7.508 4.844 -22.412 1.00 97.12 190 THR A N 1
ATOM 1388 C CA . THR A 1 190 ? -7.125 4.616 -21.015 1.00 97.12 190 THR A CA 1
ATOM 1389 C C . THR A 1 190 ? -7.839 5.578 -20.074 1.00 97.12 190 THR A C 1
ATOM 1391 O O . THR A 1 190 ? -7.731 6.803 -20.186 1.00 97.12 190 THR A O 1
ATOM 1394 N N . LYS A 1 191 ? -8.557 5.013 -19.101 1.00 97.31 191 LYS A N 1
ATOM 1395 C CA . LYS A 1 191 ? -9.283 5.774 -18.080 1.00 97.31 191 LYS A CA 1
ATOM 1396 C C . LYS A 1 191 ? -8.344 6.249 -16.973 1.00 97.31 191 LYS A C 1
ATOM 1398 O O . LYS A 1 191 ? -7.341 5.613 -16.663 1.00 97.31 191 LYS A O 1
ATOM 1403 N N . LYS A 1 192 ? -8.683 7.372 -16.338 1.00 98.00 192 LYS A N 1
ATOM 1404 C CA . LYS A 1 192 ? -7.835 7.999 -15.313 1.00 98.00 192 LYS A CA 1
ATOM 1405 C C . LYS A 1 192 ? -8.376 7.768 -13.910 1.00 98.00 192 LYS A C 1
ATOM 1407 O O . LYS A 1 192 ? -9.553 8.017 -13.647 1.00 98.00 192 LYS A O 1
ATOM 1412 N N . LEU A 1 193 ? -7.485 7.351 -13.020 1.00 98.69 193 LEU A N 1
ATOM 1413 C CA . LEU A 1 193 ? -7.665 7.279 -11.575 1.00 98.69 193 LEU A CA 1
ATOM 1414 C C . LEU A 1 193 ? -6.533 8.054 -10.899 1.00 98.69 193 LEU A C 1
ATOM 1416 O O . LEU A 1 193 ? -5.483 8.290 -11.500 1.00 98.69 193 LEU A O 1
ATOM 1420 N N . CYS A 1 194 ? -6.714 8.455 -9.646 1.00 98.50 194 CYS A N 1
ATOM 1421 C CA . CYS A 1 194 ? -5.617 9.021 -8.867 1.00 98.50 194 CYS A CA 1
ATOM 1422 C C . CYS A 1 194 ? -5.842 8.920 -7.361 1.00 98.50 194 CYS A C 1
ATOM 1424 O O . CYS A 1 194 ? -6.928 8.571 -6.909 1.00 98.50 194 CYS A O 1
ATOM 1426 N N . VAL A 1 195 ? -4.812 9.270 -6.593 1.00 98.56 195 VAL A N 1
ATOM 1427 C CA . VAL A 1 195 ? -4.925 9.613 -5.172 1.00 98.56 195 VAL A CA 1
ATOM 1428 C C . VAL A 1 195 ? -4.749 11.120 -4.985 1.00 98.56 195 VAL A C 1
ATOM 1430 O O . VAL A 1 195 ? -3.819 11.700 -5.554 1.00 98.56 195 VAL A O 1
ATOM 1433 N N . ILE A 1 196 ? -5.597 11.732 -4.156 1.00 98.38 196 ILE A N 1
ATOM 1434 C CA . ILE A 1 196 ? -5.479 13.129 -3.721 1.00 98.38 196 ILE A CA 1
ATOM 1435 C C . ILE A 1 196 ? -5.129 13.254 -2.240 1.00 98.38 196 ILE A C 1
ATOM 1437 O O . ILE A 1 196 ? -5.522 12.420 -1.424 1.00 98.38 196 ILE A O 1
ATOM 1441 N N . GLY A 1 197 ? -4.418 14.321 -1.881 1.00 95.62 197 GLY A N 1
ATOM 1442 C CA . GLY A 1 197 ? -4.074 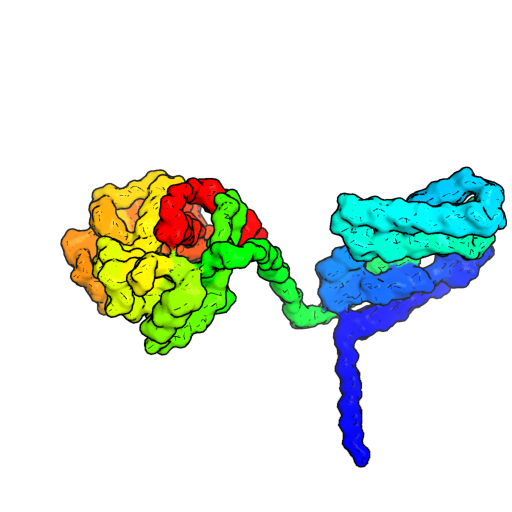14.644 -0.495 1.00 95.62 197 GLY A CA 1
ATOM 1443 C C . GLY A 1 197 ? -3.104 15.816 -0.382 1.00 95.62 197 GLY A C 1
ATOM 1444 O O . GLY A 1 197 ? -2.596 16.317 -1.391 1.00 95.62 197 GLY A O 1
ATOM 1445 N N . GLU A 1 198 ? -2.808 16.210 0.856 1.00 90.75 198 GLU A N 1
ATOM 1446 C CA . GLU A 1 198 ? -1.828 17.253 1.166 1.00 90.75 198 GLU A CA 1
ATOM 1447 C C . GLU A 1 198 ? -1.122 16.972 2.509 1.00 90.75 198 GLU A C 1
ATOM 1449 O O . GLU A 1 198 ? -1.740 17.126 3.566 1.00 90.75 198 GLU A O 1
ATOM 1454 N N . PRO A 1 199 ? 0.172 16.586 2.504 1.00 89.56 199 PRO A N 1
ATOM 1455 C CA . PRO A 1 199 ? 0.988 16.169 1.355 1.00 89.56 199 PRO A CA 1
ATOM 1456 C C . PRO A 1 199 ? 0.611 14.761 0.849 1.00 89.56 199 PRO A C 1
ATOM 1458 O O . PRO A 1 199 ? 0.199 13.913 1.630 1.00 89.56 199 PRO A O 1
ATOM 1461 N N . VAL A 1 200 ? 0.820 14.470 -0.444 1.00 92.00 200 VAL A N 1
ATOM 1462 C CA . VAL A 1 200 ? 0.473 13.153 -1.042 1.00 92.00 200 VAL A CA 1
ATOM 1463 C C . VAL A 1 200 ? 1.580 12.515 -1.889 1.00 92.00 200 VAL A C 1
ATOM 1465 O O . VAL A 1 200 ? 1.518 11.330 -2.200 1.00 92.00 200 VAL A O 1
ATOM 1468 N N . LEU A 1 201 ? 2.651 13.246 -2.211 1.00 90.25 201 LEU A N 1
ATOM 1469 C CA . LEU A 1 201 ? 3.715 12.760 -3.107 1.00 90.25 201 LEU A CA 1
ATOM 1470 C C . LEU A 1 201 ? 4.495 11.543 -2.577 1.00 90.25 201 LEU A C 1
ATOM 1472 O O . LEU A 1 201 ? 5.148 10.854 -3.349 1.00 90.25 201 LEU A O 1
ATOM 1476 N N . HIS A 1 202 ? 4.411 11.261 -1.277 1.00 85.06 202 HIS A N 1
ATOM 1477 C CA . HIS A 1 202 ? 5.006 10.078 -0.649 1.00 85.06 202 HIS A CA 1
ATOM 1478 C C . HIS A 1 202 ? 4.097 8.835 -0.712 1.00 85.06 202 HIS A C 1
ATOM 1480 O O . HIS A 1 202 ? 4.465 7.775 -0.207 1.00 85.06 202 HIS A O 1
ATOM 1486 N N . SER A 1 203 ? 2.890 8.961 -1.274 1.00 90.00 203 SER A N 1
ATOM 1487 C CA . SER A 1 203 ? 1.904 7.885 -1.317 1.00 90.00 203 SER A CA 1
ATOM 1488 C C . SER A 1 203 ? 2.402 6.708 -2.149 1.00 90.00 203 SER A C 1
ATOM 1490 O O . SER A 1 203 ? 2.820 6.865 -3.295 1.00 90.00 203 SER A O 1
ATOM 1492 N N . LYS A 1 204 ? 2.271 5.501 -1.592 1.00 91.19 204 LYS A N 1
ATOM 1493 C CA . LYS A 1 204 ? 2.499 4.238 -2.309 1.00 91.19 204 LYS A CA 1
ATOM 1494 C C . LYS A 1 204 ? 1.295 3.822 -3.169 1.00 91.19 204 LYS A C 1
ATOM 1496 O O . LYS A 1 204 ? 1.386 2.837 -3.893 1.00 91.19 204 LYS A O 1
ATOM 1501 N N . SER A 1 205 ? 0.181 4.561 -3.125 1.00 94.44 205 SER A N 1
ATOM 1502 C CA . SER A 1 205 ? -1.053 4.202 -3.848 1.00 94.44 205 SER A CA 1
ATOM 1503 C C . SER A 1 205 ? -0.869 4.100 -5.369 1.00 94.44 205 SER A C 1
ATOM 1505 O O . SER A 1 205 ? -1.358 3.123 -5.926 1.00 94.44 205 SER A O 1
ATOM 1507 N N . PRO A 1 206 ? -0.128 4.999 -6.057 1.00 95.25 206 PRO A N 1
ATOM 1508 C CA . PRO A 1 206 ? 0.145 4.833 -7.487 1.00 95.25 206 PRO A CA 1
ATOM 1509 C C . PRO A 1 206 ? 0.917 3.551 -7.799 1.00 95.25 206 PRO A C 1
ATOM 1511 O O . PRO A 1 206 ? 0.596 2.865 -8.765 1.00 95.25 206 PRO A O 1
ATOM 1514 N N . LEU A 1 207 ? 1.892 3.194 -6.956 1.00 93.88 207 LEU A N 1
ATOM 1515 C CA . LEU A 1 207 ? 2.650 1.953 -7.102 1.00 93.88 207 LEU A CA 1
ATOM 1516 C C . LEU A 1 207 ? 1.735 0.729 -6.935 1.00 93.88 207 LEU A C 1
ATOM 1518 O O . LEU A 1 207 ? 1.748 -0.178 -7.761 1.00 93.88 207 LEU A O 1
ATOM 1522 N N . ILE A 1 208 ? 0.894 0.736 -5.899 1.00 95.06 208 ILE A N 1
ATOM 1523 C CA . ILE A 1 208 ? -0.062 -0.338 -5.604 1.00 95.06 208 ILE A CA 1
ATOM 1524 C C . ILE A 1 208 ? -1.066 -0.516 -6.743 1.00 95.06 208 ILE A C 1
ATOM 1526 O O . ILE A 1 208 ? -1.197 -1.601 -7.304 1.00 95.06 208 ILE A O 1
ATOM 1530 N N . GLN A 1 209 ? -1.757 0.560 -7.105 1.00 97.50 209 GLN A N 1
ATOM 1531 C CA . GLN A 1 209 ? -2.889 0.507 -8.020 1.00 97.50 209 GLN A CA 1
ATOM 1532 C C . GLN A 1 209 ? -2.447 0.169 -9.442 1.00 97.50 209 GLN A C 1
ATOM 1534 O O . GLN A 1 209 ? -3.026 -0.724 -10.046 1.00 97.50 209 GLN A O 1
ATOM 1539 N N . ASN A 1 210 ? -1.372 0.776 -9.958 1.00 96.88 210 ASN A N 1
ATOM 1540 C CA . ASN A 1 210 ? -0.872 0.413 -11.290 1.00 96.88 210 ASN A CA 1
ATOM 1541 C C . ASN A 1 210 ? -0.313 -1.019 -11.343 1.00 96.88 210 ASN A C 1
ATOM 1543 O O . ASN A 1 210 ? -0.443 -1.670 -12.375 1.00 96.88 210 ASN A O 1
ATOM 1547 N N . THR A 1 211 ? 0.254 -1.543 -10.247 1.00 95.00 211 THR A N 1
ATOM 1548 C CA . THR A 1 211 ? 0.672 -2.958 -10.188 1.00 95.00 211 THR A CA 1
ATOM 1549 C C . THR A 1 211 ? -0.534 -3.889 -10.333 1.00 95.00 211 THR A C 1
ATOM 1551 O O . THR A 1 211 ? -0.483 -4.844 -11.108 1.00 95.00 211 THR A O 1
ATOM 1554 N N . MET A 1 212 ? -1.639 -3.594 -9.638 1.00 96.25 212 MET A N 1
ATOM 1555 C CA . MET A 1 212 ? -2.877 -4.375 -9.751 1.00 96.25 212 MET A CA 1
ATOM 1556 C C . MET A 1 212 ? -3.533 -4.212 -11.129 1.00 96.25 212 MET A C 1
ATOM 1558 O O . MET A 1 212 ? -3.918 -5.203 -11.739 1.00 96.25 212 MET A O 1
ATOM 1562 N N . LEU A 1 213 ? -3.603 -2.988 -11.661 1.00 96.62 213 LEU A N 1
ATOM 1563 C CA . LEU A 1 213 ? -4.150 -2.705 -12.993 1.00 96.62 213 LEU A CA 1
ATOM 1564 C C . LEU A 1 213 ? -3.415 -3.478 -14.093 1.00 96.62 213 LEU A C 1
ATOM 1566 O O . LEU A 1 213 ? -4.061 -4.104 -14.932 1.00 96.62 213 LEU A O 1
ATOM 1570 N N . ALA A 1 214 ? -2.079 -3.494 -14.047 1.00 94.25 214 ALA A N 1
ATOM 1571 C CA . ALA A 1 214 ? -1.258 -4.256 -14.982 1.00 94.25 214 ALA A CA 1
ATOM 1572 C C . ALA A 1 214 ? -1.489 -5.769 -14.846 1.00 94.25 214 ALA A C 1
ATOM 1574 O O . ALA A 1 214 ? -1.641 -6.458 -15.853 1.00 94.25 214 ALA A O 1
ATOM 1575 N N . ALA A 1 215 ? -1.563 -6.287 -13.614 1.00 93.62 215 ALA A N 1
ATOM 1576 C CA . ALA A 1 215 ? -1.826 -7.704 -13.363 1.00 93.62 215 ALA A CA 1
ATOM 1577 C C . ALA A 1 215 ? -3.213 -8.152 -13.857 1.00 93.62 215 ALA A C 1
ATOM 1579 O O . ALA A 1 215 ? -3.363 -9.287 -14.303 1.00 93.62 215 ALA A O 1
ATOM 1580 N N . LEU A 1 216 ? -4.207 -7.263 -13.796 1.00 95.19 216 LEU A N 1
ATOM 1581 C CA . LEU A 1 216 ? -5.587 -7.526 -14.208 1.00 95.19 216 LEU A CA 1
ATOM 1582 C C . LEU A 1 216 ? -5.856 -7.197 -15.689 1.00 95.19 216 LEU A C 1
ATOM 1584 O O . LEU A 1 216 ? -6.946 -7.476 -16.183 1.00 95.19 216 LEU A O 1
ATOM 1588 N N . GLY A 1 217 ? -4.899 -6.594 -16.405 1.00 94.25 217 GLY A N 1
ATOM 1589 C CA . GLY A 1 217 ? -5.074 -6.175 -17.801 1.00 94.25 217 GLY A CA 1
ATOM 1590 C C . GLY A 1 217 ? -6.121 -5.068 -17.993 1.00 94.25 217 GLY A C 1
ATOM 1591 O O . GLY A 1 217 ? -6.747 -4.985 -19.050 1.00 94.25 217 GLY A O 1
ATOM 1592 N N . LEU A 1 218 ? -6.343 -4.237 -16.970 1.00 95.69 218 LEU A N 1
ATOM 1593 C CA . LEU A 1 218 ? -7.364 -3.190 -16.972 1.00 95.69 218 LEU A CA 1
ATOM 1594 C C . LEU A 1 218 ? -6.826 -1.895 -17.598 1.00 95.69 218 LEU A C 1
ATOM 1596 O O . LEU A 1 218 ? -5.774 -1.401 -17.202 1.00 95.69 218 LEU A O 1
ATOM 1600 N N . ASP A 1 219 ? -7.577 -1.313 -18.539 1.00 96.56 219 ASP A N 1
ATOM 1601 C CA . ASP A 1 219 ? -7.184 -0.105 -19.289 1.00 96.56 219 ASP A CA 1
ATOM 1602 C C . ASP A 1 219 ? -7.382 1.191 -18.478 1.00 96.56 219 ASP A C 1
ATOM 1604 O O . ASP A 1 219 ? -8.239 2.032 -18.772 1.00 96.56 219 ASP A O 1
ATOM 1608 N N . TYR A 1 220 ? -6.596 1.325 -17.409 1.00 97.62 220 TYR A N 1
ATOM 1609 C CA . TYR A 1 220 ? -6.568 2.489 -16.532 1.00 97.62 220 TYR A CA 1
ATOM 1610 C C . TYR A 1 220 ? -5.129 2.906 -16.220 1.00 97.62 220 TYR A C 1
ATOM 1612 O O . TYR A 1 220 ? -4.215 2.087 -16.190 1.00 97.62 220 TYR A O 1
ATOM 1620 N N . VAL A 1 221 ? -4.954 4.184 -15.894 1.00 97.69 221 VAL A N 1
ATOM 1621 C CA . VAL A 1 221 ? -3.739 4.714 -15.270 1.00 97.69 221 VAL A CA 1
ATOM 1622 C C . VAL A 1 221 ? -4.086 5.317 -13.917 1.00 97.69 221 VAL A C 1
ATOM 1624 O O . VAL A 1 221 ? -5.080 6.036 -13.786 1.00 97.69 221 VAL A O 1
ATOM 1627 N N . TYR A 1 222 ? -3.260 5.041 -12.909 1.00 98.38 222 TYR A N 1
ATOM 1628 C CA . TYR A 1 222 ? -3.417 5.595 -11.570 1.00 98.38 222 TYR A CA 1
ATOM 1629 C C . TYR A 1 222 ? -2.318 6.616 -11.257 1.00 98.38 222 TYR A C 1
ATOM 1631 O O . TYR A 1 222 ? -1.130 6.298 -11.252 1.00 98.38 222 TYR A O 1
ATOM 1639 N N . LEU A 1 223 ? -2.712 7.853 -10.961 1.00 97.00 223 LEU A N 1
ATOM 1640 C CA . LEU A 1 223 ? -1.806 8.985 -10.754 1.00 97.00 223 LEU A CA 1
ATOM 1641 C C . LEU A 1 223 ? -1.745 9.441 -9.287 1.00 97.00 223 LEU A C 1
ATOM 1643 O O . LEU A 1 223 ? -2.542 9.037 -8.441 1.00 97.00 223 LEU A O 1
ATOM 1647 N N . CYS A 1 224 ? -0.797 10.325 -8.982 1.00 96.75 224 CYS A N 1
ATOM 1648 C CA . CYS A 1 224 ? -0.742 11.064 -7.722 1.00 96.75 224 CYS A CA 1
ATOM 1649 C C . CYS A 1 224 ? -1.036 12.535 -8.001 1.00 96.75 224 CYS A C 1
ATOM 1651 O O . CYS A 1 224 ? -0.337 13.145 -8.811 1.00 96.75 224 CYS A O 1
ATOM 1653 N N . GLN A 1 225 ? -2.044 13.100 -7.338 1.00 97.56 225 GLN A N 1
ATOM 1654 C CA . GLN A 1 225 ? -2.477 14.468 -7.576 1.00 97.56 225 GLN A CA 1
ATOM 1655 C C . GLN A 1 225 ? -2.520 15.270 -6.268 1.00 97.56 225 GLN A C 1
ATOM 1657 O O . GLN A 1 225 ? -3.432 15.101 -5.459 1.00 97.56 225 GLN A O 1
ATOM 1662 N N . PRO A 1 226 ? -1.565 16.186 -6.045 1.00 96.94 226 PRO A N 1
ATOM 1663 C CA . PRO A 1 226 ? -1.650 17.136 -4.945 1.00 96.94 226 PRO A CA 1
ATOM 1664 C C . PRO A 1 226 ? -2.874 18.038 -5.111 1.00 96.94 226 PRO A C 1
ATOM 1666 O O . PRO A 1 226 ? -3.066 18.644 -6.168 1.00 96.94 226 PRO A O 1
ATOM 1669 N N . VAL A 1 227 ? -3.683 18.123 -4.058 1.00 96.94 227 VAL A N 1
ATOM 1670 C CA . VAL A 1 227 ? -4.851 19.007 -3.972 1.00 96.94 227 VAL A CA 1
ATOM 1671 C C . VAL A 1 227 ? -4.750 19.740 -2.638 1.00 96.94 227 VAL A C 1
ATOM 1673 O O . VAL A 1 227 ? -4.674 19.056 -1.618 1.00 96.94 227 VAL A O 1
ATOM 1676 N N . PRO A 1 228 ? -4.719 21.083 -2.607 1.00 94.81 228 PRO A N 1
ATOM 1677 C CA . PRO A 1 228 ? -4.682 21.826 -1.351 1.00 94.81 228 PRO A CA 1
ATOM 1678 C C . PRO A 1 228 ? -5.950 21.631 -0.511 1.00 94.81 228 PRO A C 1
ATOM 1680 O O . PRO A 1 228 ? -7.036 21.417 -1.051 1.00 94.81 228 PRO A O 1
ATOM 1683 N N . ARG A 1 229 ? -5.834 21.727 0.815 1.00 94.00 229 ARG A N 1
ATOM 1684 C CA . ARG A 1 229 ? -6.969 21.711 1.754 1.00 94.00 229 ARG A CA 1
ATOM 1685 C C . ARG A 1 229 ? -8.016 22.766 1.374 1.00 94.00 229 ARG A C 1
ATOM 1687 O O . ARG A 1 229 ? -7.660 23.904 1.074 1.00 94.00 229 ARG A O 1
ATOM 1694 N N . GLY A 1 230 ? -9.300 22.405 1.447 1.00 94.94 230 GLY A N 1
ATOM 1695 C CA . GLY A 1 230 ? -10.409 23.311 1.134 1.00 94.94 230 GLY A CA 1
ATOM 1696 C C . GLY A 1 230 ? -10.657 23.491 -0.363 1.00 94.94 230 GLY A C 1
ATOM 1697 O O . GLY A 1 230 ? -11.364 24.419 -0.748 1.00 94.94 230 GLY A O 1
ATOM 1698 N N . ARG A 1 231 ? -10.032 22.656 -1.207 1.00 97.50 231 ARG A N 1
ATOM 1699 C CA . ARG A 1 231 ? -10.163 22.694 -2.670 1.00 97.50 231 ARG A CA 1
ATOM 1700 C C . ARG A 1 231 ? -10.770 21.417 -3.258 1.00 97.50 231 ARG A C 1
ATOM 1702 O O . ARG A 1 231 ? -10.644 21.169 -4.461 1.00 97.50 231 ARG A O 1
ATOM 1709 N N . CYS A 1 232 ? -11.416 20.575 -2.443 1.00 97.81 232 CYS A N 1
ATOM 1710 C CA . CYS A 1 232 ? -11.976 19.308 -2.924 1.00 97.81 232 CYS A CA 1
ATOM 1711 C C . CYS A 1 232 ? -13.101 19.533 -3.934 1.00 97.81 232 CYS A C 1
ATOM 1713 O O . CYS A 1 232 ? -13.228 18.755 -4.877 1.00 97.81 232 CYS A O 1
ATOM 1715 N N . ARG A 1 233 ? -13.884 20.609 -3.779 1.00 98.31 233 ARG A N 1
ATOM 1716 C CA . ARG A 1 233 ? -14.947 20.956 -4.729 1.00 98.31 233 ARG A CA 1
ATOM 1717 C C . ARG A 1 233 ? -14.382 21.306 -6.102 1.00 98.31 233 ARG A C 1
ATOM 1719 O O . ARG A 1 233 ? -14.831 20.727 -7.085 1.00 98.31 233 ARG A O 1
ATOM 1726 N N . GLU A 1 234 ? -13.391 22.198 -6.195 1.00 98.31 234 GLU A N 1
ATOM 1727 C CA . GLU A 1 234 ? -12.822 22.522 -7.511 1.00 98.31 234 GLU A CA 1
ATOM 1728 C C . GLU A 1 234 ? -12.089 21.329 -8.119 1.00 98.31 234 GLU A C 1
ATOM 1730 O O . GLU A 1 234 ? -12.157 21.125 -9.329 1.00 98.31 234 GLU A O 1
ATOM 1735 N N . TRP A 1 235 ? -11.426 20.512 -7.294 1.00 98.25 235 TRP A N 1
ATOM 1736 C CA . TRP A 1 235 ? -10.845 19.262 -7.770 1.00 98.25 235 TRP A CA 1
ATOM 1737 C C . TRP A 1 235 ? -11.907 18.320 -8.347 1.00 98.25 235 TRP A C 1
ATOM 1739 O O . TRP A 1 235 ? -11.708 17.800 -9.442 1.00 98.25 235 TRP A O 1
ATOM 1749 N N . LEU A 1 236 ? -13.028 18.110 -7.651 1.00 98.56 236 LEU A N 1
ATOM 1750 C CA . LEU A 1 236 ? -14.089 17.209 -8.100 1.00 98.56 236 LEU A CA 1
ATOM 1751 C C . LEU A 1 236 ? -14.672 17.652 -9.448 1.00 98.56 236 LEU A C 1
ATOM 1753 O O . LEU A 1 236 ? -14.826 16.823 -10.344 1.00 98.56 236 LEU A O 1
ATOM 1757 N N . GLU A 1 237 ? -14.925 18.949 -9.625 1.00 98.25 237 GLU A N 1
ATOM 1758 C CA . GLU A 1 237 ? -15.407 19.496 -10.900 1.00 98.25 237 GLU A CA 1
ATOM 1759 C C . GLU A 1 237 ? -14.368 19.338 -12.021 1.00 98.25 237 GLU A C 1
ATOM 1761 O O . GLU A 1 237 ? -14.697 18.886 -13.120 1.00 98.25 237 GLU A O 1
ATOM 1766 N N . CYS A 1 238 ? -13.088 19.605 -11.738 1.00 98.06 238 CYS A N 1
ATOM 1767 C CA . CYS A 1 238 ? -11.995 19.345 -12.677 1.00 98.06 238 CYS A CA 1
ATOM 1768 C C . CYS A 1 238 ? -11.874 17.858 -13.031 1.00 98.06 238 CYS A C 1
ATOM 1770 O O . CYS A 1 238 ? -11.636 17.522 -14.190 1.00 98.06 238 CYS A O 1
ATOM 1772 N N . ALA A 1 239 ? -12.042 16.959 -12.060 1.00 98.19 239 ALA A N 1
ATOM 1773 C CA . ALA A 1 239 ? -11.968 15.519 -12.264 1.00 98.19 239 ALA A CA 1
ATOM 1774 C C . ALA A 1 239 ? -13.110 15.032 -13.169 1.00 98.19 239 ALA A C 1
ATOM 1776 O O . ALA A 1 239 ? -12.855 14.279 -14.112 1.00 98.19 239 ALA A O 1
ATOM 1777 N N . LYS A 1 240 ? -14.338 15.521 -12.941 1.00 98.12 240 LYS A N 1
ATOM 1778 C CA . LYS A 1 240 ? -15.499 15.276 -13.811 1.00 98.12 240 LYS A CA 1
ATOM 1779 C C . LYS A 1 240 ? -15.241 15.792 -15.229 1.00 98.12 240 LYS A C 1
ATOM 1781 O O . LYS A 1 240 ? -15.347 15.022 -16.180 1.00 98.12 240 LYS A O 1
ATOM 1786 N N . PHE A 1 241 ? -14.827 17.053 -15.371 1.00 97.56 241 PHE A N 1
ATOM 1787 C CA . PHE A 1 241 ? -14.534 17.673 -16.670 1.00 97.56 241 PHE A CA 1
ATOM 1788 C C . PHE A 1 241 ? -13.423 16.944 -17.435 1.00 97.56 241 PHE A C 1
ATOM 1790 O O . PHE A 1 241 ? -13.534 16.697 -18.633 1.00 97.56 241 PHE A O 1
ATOM 1797 N N . ALA A 1 242 ? -12.352 16.560 -16.740 1.00 96.06 242 ALA A N 1
ATOM 1798 C CA . ALA A 1 242 ? -11.229 15.857 -17.339 1.00 96.06 242 ALA A CA 1
ATOM 1799 C C . ALA A 1 242 ? -11.526 14.373 -17.618 1.00 96.06 242 ALA A C 1
ATOM 1801 O O . ALA A 1 242 ? -10.662 13.701 -18.178 1.00 96.06 242 ALA A O 1
ATOM 1802 N N . GLY A 1 243 ? -12.687 13.832 -17.241 1.00 95.75 243 GLY A N 1
ATOM 1803 C CA . GLY A 1 243 ? -13.038 12.431 -17.488 1.00 95.75 243 GLY A CA 1
ATOM 1804 C C . GLY A 1 243 ? -12.267 11.437 -16.614 1.00 95.75 243 GLY A C 1
ATOM 1805 O O . GLY A 1 243 ? -11.860 10.376 -17.091 1.00 95.75 243 GLY A O 1
ATOM 1806 N N . TYR A 1 244 ? -12.009 11.775 -15.348 1.00 98.12 244 TYR A N 1
ATOM 1807 C CA . TYR A 1 244 ? -11.567 10.781 -14.367 1.00 98.12 244 TYR A CA 1
ATOM 1808 C C . TYR A 1 244 ? -12.701 9.798 -14.067 1.00 98.12 244 TYR A C 1
ATOM 1810 O O . TYR A 1 244 ? -13.847 10.200 -13.894 1.00 98.12 244 TYR A O 1
ATOM 1818 N N . ALA A 1 245 ? -12.369 8.511 -13.960 1.00 98.06 245 ALA A N 1
ATOM 1819 C CA . ALA A 1 245 ? -13.317 7.476 -13.543 1.00 98.06 245 ALA A CA 1
ATOM 1820 C C . ALA A 1 245 ? -13.539 7.471 -12.019 1.00 98.06 245 ALA A C 1
ATOM 1822 O O . ALA A 1 245 ? -14.539 6.956 -11.522 1.00 98.06 245 ALA A O 1
ATOM 1823 N N . GLY A 1 246 ? -12.600 8.043 -11.268 1.00 98.38 246 GLY A N 1
ATOM 1824 C CA . GLY A 1 246 ? -12.640 8.101 -9.817 1.00 98.38 246 GLY A CA 1
ATOM 1825 C C . GLY A 1 246 ? -11.292 8.480 -9.219 1.00 98.38 246 GLY A C 1
ATOM 1826 O O . GLY A 1 246 ? -10.308 8.687 -9.935 1.00 98.38 246 GLY A O 1
ATOM 1827 N N . PHE A 1 247 ? -11.250 8.590 -7.898 1.00 98.75 247 PHE A N 1
ATOM 1828 C CA . PHE A 1 247 ? -10.025 8.848 -7.153 1.00 98.75 247 PHE A CA 1
ATOM 1829 C C . PHE A 1 247 ? -10.131 8.357 -5.710 1.00 98.75 247 PHE A C 1
ATOM 1831 O O . PHE A 1 247 ? -11.219 8.279 -5.143 1.00 98.75 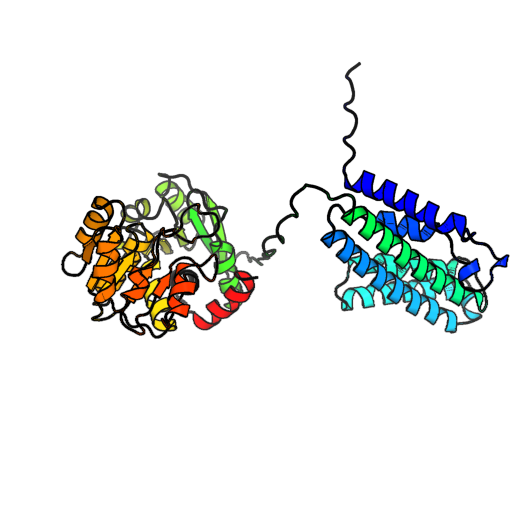247 PHE A O 1
ATOM 1838 N N . ASN A 1 248 ? -8.989 8.052 -5.099 1.00 98.62 248 ASN A N 1
ATOM 1839 C CA . ASN A 1 248 ? -8.890 7.916 -3.653 1.00 98.62 248 ASN A CA 1
ATOM 1840 C C . ASN A 1 248 ? -8.523 9.251 -3.006 1.00 98.62 248 ASN A C 1
ATOM 1842 O O . ASN A 1 248 ? -7.852 10.086 -3.611 1.00 98.62 248 ASN A O 1
ATOM 1846 N N . ALA A 1 249 ? -8.906 9.424 -1.747 1.00 96.88 249 ALA A N 1
ATOM 1847 C CA . ALA A 1 249 ? -8.573 10.588 -0.944 1.00 96.88 249 ALA A CA 1
ATOM 1848 C C . ALA A 1 249 ? -7.896 10.175 0.362 1.00 96.88 249 ALA A C 1
ATOM 1850 O O . ALA A 1 249 ? -8.364 9.293 1.085 1.00 96.88 249 ALA A O 1
ATOM 1851 N N . THR A 1 250 ? -6.787 10.838 0.676 1.00 92.44 250 THR A N 1
ATOM 1852 C CA . THR A 1 250 ? -6.121 10.741 1.976 1.00 92.44 250 THR A CA 1
ATOM 1853 C C . THR A 1 250 ? -6.254 12.052 2.753 1.00 92.44 250 THR A C 1
ATOM 1855 O O . THR A 1 250 ? -6.971 12.966 2.345 1.00 92.44 250 THR A O 1
ATOM 1858 N N . MET A 1 251 ? -5.607 12.135 3.915 1.00 84.94 251 MET A N 1
ATOM 1859 C CA . MET A 1 251 ? -5.568 13.344 4.730 1.00 84.94 251 MET A CA 1
ATOM 1860 C C . MET A 1 251 ? -5.156 14.567 3.876 1.00 84.94 251 MET A C 1
ATOM 1862 O O . MET A 1 251 ? -4.209 14.466 3.090 1.00 84.94 251 MET A O 1
ATOM 1866 N N . PRO A 1 252 ? -5.830 15.722 4.022 1.00 90.06 252 PRO A N 1
ATOM 1867 C CA . PRO A 1 252 ? -6.925 16.022 4.954 1.00 90.06 252 PRO A CA 1
ATOM 1868 C C . PRO A 1 252 ? -8.344 15.918 4.362 1.00 90.06 252 PRO A C 1
ATOM 1870 O O . PRO A 1 252 ? -9.292 16.373 4.991 1.00 90.06 252 PRO A O 1
ATOM 1873 N N . HIS A 1 253 ? -8.507 15.333 3.177 1.00 95.25 253 HIS A N 1
ATOM 1874 C CA . HIS A 1 253 ? -9.686 15.550 2.324 1.00 95.25 253 HIS A CA 1
ATOM 1875 C C . HIS A 1 253 ? -10.892 14.658 2.621 1.00 95.25 253 HIS A C 1
ATOM 1877 O O . HIS A 1 253 ? -11.978 14.906 2.104 1.00 95.25 253 HIS A O 1
ATOM 1883 N N . LYS A 1 254 ? -10.725 13.611 3.438 1.00 94.44 254 LYS A N 1
ATOM 1884 C CA . LYS A 1 254 ? -11.761 12.581 3.615 1.00 94.44 254 LYS A CA 1
ATOM 1885 C C . LYS A 1 254 ? -13.088 13.132 4.152 1.00 94.44 254 LYS A C 1
ATOM 1887 O O . LYS A 1 254 ? -14.142 12.689 3.714 1.00 94.44 254 LYS A O 1
ATOM 1892 N N . GLU A 1 255 ? -13.037 14.074 5.089 1.00 93.31 255 GLU A N 1
ATOM 1893 C CA . GLU A 1 255 ? -14.234 14.675 5.699 1.00 93.31 255 GLU A CA 1
ATOM 1894 C C . GLU A 1 255 ? -14.879 15.714 4.768 1.00 93.31 255 GLU A C 1
ATOM 1896 O O . GLU A 1 255 ? -16.092 15.701 4.582 1.00 93.31 255 GLU A O 1
ATOM 1901 N N . GLU A 1 256 ? -14.069 16.553 4.107 1.00 95.12 256 GLU A N 1
ATOM 1902 C CA . GLU A 1 256 ? -14.539 17.585 3.164 1.00 95.12 256 GLU A CA 1
ATOM 1903 C C . GLU A 1 256 ? -15.344 16.980 2.004 1.00 95.12 256 GLU A C 1
ATOM 1905 O O . GLU A 1 256 ? -16.308 17.574 1.529 1.00 95.12 256 GLU A O 1
ATOM 1910 N N . LEU A 1 257 ? -14.979 15.773 1.561 1.00 97.31 257 LEU A N 1
ATOM 1911 C CA . LEU A 1 257 ? -15.647 15.095 0.453 1.00 97.31 257 LEU A CA 1
ATOM 1912 C C . LEU A 1 257 ? -17.078 14.648 0.765 1.00 97.31 257 LEU A C 1
ATOM 1914 O O . LEU A 1 257 ? -17.851 14.494 -0.175 1.00 97.31 257 LEU A O 1
ATOM 1918 N N . VAL A 1 258 ? -17.451 14.451 2.032 1.00 96.88 258 VAL A N 1
ATOM 1919 C CA . VAL A 1 258 ? -18.765 13.900 2.417 1.00 96.88 258 VAL A CA 1
ATOM 1920 C C . VAL A 1 258 ? -19.909 14.755 1.874 1.00 96.88 258 VAL A C 1
ATOM 1922 O O . VAL A 1 258 ? -20.843 14.228 1.276 1.00 96.88 258 VAL A O 1
ATOM 1925 N N . GLU A 1 259 ? -19.805 16.077 2.019 1.00 96.69 259 GLU A N 1
ATOM 1926 C CA . GLU A 1 259 ? -20.823 17.037 1.568 1.00 96.69 259 GLU A CA 1
ATOM 1927 C C . GLU A 1 259 ? -20.822 17.258 0.045 1.00 96.69 259 GLU A C 1
ATOM 1929 O O . GLU A 1 259 ? -21.688 17.951 -0.490 1.00 96.69 259 GLU A O 1
ATOM 1934 N N . LEU A 1 260 ? -19.835 16.702 -0.665 1.00 97.88 260 LEU A N 1
ATOM 1935 C CA . LEU A 1 260 ? -19.670 16.856 -2.111 1.00 97.88 260 LEU A CA 1
ATOM 1936 C C . LEU A 1 260 ? -20.214 15.665 -2.905 1.00 97.88 260 LEU A C 1
ATOM 1938 O O . LEU A 1 260 ? -20.275 15.741 -4.133 1.00 97.88 260 LEU A O 1
ATOM 1942 N N . MET A 1 261 ? -20.549 14.559 -2.238 1.00 98.38 261 MET A N 1
ATOM 1943 C CA . MET A 1 261 ? -21.019 13.348 -2.905 1.00 98.38 261 MET A CA 1
ATOM 1944 C C . MET A 1 261 ? -22.504 13.443 -3.249 1.00 98.38 261 MET A C 1
ATOM 1946 O O . MET A 1 261 ? -23.319 13.866 -2.433 1.00 98.38 261 MET A O 1
ATOM 1950 N N . ASP A 1 262 ? -22.859 12.974 -4.443 1.00 98.19 262 ASP A N 1
ATOM 1951 C CA . ASP A 1 262 ? -24.252 12.798 -4.856 1.00 98.19 262 ASP A CA 1
ATOM 1952 C C . ASP A 1 262 ? -24.896 11.601 -4.133 1.00 98.19 262 ASP A C 1
ATOM 1954 O O . ASP A 1 262 ? -26.107 11.577 -3.913 1.00 98.19 262 ASP A O 1
ATOM 1958 N N . GLU A 1 263 ? -24.088 10.602 -3.766 1.00 98.00 263 GLU A N 1
ATOM 1959 C CA . GLU A 1 263 ? -24.499 9.434 -2.989 1.00 98.00 263 GLU A CA 1
ATOM 1960 C C . GLU A 1 263 ? -23.355 8.948 -2.090 1.00 98.00 263 GLU A C 1
ATOM 1962 O O . GLU A 1 263 ? -22.189 8.963 -2.487 1.00 98.00 263 GLU A O 1
ATOM 1967 N N . LEU A 1 264 ? -23.695 8.505 -0.878 1.00 98.00 264 LEU A N 1
ATOM 1968 C CA . LEU A 1 264 ? -22.764 7.932 0.094 1.00 98.00 264 LEU A CA 1
ATOM 1969 C C . LEU A 1 264 ? -23.195 6.514 0.441 1.00 98.00 264 LEU A C 1
ATOM 1971 O O . LEU A 1 264 ? -24.373 6.297 0.754 1.00 98.00 264 LEU A O 1
ATOM 1975 N N . ASP A 1 265 ? -22.231 5.598 0.468 1.00 95.50 265 ASP A N 1
ATOM 1976 C CA . ASP A 1 265 ? -22.430 4.261 1.015 1.00 95.50 265 ASP A CA 1
ATOM 1977 C C . ASP A 1 265 ? -22.662 4.290 2.541 1.00 95.50 265 ASP A C 1
ATOM 1979 O O . ASP A 1 265 ? -22.520 5.324 3.209 1.00 95.50 265 ASP A O 1
ATOM 1983 N N . GLY A 1 266 ? -23.063 3.143 3.098 1.00 93.25 266 GLY A N 1
ATOM 1984 C CA . GLY A 1 266 ? -23.362 3.018 4.524 1.00 93.25 266 GLY A CA 1
ATOM 1985 C C . GLY A 1 266 ? -22.165 3.358 5.413 1.00 93.25 266 GLY A C 1
ATOM 1986 O O . GLY A 1 266 ? -22.326 4.092 6.391 1.00 93.25 266 GLY A O 1
ATOM 1987 N N . ASP A 1 267 ? -20.967 2.893 5.047 1.00 93.06 267 ASP A N 1
ATOM 1988 C CA . ASP A 1 267 ? -19.756 3.118 5.835 1.00 93.06 267 ASP A CA 1
ATOM 1989 C C . ASP A 1 267 ? -19.301 4.580 5.751 1.00 93.06 267 ASP A C 1
ATOM 1991 O O . ASP A 1 267 ? -19.035 5.197 6.781 1.00 93.06 267 ASP A O 1
ATOM 1995 N N . ALA A 1 268 ? -19.278 5.189 4.561 1.00 94.25 268 ALA A N 1
ATOM 1996 C CA . ALA A 1 268 ? -18.915 6.596 4.401 1.00 94.25 268 ALA A CA 1
ATOM 1997 C C . ALA A 1 268 ? -19.855 7.529 5.171 1.00 94.25 268 ALA A C 1
ATOM 1999 O O . ALA A 1 268 ? -19.395 8.497 5.787 1.00 94.25 268 ALA A O 1
ATOM 2000 N N . ARG A 1 269 ? -21.160 7.221 5.184 1.00 94.19 269 ARG A N 1
ATOM 2001 C CA . ARG A 1 269 ? -22.156 7.965 5.963 1.00 94.19 269 ARG A CA 1
ATOM 2002 C C . ARG A 1 269 ? -21.934 7.805 7.464 1.00 94.19 269 ARG A C 1
ATOM 2004 O O . ARG A 1 269 ? -21.929 8.807 8.172 1.00 94.19 269 ARG A O 1
ATOM 2011 N N . LEU A 1 270 ? -21.736 6.575 7.943 1.00 90.31 270 LEU A N 1
ATOM 2012 C CA . LEU A 1 270 ? -21.516 6.303 9.365 1.00 90.31 270 LEU A CA 1
ATOM 2013 C C . LEU A 1 270 ? -20.212 6.937 9.865 1.00 90.31 270 LEU A C 1
ATOM 2015 O O . LEU A 1 270 ? -20.162 7.514 10.950 1.00 90.31 270 LEU A O 1
ATOM 2019 N N . PHE A 1 271 ? -19.146 6.846 9.071 1.00 90.12 271 PHE A N 1
ATOM 2020 C CA . PHE A 1 271 ? -17.827 7.326 9.468 1.00 90.12 271 PHE A CA 1
ATOM 2021 C C . PHE A 1 271 ? -17.701 8.840 9.277 1.00 90.12 271 PHE A C 1
ATOM 2023 O O . PHE A 1 271 ? -16.806 9.452 9.863 1.00 90.12 271 PHE A O 1
ATOM 2030 N N . GLY A 1 272 ? -18.575 9.458 8.474 1.00 91.56 272 GLY A N 1
ATOM 2031 C CA . GLY A 1 272 ? -18.465 10.862 8.085 1.00 91.56 272 GLY A CA 1
ATOM 2032 C C . GLY A 1 272 ? -17.158 11.135 7.344 1.00 91.56 272 GLY A C 1
ATOM 2033 O O . GLY A 1 272 ? -16.497 12.135 7.609 1.00 91.56 272 GLY A O 1
ATOM 2034 N N . ALA A 1 273 ? -16.737 10.204 6.484 1.00 93.25 273 ALA A N 1
ATOM 2035 C CA . ALA A 1 273 ? -15.476 10.290 5.759 1.00 93.25 273 ALA A CA 1
ATOM 2036 C C . ALA A 1 273 ? -15.517 9.453 4.475 1.00 93.25 273 ALA A C 1
ATOM 2038 O O . ALA A 1 273 ? -15.891 8.282 4.512 1.00 93.25 273 ALA A O 1
ATOM 2039 N N . VAL A 1 274 ? -15.043 10.018 3.366 1.00 96.69 274 VAL A N 1
ATOM 2040 C CA . VAL A 1 274 ? -14.936 9.367 2.052 1.00 96.69 274 VAL A CA 1
ATOM 2041 C C . VAL A 1 274 ? -13.461 9.202 1.687 1.00 96.69 274 VAL A C 1
ATOM 2043 O O . VAL A 1 274 ? -12.730 10.185 1.598 1.00 96.69 274 VAL A O 1
ATOM 2046 N N . ASN A 1 275 ? -13.001 7.968 1.457 1.00 96.75 275 ASN A N 1
ATOM 2047 C CA . ASN A 1 275 ? -11.636 7.697 0.976 1.00 96.75 275 ASN A CA 1
ATOM 2048 C C . ASN A 1 275 ? -11.599 7.260 -0.502 1.00 96.75 275 ASN A C 1
ATOM 2050 O O . ASN A 1 275 ? -10.515 7.156 -1.076 1.00 96.75 275 ASN A O 1
ATOM 2054 N N . THR A 1 276 ? -12.760 6.999 -1.109 1.00 98.38 276 THR A N 1
ATOM 2055 C CA . THR A 1 276 ? -12.902 6.452 -2.462 1.00 98.38 276 THR A CA 1
ATOM 2056 C C . THR A 1 276 ? -14.091 7.117 -3.146 1.00 98.38 276 THR A C 1
ATOM 2058 O O . THR A 1 276 ? -15.211 7.034 -2.653 1.00 98.38 276 THR A O 1
ATOM 2061 N N . VAL A 1 277 ? -13.860 7.772 -4.282 1.00 98.75 277 VAL A N 1
ATOM 2062 C CA . VAL A 1 277 ? -14.886 8.474 -5.064 1.00 98.75 277 VAL A CA 1
ATOM 2063 C C . VAL A 1 277 ? -14.958 7.867 -6.454 1.00 98.75 277 VAL A C 1
ATOM 2065 O O . VAL A 1 277 ? -13.976 7.908 -7.191 1.00 98.75 277 VAL A O 1
ATOM 2068 N N . CYS A 1 278 ? -16.117 7.343 -6.840 1.00 98.56 278 CYS A N 1
ATOM 2069 C CA . CYS A 1 278 ? -16.385 6.924 -8.217 1.00 98.56 278 CYS A CA 1
ATOM 2070 C C . CYS A 1 278 ? -17.146 8.019 -8.960 1.00 98.56 278 CYS A C 1
ATOM 2072 O O . CYS A 1 278 ? -18.113 8.563 -8.430 1.00 98.56 278 CYS A O 1
ATOM 2074 N N . ILE A 1 279 ? -16.747 8.305 -10.198 1.00 98.44 279 ILE A N 1
ATOM 2075 C CA . ILE A 1 279 ? -17.427 9.269 -11.065 1.00 98.44 279 ILE A CA 1
ATOM 2076 C C . ILE A 1 279 ? -18.103 8.497 -12.196 1.00 98.44 279 ILE A C 1
ATOM 2078 O O . ILE A 1 279 ? -17.439 7.824 -12.984 1.00 98.44 279 ILE A O 1
ATOM 2082 N N . ARG A 1 280 ? -19.434 8.575 -12.267 1.00 96.06 280 ARG A N 1
ATOM 2083 C CA . ARG A 1 280 ? -20.253 7.891 -13.281 1.00 96.06 280 ARG A CA 1
ATOM 2084 C C . ARG A 1 280 ? -21.346 8.841 -13.745 1.00 96.06 280 ARG A C 1
ATOM 2086 O O . ARG A 1 280 ? -22.024 9.430 -12.911 1.00 96.06 280 ARG A O 1
ATOM 2093 N N . ASP A 1 281 ? -21.466 9.037 -15.055 1.00 93.62 281 ASP A N 1
ATOM 2094 C CA . ASP A 1 281 ? -22.488 9.902 -15.667 1.00 93.62 281 ASP A CA 1
ATOM 2095 C C . ASP A 1 281 ? -22.574 11.308 -15.032 1.00 93.62 281 ASP A C 1
ATOM 2097 O O . ASP A 1 281 ? -23.649 11.852 -14.792 1.00 93.62 281 ASP A O 1
ATOM 2101 N N . GLY A 1 282 ? -21.415 11.891 -14.696 1.00 92.00 282 GLY A N 1
ATOM 2102 C CA . GLY A 1 282 ? -21.306 13.214 -14.062 1.00 92.00 282 GLY A CA 1
ATOM 2103 C C . GLY A 1 282 ? -21.619 13.258 -12.558 1.00 92.00 282 GLY A C 1
ATOM 2104 O O . GLY A 1 282 ? -21.434 14.306 -11.933 1.00 92.00 282 GLY A O 1
ATOM 2105 N N . ARG A 1 283 ? -22.032 12.137 -11.958 1.00 97.75 283 ARG A N 1
ATOM 2106 C CA . ARG A 1 283 ? -22.328 11.996 -10.525 1.00 97.75 283 ARG A CA 1
ATOM 2107 C C . ARG A 1 283 ? -21.144 11.409 -9.757 1.00 97.75 283 ARG A C 1
ATOM 2109 O O . ARG A 1 283 ? -20.401 10.584 -10.290 1.00 97.75 283 ARG A O 1
ATOM 2116 N N . ALA A 1 284 ? -20.975 11.836 -8.511 1.00 98.44 284 ALA A N 1
ATOM 2117 C CA . ALA A 1 284 ? -19.935 11.404 -7.586 1.00 98.44 284 ALA A CA 1
ATOM 2118 C C . ALA A 1 284 ? -20.514 10.498 -6.489 1.00 98.44 284 ALA A C 1
ATOM 2120 O O . ALA A 1 284 ? -21.385 10.908 -5.724 1.00 98.44 284 ALA A O 1
ATOM 2121 N N . TYR A 1 285 ? -19.998 9.276 -6.401 1.00 98.62 285 TYR A N 1
ATOM 2122 C CA . TYR A 1 285 ? -20.394 8.266 -5.420 1.00 98.62 285 TYR A CA 1
ATOM 2123 C C . TYR A 1 285 ? -19.254 8.065 -4.425 1.00 98.62 285 TYR A C 1
ATOM 2125 O O . TYR A 1 285 ? -18.148 7.696 -4.833 1.00 98.62 285 TYR A O 1
ATOM 2133 N N . GLY A 1 286 ? -19.511 8.315 -3.144 1.00 98.25 286 GLY A N 1
ATOM 2134 C CA . GLY A 1 286 ? -18.520 8.232 -2.078 1.00 98.25 286 GLY A CA 1
ATOM 2135 C C . GLY A 1 286 ? -18.606 6.936 -1.287 1.00 98.25 286 GLY A C 1
ATOM 2136 O O . GLY A 1 286 ? -19.680 6.544 -0.835 1.00 98.25 286 GLY A O 1
ATOM 2137 N N . TYR A 1 287 ? -17.445 6.323 -1.079 1.00 97.94 287 TYR A N 1
ATOM 2138 C CA . TYR A 1 287 ? -17.264 5.096 -0.314 1.00 97.94 287 TYR A CA 1
ATOM 2139 C C . TYR A 1 287 ? -16.154 5.264 0.727 1.00 97.94 287 TYR A C 1
ATOM 2141 O O . TYR A 1 287 ? -15.245 6.098 0.574 1.00 97.94 287 TYR A O 1
ATOM 2149 N N . ASN A 1 288 ? -16.197 4.427 1.763 1.00 95.69 288 ASN A N 1
ATOM 2150 C CA . ASN A 1 288 ? -15.090 4.255 2.693 1.00 95.69 288 ASN A CA 1
ATOM 2151 C C . ASN A 1 288 ? -14.613 2.799 2.737 1.00 95.69 288 ASN A C 1
ATOM 2153 O O . ASN A 1 288 ? -15.271 1.925 3.290 1.00 95.69 288 ASN A O 1
ATOM 2157 N N . THR A 1 289 ? -13.437 2.542 2.170 1.00 96.19 289 THR A N 1
ATOM 2158 C CA . THR A 1 289 ? -12.868 1.191 2.046 1.00 96.19 289 THR A CA 1
ATOM 2159 C C . THR A 1 289 ? -11.922 0.812 3.188 1.00 96.19 289 THR A C 1
ATOM 2161 O O . THR A 1 289 ? -11.509 -0.345 3.263 1.00 96.19 289 THR A O 1
ATOM 2164 N N . ASP A 1 290 ? -11.593 1.736 4.102 1.00 93.50 290 ASP A N 1
ATOM 2165 C CA . ASP A 1 290 ? -10.649 1.473 5.200 1.00 93.50 290 ASP A CA 1
ATOM 2166 C C . ASP A 1 290 ? -11.220 0.437 6.185 1.00 93.50 290 ASP A C 1
ATOM 2168 O O . ASP A 1 290 ? -10.543 -0.523 6.549 1.00 93.50 290 ASP A O 1
ATOM 2172 N N . GLY A 1 291 ? -12.485 0.603 6.591 1.00 93.38 291 GLY A N 1
ATOM 2173 C CA . GLY A 1 291 ? -13.143 -0.292 7.547 1.00 93.38 291 GLY A CA 1
ATOM 2174 C C . GLY A 1 291 ? -13.315 -1.703 6.984 1.00 93.38 291 GLY A C 1
ATOM 2175 O O . GLY A 1 291 ? -12.839 -2.677 7.566 1.00 93.38 291 GLY A O 1
ATOM 2176 N N . ALA A 1 292 ? -13.974 -1.827 5.829 1.00 95.19 292 ALA A N 1
ATOM 2177 C CA . ALA A 1 292 ? -14.155 -3.117 5.164 1.00 95.19 292 ALA A CA 1
ATOM 2178 C C . ALA A 1 292 ? -12.811 -3.785 4.809 1.00 95.19 292 ALA A C 1
ATOM 2180 O O . ALA A 1 292 ? -12.672 -5.001 4.950 1.00 95.19 292 ALA A O 1
ATOM 2181 N N . GLY A 1 293 ? -11.798 -2.994 4.432 1.00 96.69 293 GLY A N 1
ATOM 2182 C CA . GLY A 1 293 ? -10.438 -3.478 4.212 1.00 96.69 293 GLY A CA 1
ATOM 2183 C C . GLY A 1 293 ? -9.813 -4.075 5.474 1.00 96.69 293 GLY A C 1
ATOM 2184 O O . GLY A 1 293 ? -9.149 -5.108 5.394 1.00 96.69 293 GLY A O 1
ATOM 2185 N N . PHE A 1 294 ? -10.074 -3.481 6.643 1.00 97.12 294 PHE A N 1
ATOM 2186 C CA . PHE A 1 294 ? -9.614 -4.004 7.929 1.00 97.12 294 PHE A CA 1
ATOM 2187 C C . PHE A 1 294 ? -10.281 -5.336 8.286 1.00 97.12 294 PHE A C 1
ATOM 2189 O O . PHE A 1 294 ? -9.581 -6.281 8.635 1.00 97.12 294 PHE A O 1
ATOM 2196 N N . LEU A 1 295 ? -11.607 -5.456 8.141 1.00 96.88 295 LEU A N 1
ATOM 2197 C CA . LEU A 1 295 ? -12.293 -6.731 8.398 1.00 96.88 295 LEU A CA 1
ATOM 2198 C C . LEU A 1 295 ? -11.826 -7.845 7.458 1.00 96.88 295 LEU A C 1
ATOM 2200 O O . LEU A 1 295 ? -11.617 -8.968 7.910 1.00 96.88 295 LEU A O 1
ATOM 2204 N N . ARG A 1 296 ? -11.623 -7.543 6.167 1.00 96.31 296 ARG A N 1
ATOM 2205 C CA . ARG A 1 296 ? -11.077 -8.521 5.214 1.00 96.31 296 ARG A CA 1
ATOM 2206 C C . ARG A 1 296 ? -9.670 -8.954 5.626 1.00 96.31 296 ARG A C 1
ATOM 2208 O O . ARG A 1 296 ? -9.389 -10.143 5.618 1.00 96.31 296 ARG A O 1
ATOM 2215 N N . ALA A 1 297 ? -8.836 -8.016 6.082 1.00 96.44 297 ALA A N 1
ATOM 2216 C CA . ALA A 1 297 ? -7.508 -8.326 6.602 1.00 96.44 297 ALA A CA 1
ATOM 2217 C C . ALA A 1 297 ? -7.547 -9.203 7.866 1.00 96.44 297 ALA A C 1
ATOM 2219 O O . ALA A 1 297 ? -6.732 -10.108 7.977 1.00 96.44 297 ALA A O 1
ATOM 2220 N N . LEU A 1 298 ? -8.487 -8.985 8.793 1.00 97.38 298 LEU A N 1
ATOM 2221 C CA . LEU A 1 298 ? -8.668 -9.878 9.946 1.00 97.38 298 LEU A CA 1
ATOM 2222 C C . LEU A 1 298 ? -9.093 -11.285 9.508 1.00 97.38 298 LEU A C 1
ATOM 2224 O O . LEU A 1 298 ? -8.532 -12.275 9.974 1.00 97.38 298 LEU A O 1
ATOM 2228 N N . ASN A 1 299 ? -10.045 -11.371 8.579 1.00 96.00 299 ASN A N 1
ATOM 2229 C CA . ASN A 1 299 ? -10.538 -12.640 8.059 1.00 96.00 299 ASN A CA 1
ATOM 2230 C C . ASN A 1 299 ? -9.454 -13.429 7.301 1.00 96.00 299 ASN A C 1
ATOM 2232 O O . ASN A 1 299 ? -9.385 -14.647 7.446 1.00 96.00 299 ASN A O 1
ATOM 2236 N N . ASP A 1 300 ? -8.580 -12.750 6.549 1.00 94.19 300 ASP A N 1
ATOM 2237 C CA . ASP A 1 300 ? -7.422 -13.366 5.881 1.00 94.19 300 ASP A CA 1
ATOM 2238 C C . ASP A 1 300 ? -6.477 -14.059 6.882 1.00 94.19 300 ASP A C 1
ATOM 2240 O O . ASP A 1 300 ? -5.833 -15.051 6.546 1.00 94.19 300 ASP A O 1
ATOM 2244 N N . GLU A 1 301 ? -6.411 -13.549 8.114 1.00 95.12 301 GLU A N 1
ATOM 2245 C CA . GLU A 1 301 ? -5.612 -14.101 9.211 1.00 95.12 301 GLU A CA 1
ATOM 2246 C C . GLU A 1 301 ? -6.434 -15.053 10.112 1.00 95.12 301 GLU A C 1
ATOM 2248 O O . GLU A 1 301 ? -5.951 -15.512 11.144 1.00 95.12 301 GLU A O 1
ATOM 2253 N N . GLY A 1 302 ? -7.684 -15.368 9.752 1.00 96.31 302 GLY A N 1
ATOM 2254 C CA . GLY A 1 302 ? -8.562 -16.249 10.535 1.00 96.31 302 GLY A CA 1
ATOM 2255 C C . GLY A 1 302 ? -9.082 -15.632 11.840 1.00 96.31 302 GLY A C 1
ATOM 2256 O O . GLY A 1 302 ? -9.476 -16.357 12.755 1.00 96.31 302 GLY A O 1
ATOM 2257 N N . ILE A 1 303 ? -9.079 -14.302 11.952 1.00 97.00 303 ILE A N 1
ATOM 2258 C CA . ILE A 1 303 ? -9.510 -13.570 13.145 1.00 97.00 303 ILE A CA 1
ATOM 2259 C C . ILE A 1 303 ? -10.949 -13.077 12.950 1.00 97.00 303 ILE A C 1
ATOM 2261 O O . ILE A 1 303 ? -11.193 -12.123 12.216 1.00 97.00 303 ILE A O 1
ATOM 2265 N N . ASP A 1 304 ? -11.900 -13.676 13.665 1.00 96.62 304 ASP A N 1
ATOM 2266 C CA . ASP A 1 304 ? -13.275 -13.164 13.758 1.00 96.62 304 ASP A CA 1
ATOM 2267 C C . ASP A 1 304 ? -13.422 -12.228 14.978 1.00 96.62 304 ASP A C 1
ATOM 2269 O O . ASP A 1 304 ? -13.148 -12.672 16.101 1.00 96.62 304 ASP A O 1
ATOM 2273 N N . PRO A 1 305 ? -13.790 -10.942 14.806 1.00 97.19 305 PRO A N 1
ATOM 2274 C CA . PRO A 1 305 ? -14.028 -10.021 15.915 1.00 97.19 305 PRO A CA 1
ATOM 2275 C C . PRO A 1 305 ? -15.426 -10.139 16.551 1.00 97.19 305 PRO A C 1
ATOM 2277 O O . PRO A 1 305 ? -15.638 -9.566 17.622 1.00 97.19 305 PRO A O 1
ATOM 2280 N N . ALA A 1 306 ? -16.383 -10.838 15.932 1.00 97.06 306 ALA A N 1
ATOM 2281 C CA . ALA A 1 306 ? -17.767 -10.872 16.401 1.00 97.06 306 ALA A CA 1
ATOM 2282 C C . ALA A 1 306 ? -17.884 -11.421 17.836 1.00 97.06 306 ALA A C 1
ATOM 2284 O O . ALA A 1 306 ? -17.305 -12.451 18.184 1.00 97.06 306 ALA A O 1
ATOM 2285 N N . GLY A 1 307 ? -18.623 -10.712 18.698 1.00 95.88 307 GLY A N 1
ATOM 2286 C CA . GLY A 1 307 ? -18.827 -11.093 20.101 1.00 95.88 307 GLY A CA 1
ATOM 2287 C C . GLY A 1 307 ? -17.593 -10.962 21.003 1.00 95.88 307 GLY A C 1
ATOM 2288 O O . GLY A 1 307 ? -17.682 -11.270 22.193 1.00 95.88 307 GLY A O 1
ATOM 2289 N N . LYS A 1 308 ? -16.450 -10.500 20.481 1.00 96.88 308 LYS A N 1
ATOM 2290 C CA . LYS A 1 308 ? -15.233 -10.275 21.269 1.00 96.88 308 LYS A CA 1
ATOM 2291 C C . LYS A 1 308 ? -15.197 -8.870 21.853 1.00 96.88 308 LYS A C 1
ATOM 2293 O O . LYS A 1 308 ? -15.745 -7.921 21.293 1.00 96.88 308 LYS A O 1
ATOM 2298 N N . ARG A 1 309 ? -14.457 -8.737 22.954 1.00 98.06 309 ARG A N 1
ATOM 2299 C CA . ARG A 1 309 ? -13.973 -7.444 23.438 1.00 98.06 309 ARG A CA 1
ATOM 2300 C C . ARG A 1 309 ? -12.681 -7.090 22.714 1.00 98.06 309 ARG A C 1
ATOM 2302 O O . ARG A 1 309 ? -11.750 -7.892 22.715 1.00 98.06 309 ARG A O 1
ATOM 2309 N N . VAL A 1 310 ? -12.632 -5.917 22.098 1.00 98.56 310 VAL A N 1
ATOM 2310 C CA . VAL A 1 310 ? -11.499 -5.450 21.297 1.00 98.56 310 VAL A CA 1
ATOM 2311 C C . VAL A 1 310 ? -10.896 -4.218 21.953 1.00 98.56 310 VAL A C 1
ATOM 2313 O O . VAL A 1 310 ? -11.587 -3.222 22.162 1.00 98.56 310 VAL A O 1
ATOM 2316 N N . LEU A 1 311 ? -9.602 -4.266 22.258 1.00 98.50 311 LEU A N 1
ATOM 2317 C CA . LEU A 1 311 ? -8.862 -3.119 22.774 1.00 98.50 311 LEU A CA 1
ATOM 2318 C C . LEU A 1 311 ? -8.208 -2.382 21.607 1.00 98.50 311 LEU A C 1
ATOM 2320 O O . LEU A 1 311 ? -7.265 -2.891 21.005 1.00 98.50 311 LEU A O 1
ATOM 2324 N N . VAL A 1 312 ? -8.686 -1.178 21.300 1.00 98.56 312 VAL A N 1
ATOM 2325 C CA . VAL A 1 312 ? -8.116 -0.320 20.257 1.00 98.56 312 VAL A CA 1
ATOM 2326 C C . VAL A 1 312 ? -7.265 0.773 20.887 1.00 98.56 312 VAL A C 1
ATOM 2328 O O . VAL A 1 312 ? -7.737 1.569 21.701 1.00 98.56 312 VAL A O 1
ATOM 2331 N N . LEU A 1 313 ? -6.004 0.845 20.472 1.00 97.88 313 LEU A N 1
ATOM 2332 C CA . LEU A 1 313 ? -5.064 1.878 20.889 1.00 97.88 313 LEU A CA 1
ATOM 2333 C C . LEU A 1 313 ? -5.072 3.015 19.861 1.00 97.88 313 LEU A C 1
ATOM 2335 O O . LEU A 1 313 ? -4.666 2.836 18.716 1.00 97.88 313 LEU A O 1
ATOM 2339 N N . GLY A 1 314 ? -5.496 4.204 20.277 1.00 96.12 314 GLY A N 1
ATOM 2340 C CA . GLY A 1 314 ? -5.576 5.409 19.456 1.00 96.12 314 GLY A CA 1
ATOM 2341 C C . GLY A 1 314 ? -7.001 5.784 19.047 1.00 96.12 314 GLY A C 1
ATOM 2342 O O . GLY A 1 314 ? -7.864 4.937 18.863 1.00 96.12 314 GLY A O 1
ATOM 2343 N N . ALA A 1 315 ? -7.231 7.086 18.864 1.00 95.06 315 ALA A N 1
ATOM 2344 C CA . ALA A 1 315 ? -8.511 7.655 18.418 1.00 95.06 315 ALA A CA 1
ATOM 2345 C C . ALA A 1 315 ? -8.330 8.609 17.216 1.00 95.06 315 ALA A C 1
ATOM 2347 O O . ALA A 1 315 ? -8.871 9.713 17.180 1.00 95.06 315 ALA A O 1
ATOM 2348 N N . GLY A 1 316 ? -7.466 8.229 16.267 1.00 88.69 316 GLY A N 1
ATOM 2349 C CA . GLY A 1 316 ? -7.240 8.964 15.014 1.00 88.69 316 GLY A CA 1
ATOM 2350 C C . GLY A 1 316 ? -8.218 8.579 13.896 1.00 88.69 316 GLY A C 1
ATOM 2351 O O . GLY A 1 316 ? -9.102 7.750 14.086 1.00 88.69 316 GLY A O 1
ATOM 2352 N N . GLY A 1 317 ? -8.021 9.133 12.693 1.00 83.88 317 GLY A N 1
ATOM 2353 C CA . GLY A 1 317 ? -8.895 8.861 11.540 1.00 83.88 317 GLY A CA 1
ATOM 2354 C C . GLY A 1 317 ? -8.965 7.379 11.143 1.00 83.88 317 GLY A C 1
ATOM 2355 O O . GLY A 1 317 ? -10.049 6.872 10.878 1.00 83.88 317 GLY A O 1
ATOM 2356 N N . ALA A 1 318 ? -7.834 6.663 11.176 1.00 86.50 318 ALA A N 1
ATOM 2357 C CA . ALA A 1 318 ? -7.812 5.216 10.938 1.00 86.50 318 ALA A CA 1
ATOM 2358 C C . ALA A 1 318 ? -8.543 4.439 12.049 1.00 86.50 318 ALA A C 1
ATOM 2360 O O . ALA A 1 318 ? -9.329 3.541 11.756 1.00 86.50 318 ALA A O 1
ATOM 2361 N N . ALA A 1 319 ? -8.353 4.841 13.313 1.00 94.00 319 ALA A N 1
ATOM 2362 C CA . ALA A 1 319 ? -9.049 4.240 14.449 1.00 94.00 319 ALA A CA 1
ATOM 2363 C C . ALA A 1 319 ? -10.569 4.393 14.328 1.00 94.00 319 ALA A C 1
ATOM 2365 O O . ALA A 1 319 ? -11.292 3.454 14.624 1.00 94.00 319 ALA A O 1
ATOM 2366 N N . LYS A 1 320 ? -11.062 5.539 13.839 1.00 94.19 320 LYS A N 1
ATOM 2367 C CA . LYS A 1 320 ? -12.498 5.767 13.626 1.00 94.19 320 LYS A CA 1
ATOM 2368 C C . LYS A 1 320 ? -13.115 4.713 12.704 1.00 94.19 320 LYS A C 1
ATOM 2370 O O . LYS A 1 320 ? -14.097 4.085 13.087 1.00 94.19 320 LYS A O 1
ATOM 2375 N N . ALA A 1 321 ? -12.521 4.491 11.529 1.00 93.12 321 ALA A N 1
ATOM 2376 C CA . ALA A 1 321 ? -13.008 3.490 10.579 1.00 93.12 321 ALA A CA 1
ATOM 2377 C C . ALA A 1 321 ? -12.925 2.065 11.155 1.00 93.12 321 ALA A C 1
ATOM 2379 O O . ALA A 1 321 ? -13.874 1.295 11.029 1.00 93.12 321 ALA A O 1
ATOM 2380 N N . VAL A 1 322 ? -11.823 1.733 11.837 1.00 96.19 322 VAL A N 1
ATOM 2381 C CA . VAL A 1 322 ? -11.628 0.427 12.487 1.00 96.19 322 VAL A CA 1
ATOM 2382 C C . VAL A 1 322 ? -12.660 0.178 13.587 1.00 96.19 322 VAL A C 1
ATOM 2384 O O . VAL A 1 322 ? -13.355 -0.832 13.544 1.00 96.19 322 VAL A O 1
ATOM 2387 N N . CYS A 1 323 ? -12.807 1.093 14.547 1.00 97.44 323 CYS A N 1
ATOM 2388 C CA . CYS A 1 323 ? -13.722 0.937 15.678 1.00 97.44 323 CYS A CA 1
ATOM 2389 C C . CYS A 1 323 ? -15.175 0.812 15.222 1.00 97.44 323 CYS A C 1
ATOM 2391 O O . CYS A 1 323 ? -15.881 -0.085 15.676 1.00 97.44 323 CYS A O 1
ATOM 2393 N N . LEU A 1 324 ? -15.619 1.682 14.309 1.00 96.62 324 LEU A N 1
ATOM 2394 C CA . LEU A 1 324 ? -16.996 1.643 13.817 1.00 96.62 324 LEU A CA 1
ATOM 2395 C C . LEU A 1 324 ? -17.265 0.367 13.023 1.00 96.62 324 LEU A C 1
ATOM 2397 O O . LEU A 1 324 ? -18.335 -0.223 13.167 1.00 96.62 324 LEU A O 1
ATOM 2401 N N . LYS A 1 325 ? -16.286 -0.113 12.247 1.00 96.56 325 LYS A N 1
ATOM 2402 C CA . LYS A 1 325 ? -16.452 -1.362 11.508 1.00 96.56 325 LYS A CA 1
ATOM 2403 C C . LYS A 1 325 ? -16.438 -2.600 12.408 1.00 96.56 325 LYS A C 1
ATOM 2405 O O . LYS A 1 325 ? -17.212 -3.525 12.178 1.00 96.56 325 LYS A O 1
ATOM 2410 N N . LEU A 1 326 ? -15.617 -2.605 13.456 1.00 97.94 326 LEU A N 1
ATOM 2411 C CA . LEU A 1 326 ? -15.632 -3.640 14.493 1.00 97.94 326 LEU A CA 1
ATOM 2412 C C . LEU A 1 326 ? -16.974 -3.676 15.238 1.00 97.94 326 LEU A C 1
ATOM 2414 O O . LEU A 1 326 ? -17.541 -4.751 15.421 1.00 97.94 326 LEU A O 1
ATOM 2418 N N . ALA A 1 327 ? -17.518 -2.512 15.603 1.00 97.31 327 ALA A N 1
ATOM 2419 C CA . ALA A 1 327 ? -18.829 -2.419 16.239 1.00 97.31 327 ALA A CA 1
ATOM 2420 C C . ALA A 1 327 ? -19.954 -2.925 15.316 1.00 97.31 327 ALA A C 1
ATOM 2422 O O . ALA A 1 327 ? -20.799 -3.705 15.755 1.00 97.31 327 ALA A O 1
ATOM 2423 N N . GLN A 1 328 ? -19.931 -2.569 14.024 1.00 95.81 328 GLN A N 1
ATOM 2424 C CA . GLN A 1 328 ? -20.853 -3.123 13.020 1.00 95.81 328 GLN A CA 1
ATOM 2425 C C . GLN A 1 328 ? -20.738 -4.653 12.890 1.00 95.81 328 GLN A C 1
ATOM 2427 O O . GLN A 1 328 ? -21.746 -5.320 12.669 1.00 95.81 328 GLN A O 1
ATOM 2432 N N . ALA A 1 329 ? -19.535 -5.216 13.051 1.00 96.75 329 ALA A N 1
ATOM 2433 C CA . ALA A 1 329 ? -19.296 -6.662 13.065 1.00 96.75 329 ALA A CA 1
ATOM 2434 C C . ALA A 1 329 ? -19.707 -7.346 14.387 1.00 96.75 329 ALA A C 1
ATOM 2436 O O . ALA A 1 329 ? -19.563 -8.558 14.525 1.00 96.75 329 ALA A O 1
ATOM 2437 N N . GLY A 1 330 ? -20.233 -6.596 15.361 1.00 97.38 330 GLY A N 1
ATOM 2438 C CA . GLY A 1 330 ? -20.737 -7.130 16.625 1.00 97.38 330 GLY A CA 1
ATOM 2439 C C . GLY A 1 330 ? -19.696 -7.245 17.739 1.00 97.38 330 GLY A C 1
ATOM 2440 O O . GLY A 1 330 ? -19.941 -7.971 18.704 1.00 97.38 330 GLY A O 1
ATOM 2441 N N . ALA A 1 331 ? -18.552 -6.569 17.618 1.00 98.19 331 ALA A N 1
ATOM 2442 C CA . ALA A 1 331 ? -17.557 -6.479 18.682 1.00 98.19 331 ALA A CA 1
ATOM 2443 C C . ALA A 1 331 ? -17.902 -5.384 19.706 1.00 98.19 331 ALA A C 1
ATOM 2445 O O . ALA A 1 331 ? -18.477 -4.352 19.358 1.00 98.19 331 ALA A O 1
ATOM 2446 N N . GLU A 1 332 ? -17.476 -5.583 20.952 1.00 98.38 332 GLU A N 1
ATOM 2447 C CA . GLU A 1 332 ? -17.464 -4.555 21.999 1.00 98.38 332 GLU A CA 1
ATOM 2448 C C . GLU A 1 332 ? -16.074 -3.916 22.035 1.00 98.38 332 GLU A C 1
ATOM 2450 O O . GLU A 1 332 ? -15.086 -4.603 22.288 1.00 98.38 332 GLU A O 1
ATOM 2455 N N . VAL A 1 333 ? -15.954 -2.619 21.767 1.00 98.56 333 VAL A N 1
ATOM 2456 C CA . VAL A 1 333 ? -14.654 -1.968 21.561 1.00 98.56 333 VAL A CA 1
ATOM 2457 C C . VAL A 1 333 ? -14.347 -0.982 22.681 1.00 98.56 333 VAL A C 1
ATOM 2459 O O . VAL A 1 333 ? -15.107 -0.053 22.961 1.00 98.56 333 VAL A O 1
ATOM 2462 N N . VAL A 1 334 ? -13.172 -1.141 23.279 1.00 98.44 334 VAL A N 1
ATOM 2463 C CA . VAL A 1 334 ? -12.597 -0.192 24.231 1.00 98.44 334 VAL A CA 1
ATOM 2464 C C . VAL A 1 334 ? -11.537 0.626 23.512 1.00 98.44 334 VAL A C 1
ATOM 2466 O O . VAL A 1 334 ? -10.590 0.074 22.957 1.00 98.44 334 VAL A O 1
ATOM 2469 N N . VAL A 1 335 ? -11.692 1.946 23.512 1.00 98.56 335 VAL A N 1
ATOM 2470 C CA . VAL A 1 335 ? -10.819 2.867 22.781 1.00 98.56 335 VAL A CA 1
ATOM 2471 C C . VAL A 1 335 ? -9.946 3.615 23.7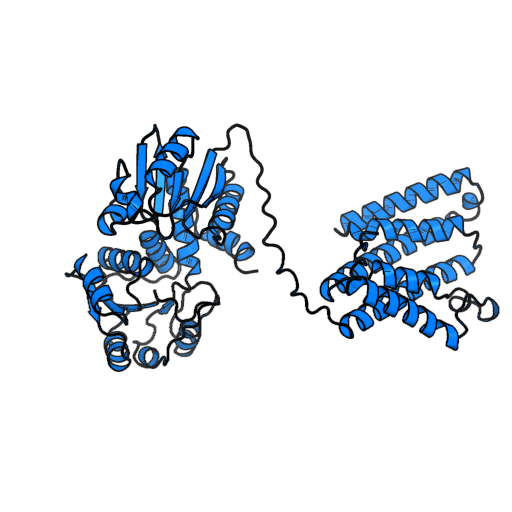75 1.00 98.56 335 VAL A C 1
ATOM 2473 O O . VAL A 1 335 ? -10.405 4.536 24.453 1.00 98.56 335 VAL A O 1
ATOM 2476 N N . CYS A 1 336 ? -8.673 3.238 23.841 1.00 97.56 336 CYS A N 1
ATOM 2477 C CA . CYS A 1 336 ? -7.687 3.892 24.691 1.00 97.56 336 CYS A CA 1
ATOM 2478 C C . CYS A 1 336 ? -6.956 4.974 23.905 1.00 97.56 336 CYS A C 1
ATOM 2480 O O . CYS A 1 336 ? -6.356 4.703 22.865 1.00 97.56 336 CYS A O 1
ATOM 2482 N N . ASN A 1 337 ? -6.935 6.211 24.403 1.00 96.81 337 ASN A N 1
ATOM 2483 C CA . ASN A 1 337 ? -6.197 7.294 23.751 1.00 96.81 337 ASN A CA 1
ATOM 2484 C C . ASN A 1 337 ? -5.648 8.309 24.760 1.00 96.81 337 ASN A C 1
ATOM 2486 O O . ASN A 1 337 ? -6.305 8.622 25.746 1.00 96.81 337 ASN A O 1
ATOM 2490 N N . ARG A 1 338 ? -4.460 8.875 24.488 1.00 93.06 338 ARG A N 1
ATOM 2491 C CA . ARG A 1 338 ? -3.818 9.867 25.381 1.00 93.06 338 ARG A CA 1
ATOM 2492 C C . ARG A 1 338 ? -4.692 11.096 25.632 1.00 93.06 338 ARG A C 1
ATOM 2494 O O . ARG A 1 338 ? -4.703 11.644 26.724 1.00 93.06 338 ARG A O 1
ATOM 2501 N N . THR A 1 339 ? -5.414 11.540 24.606 1.00 93.31 339 THR A N 1
ATOM 2502 C CA . THR A 1 339 ? -6.392 12.626 24.719 1.00 93.31 339 THR A CA 1
ATOM 2503 C C . THR A 1 339 ? -7.773 12.007 24.898 1.00 93.31 339 THR A C 1
ATOM 2505 O O . THR A 1 339 ? -8.338 11.516 23.915 1.00 93.31 339 THR A O 1
ATOM 2508 N N . ALA A 1 340 ? -8.297 12.024 26.127 1.00 92.88 340 ALA A N 1
ATOM 2509 C CA . ALA A 1 340 ? -9.579 11.407 26.476 1.00 92.88 340 ALA A CA 1
ATOM 2510 C C . ALA A 1 340 ? -10.729 11.914 25.590 1.00 92.88 340 ALA A C 1
ATOM 2512 O O . ALA A 1 340 ? -11.470 11.109 25.035 1.00 92.88 340 ALA A O 1
ATOM 2513 N N . ASP A 1 341 ? -10.792 13.225 25.340 1.00 95.06 341 ASP A N 1
ATOM 2514 C CA . ASP A 1 341 ? -11.841 13.843 24.515 1.00 95.06 341 ASP A CA 1
ATOM 2515 C C . ASP A 1 341 ? -11.933 13.246 23.106 1.00 95.06 341 ASP A C 1
ATOM 2517 O O . ASP A 1 341 ? -13.027 13.085 22.571 1.00 95.06 341 ASP A O 1
ATOM 2521 N N . LYS A 1 342 ? -10.797 12.851 22.508 1.00 94.31 342 LYS A N 1
ATOM 2522 C CA . LYS A 1 342 ? -10.795 12.201 21.187 1.00 94.31 342 LYS A CA 1
ATOM 2523 C C . LYS A 1 342 ? -11.406 10.803 21.236 1.00 94.31 342 LYS A C 1
ATOM 2525 O O . LYS A 1 342 ? -12.129 10.438 20.315 1.00 94.31 342 LYS A O 1
ATOM 2530 N N . ALA A 1 343 ? -11.122 10.028 22.286 1.00 96.06 343 ALA A N 1
ATOM 2531 C CA . ALA A 1 343 ? -11.745 8.718 22.469 1.00 96.06 343 ALA A CA 1
ATOM 2532 C C . ALA A 1 343 ? -13.247 8.872 22.732 1.00 96.06 343 ALA A C 1
ATOM 2534 O O . ALA A 1 343 ? -14.042 8.198 22.089 1.00 96.06 343 ALA A O 1
ATOM 2535 N N . THR A 1 344 ? -13.643 9.806 23.600 1.00 96.75 344 THR A N 1
ATOM 2536 C CA . THR A 1 344 ? -15.056 10.093 23.888 1.00 96.75 344 THR A CA 1
ATOM 2537 C C . THR A 1 344 ? -15.822 10.496 22.630 1.00 96.75 344 THR A C 1
ATOM 2539 O O . THR A 1 344 ? -16.882 9.936 22.360 1.00 96.75 344 THR A O 1
ATOM 2542 N N . ALA A 1 345 ? -15.274 11.411 21.823 1.00 95.12 345 ALA A N 1
ATOM 2543 C CA . ALA A 1 345 ? -15.893 11.840 20.570 1.00 95.12 345 ALA A CA 1
ATOM 2544 C C . ALA A 1 345 ? -16.040 10.687 19.564 1.00 95.12 345 ALA A C 1
ATOM 2546 O O . ALA A 1 345 ? -17.067 10.577 18.900 1.00 95.12 345 ALA A O 1
ATOM 2547 N N . LEU A 1 346 ? -15.041 9.802 19.472 1.00 95.06 346 LEU A N 1
ATOM 2548 C CA . LEU A 1 346 ? -15.114 8.618 18.619 1.00 95.06 346 LEU A CA 1
ATOM 2549 C C . LEU A 1 346 ? -16.193 7.642 19.112 1.00 95.06 346 LEU A C 1
ATOM 2551 O O . LEU A 1 346 ? -16.993 7.168 18.310 1.00 95.06 346 LEU A O 1
ATOM 2555 N N . CYS A 1 347 ? -16.247 7.365 20.416 1.00 96.88 347 CYS A N 1
ATOM 2556 C CA . CYS A 1 347 ? -17.207 6.426 20.999 1.00 96.88 347 CYS A CA 1
ATOM 2557 C C . CYS A 1 347 ? -18.656 6.927 20.931 1.00 96.88 347 CYS A C 1
ATOM 2559 O O . CYS A 1 347 ? -19.576 6.119 20.851 1.00 96.88 347 CYS A O 1
ATOM 2561 N N . ALA A 1 348 ? -18.869 8.246 20.883 1.00 96.00 348 ALA A N 1
ATOM 2562 C CA . ALA A 1 348 ? -20.196 8.843 20.726 1.00 96.00 348 ALA A CA 1
ATOM 2563 C C . ALA A 1 348 ? -20.895 8.467 19.404 1.00 96.00 348 ALA A C 1
ATOM 2565 O O . ALA A 1 348 ? -22.111 8.610 19.305 1.00 96.00 348 ALA A O 1
ATOM 2566 N N . HIS A 1 349 ? -20.155 7.977 18.403 1.00 93.50 349 HIS A N 1
ATOM 2567 C CA . HIS A 1 349 ? -20.733 7.495 17.149 1.00 93.50 349 HIS A CA 1
ATOM 2568 C C . HIS A 1 349 ? -21.479 6.156 17.287 1.00 93.50 349 HIS A C 1
ATOM 2570 O O . HIS A 1 349 ? -22.379 5.908 16.494 1.00 93.50 349 HIS A O 1
ATOM 2576 N N . GLU A 1 350 ? -21.121 5.307 18.259 1.00 95.25 350 GLU A N 1
ATOM 2577 C CA . GLU A 1 350 ? -21.773 4.008 18.499 1.00 95.25 350 GLU A CA 1
ATOM 2578 C C . GLU A 1 350 ? -21.675 3.633 19.997 1.00 95.25 350 GLU A C 1
ATOM 2580 O O . GLU A 1 350 ? -20.965 2.701 20.381 1.00 95.25 350 GLU A O 1
ATOM 2585 N N . PRO A 1 351 ? -22.354 4.379 20.889 1.00 95.88 351 PRO A N 1
ATOM 2586 C CA . PRO A 1 351 ? -22.173 4.265 22.340 1.00 95.88 351 PRO A CA 1
ATOM 2587 C C . PRO A 1 351 ? -22.673 2.937 22.924 1.00 95.88 351 PRO A C 1
ATOM 2589 O O . PRO A 1 351 ? -22.355 2.618 24.067 1.00 95.88 351 PRO A O 1
ATOM 2592 N N . ALA A 1 352 ? -23.456 2.164 22.164 1.00 96.62 352 ALA A N 1
ATOM 2593 C CA . ALA A 1 352 ? -23.914 0.843 22.582 1.00 96.62 352 ALA A CA 1
ATOM 2594 C C . ALA A 1 352 ? -22.789 -0.203 22.576 1.00 96.62 352 ALA A C 1
ATOM 2596 O O . ALA A 1 352 ? -22.916 -1.206 23.270 1.00 96.62 352 ALA A O 1
ATOM 2597 N N . ARG A 1 353 ? -21.717 0.028 21.802 1.00 97.44 353 ARG A N 1
ATOM 2598 C CA . ARG A 1 353 ? -20.599 -0.915 21.631 1.00 97.44 353 ARG A CA 1
ATOM 2599 C C . ARG A 1 353 ? -19.218 -0.295 21.813 1.00 97.44 353 ARG A C 1
ATOM 2601 O O . ARG A 1 353 ? -18.239 -1.024 21.939 1.00 97.44 353 ARG A O 1
ATOM 2608 N N . LEU A 1 354 ? -19.105 1.033 21.784 1.00 98.12 354 LEU A N 1
ATOM 2609 C CA . LEU A 1 354 ? -17.842 1.751 21.935 1.00 98.12 354 LEU A CA 1
ATOM 2610 C C . LEU A 1 354 ? -17.753 2.421 23.308 1.00 98.12 354 LEU A C 1
ATOM 2612 O O . LEU A 1 354 ? -18.614 3.215 23.687 1.00 98.12 354 LEU A O 1
ATOM 2616 N N . ARG A 1 355 ? -16.652 2.175 24.023 1.00 97.88 355 ARG A N 1
ATOM 2617 C CA . ARG A 1 355 ? -16.345 2.798 25.318 1.00 97.88 355 ARG A CA 1
ATOM 2618 C C . ARG A 1 355 ? -14.974 3.480 25.297 1.00 97.88 355 ARG A C 1
ATOM 2620 O O . ARG A 1 355 ? -13.994 2.836 24.928 1.00 97.88 355 ARG A O 1
ATOM 2627 N N . PRO A 1 356 ? -14.849 4.745 25.742 1.00 98.19 356 PRO A N 1
ATOM 2628 C CA . PRO A 1 356 ? -13.547 5.384 25.895 1.00 98.19 356 PRO A CA 1
ATOM 2629 C C . PRO A 1 356 ? -12.832 4.906 27.169 1.00 98.19 356 PRO A C 1
ATOM 2631 O O . PRO A 1 356 ? -13.469 4.615 28.183 1.00 98.19 356 PRO A O 1
ATOM 2634 N N . ALA A 1 357 ? -11.502 4.871 27.130 1.00 97.19 357 ALA A N 1
ATOM 2635 C CA . ALA A 1 357 ? -10.650 4.587 28.280 1.00 97.19 357 ALA A CA 1
ATOM 2636 C C . ALA A 1 357 ? -9.330 5.384 28.222 1.00 97.19 357 ALA A C 1
ATOM 2638 O O . ALA A 1 357 ? -8.949 5.941 27.186 1.00 97.19 357 ALA A O 1
ATOM 2639 N N . GLY A 1 358 ? -8.648 5.471 29.368 1.00 94.94 358 GLY A N 1
ATOM 2640 C CA . GLY A 1 358 ? -7.334 6.103 29.499 1.00 94.94 358 GLY A CA 1
ATOM 2641 C C . GLY A 1 358 ? -6.225 5.345 28.762 1.00 94.94 358 GLY A C 1
ATOM 2642 O O . GLY A 1 358 ? -6.375 4.181 28.403 1.00 94.94 358 GLY A O 1
ATOM 2643 N N . PHE A 1 359 ? -5.099 6.016 28.523 1.00 95.12 359 PHE A N 1
ATOM 2644 C CA . PHE A 1 359 ? -3.901 5.419 27.910 1.00 95.12 359 PHE A CA 1
ATOM 2645 C C . PHE A 1 359 ? -2.777 5.187 28.933 1.00 95.12 359 PHE A C 1
ATOM 2647 O O . PHE A 1 359 ? -1.629 4.985 28.555 1.00 95.12 359 PHE A O 1
ATOM 2654 N N . ASP A 1 360 ? -3.078 5.280 30.227 1.00 94.56 360 ASP A N 1
ATOM 2655 C CA . ASP A 1 360 ? -2.115 4.998 31.288 1.00 94.56 360 ASP A CA 1
ATOM 2656 C C . ASP A 1 360 ? -1.883 3.479 31.445 1.00 94.56 360 ASP A C 1
ATOM 2658 O O . ASP A 1 360 ? -2.771 2.685 31.112 1.00 94.56 360 ASP A O 1
ATOM 2662 N N . PRO A 1 361 ? -0.715 3.054 31.958 1.00 94.19 361 PRO A N 1
ATOM 2663 C CA . PRO A 1 361 ? -0.372 1.638 32.073 1.00 94.19 361 PRO A CA 1
ATOM 2664 C C . PRO A 1 361 ? -1.368 0.781 32.856 1.00 94.19 361 PRO A C 1
ATOM 2666 O O . PRO A 1 361 ? -1.637 -0.354 32.465 1.00 94.19 361 PRO A O 1
ATOM 2669 N N . ASP A 1 362 ? -1.935 1.307 33.943 1.00 95.25 362 ASP A N 1
ATOM 2670 C CA . ASP A 1 362 ? -2.877 0.561 34.782 1.00 95.25 362 ASP A CA 1
ATOM 2671 C C . ASP A 1 362 ? -4.203 0.334 34.061 1.00 95.25 362 ASP A C 1
ATOM 2673 O O . ASP A 1 362 ? -4.761 -0.766 34.098 1.00 95.25 362 ASP A O 1
ATOM 2677 N N . THR A 1 363 ? -4.685 1.348 33.341 1.00 95.88 363 THR A N 1
ATOM 2678 C CA . THR A 1 363 ? -5.829 1.196 32.447 1.00 95.88 363 THR A CA 1
ATOM 2679 C C . THR A 1 363 ? -5.533 0.205 31.332 1.00 95.88 363 THR A C 1
ATOM 2681 O O . THR A 1 363 ? -6.311 -0.727 31.158 1.00 95.88 363 THR A O 1
ATOM 2684 N N . LEU A 1 364 ? -4.412 0.332 30.618 1.00 96.56 364 LEU A N 1
ATOM 2685 C CA . LEU A 1 364 ? -4.080 -0.593 29.531 1.00 96.56 364 LEU A CA 1
ATOM 2686 C C . LEU A 1 364 ? -4.009 -2.049 30.012 1.00 96.56 364 LEU A C 1
ATOM 2688 O O . LEU A 1 364 ? -4.590 -2.916 29.365 1.00 96.56 364 LEU A O 1
ATOM 2692 N N . ARG A 1 365 ? -3.380 -2.318 31.166 1.00 97.06 365 ARG A N 1
ATOM 2693 C CA . ARG A 1 365 ? -3.340 -3.659 31.777 1.00 97.06 365 ARG A CA 1
ATOM 2694 C C . ARG A 1 365 ? -4.736 -4.190 32.105 1.00 97.06 365 ARG A C 1
ATOM 2696 O O . ARG A 1 365 ? -5.051 -5.325 31.758 1.00 97.06 365 ARG A O 1
ATOM 2703 N N . ARG A 1 366 ? -5.583 -3.373 32.741 1.00 96.88 366 ARG A N 1
ATOM 2704 C CA . ARG A 1 366 ? -6.955 -3.761 33.106 1.00 96.88 366 ARG A CA 1
ATOM 2705 C C . ARG A 1 366 ? -7.804 -4.083 31.877 1.00 96.88 366 ARG A C 1
ATOM 2707 O O . ARG A 1 366 ? -8.499 -5.090 31.871 1.00 96.88 366 ARG A O 1
ATOM 2714 N N . GLU A 1 367 ? -7.754 -3.236 30.852 1.00 97.12 367 GLU A N 1
ATOM 2715 C CA . GLU A 1 367 ? -8.552 -3.433 29.638 1.00 97.12 367 GLU A CA 1
ATOM 2716 C C . GLU A 1 367 ? -8.024 -4.593 28.780 1.00 97.12 367 GLU A C 1
ATOM 2718 O O . GLU A 1 367 ? -8.809 -5.303 28.152 1.00 97.12 367 GLU A O 1
ATOM 2723 N N . ALA A 1 368 ? -6.707 -4.829 28.777 1.00 97.31 368 ALA A N 1
ATOM 2724 C CA . ALA A 1 368 ? -6.103 -5.961 28.078 1.00 97.31 368 ALA A CA 1
ATOM 2725 C C . ALA A 1 368 ? -6.496 -7.315 28.693 1.00 97.31 368 ALA A C 1
ATOM 2727 O O . ALA A 1 368 ? -6.683 -8.272 27.947 1.00 97.31 368 ALA A O 1
ATOM 2728 N N . ALA A 1 369 ? -6.702 -7.390 30.013 1.00 97.06 369 ALA A N 1
ATOM 2729 C CA . ALA A 1 369 ? -7.051 -8.628 30.719 1.00 97.06 369 ALA A CA 1
ATOM 2730 C C . ALA A 1 369 ? -8.353 -9.299 30.249 1.00 97.06 369 ALA A C 1
ATOM 2732 O O . ALA A 1 369 ? -8.506 -10.513 30.364 1.00 97.06 369 ALA A O 1
ATOM 2733 N N . GLU A 1 370 ? -9.288 -8.526 29.697 1.00 92.12 370 GLU A N 1
ATOM 2734 C CA . GLU A 1 370 ? -10.584 -9.023 29.214 1.00 92.12 370 GLU A CA 1
ATOM 2735 C C . GLU A 1 370 ? -10.684 -9.001 27.680 1.00 92.12 370 GLU A C 1
ATOM 2737 O O . GLU A 1 370 ? -11.769 -9.148 27.113 1.00 92.12 370 GLU A O 1
ATOM 2742 N N . CYS A 1 371 ? -9.560 -8.778 26.998 1.00 94.38 371 CYS A N 1
ATOM 2743 C CA . CYS A 1 371 ? -9.504 -8.513 25.570 1.00 94.38 371 CYS A CA 1
ATOM 2744 C C . CYS A 1 371 ? -9.329 -9.795 24.740 1.00 94.38 371 CYS A C 1
ATOM 2746 O O . CYS A 1 371 ? -8.431 -10.595 24.980 1.00 94.38 371 CYS A O 1
ATOM 2748 N N . GLY A 1 372 ? -10.159 -9.967 23.710 1.00 97.38 372 GLY A N 1
ATOM 2749 C CA . GLY A 1 372 ? -10.054 -11.055 22.733 1.00 97.38 372 GLY A CA 1
ATOM 2750 C C . GLY A 1 372 ? -9.325 -10.681 21.435 1.00 97.38 372 GLY A C 1
ATOM 2751 O O . GLY A 1 372 ? -9.149 -11.552 20.584 1.00 97.38 372 GLY A O 1
ATOM 2752 N N . LEU A 1 373 ? -8.959 -9.406 21.253 1.00 98.50 373 LEU A N 1
ATOM 2753 C CA . LEU A 1 373 ? -8.211 -8.868 20.108 1.00 98.50 373 LEU A CA 1
ATOM 2754 C C . LEU A 1 373 ? -7.656 -7.476 20.456 1.00 98.50 373 LEU A C 1
ATOM 2756 O O . LEU A 1 373 ? -8.427 -6.552 20.715 1.00 98.50 373 LEU A O 1
ATOM 2760 N N . LEU A 1 374 ? -6.337 -7.293 2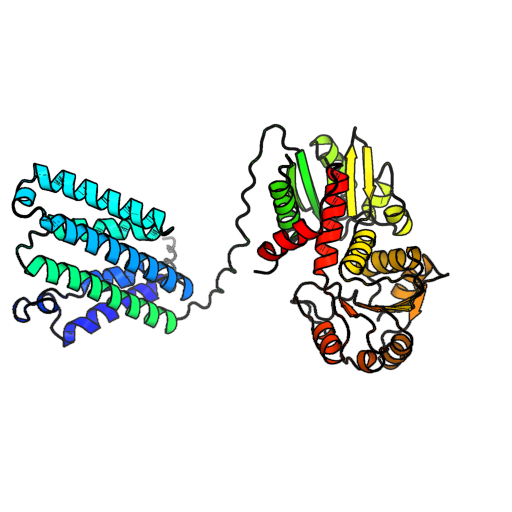0.407 1.00 98.56 374 LEU A N 1
ATOM 2761 C CA . LEU A 1 374 ? -5.713 -5.974 20.545 1.00 98.56 374 LEU A CA 1
ATOM 2762 C C . LEU A 1 374 ? -5.429 -5.382 19.163 1.00 98.56 374 LEU A C 1
ATOM 2764 O O . LEU A 1 374 ? -4.855 -6.058 18.314 1.00 98.56 374 LEU A O 1
ATOM 2768 N N . VAL A 1 375 ? -5.779 -4.113 18.946 1.00 98.56 375 VAL A N 1
ATOM 2769 C CA . VAL A 1 375 ? -5.512 -3.395 17.691 1.00 98.56 375 VAL A CA 1
ATOM 2770 C C . VAL A 1 375 ? -4.794 -2.075 17.965 1.00 98.56 375 VAL A C 1
ATOM 2772 O O . VAL A 1 375 ? -5.347 -1.174 18.593 1.00 98.56 375 VAL A O 1
ATOM 2775 N N . ASN A 1 376 ? -3.573 -1.912 17.459 1.00 97.88 376 ASN A N 1
ATOM 2776 C CA . ASN A 1 376 ? -2.868 -0.636 17.484 1.00 97.88 376 ASN A CA 1
ATOM 2777 C C . ASN A 1 376 ? -3.212 0.213 16.257 1.00 97.88 376 ASN A C 1
ATOM 2779 O O . ASN A 1 376 ? -2.839 -0.113 15.135 1.00 97.88 376 ASN A O 1
ATOM 2783 N N . CYS A 1 377 ? -3.874 1.343 16.496 1.00 96.44 377 CYS A N 1
ATOM 2784 C CA . CYS A 1 377 ? -4.172 2.384 15.512 1.00 96.44 377 CYS A CA 1
ATOM 2785 C C . CYS A 1 377 ? -3.343 3.664 15.751 1.00 96.44 377 CYS A C 1
ATOM 2787 O O . CYS A 1 377 ? -3.633 4.711 15.161 1.00 96.44 377 CYS A O 1
ATOM 2789 N N . THR A 1 378 ? -2.352 3.627 16.650 1.00 93.81 378 THR A N 1
ATOM 2790 C CA . THR A 1 378 ? -1.423 4.742 16.882 1.00 93.81 378 THR A CA 1
ATOM 2791 C C . THR A 1 378 ? -0.255 4.711 15.893 1.00 93.81 378 THR A C 1
ATOM 2793 O O . THR A 1 378 ? -0.059 3.750 15.159 1.00 93.81 378 THR A O 1
ATOM 2796 N N . SER A 1 379 ? 0.558 5.768 15.892 1.00 90.31 379 SER A N 1
ATOM 2797 C CA . SER A 1 379 ? 1.835 5.804 15.168 1.00 90.31 379 SER A CA 1
ATOM 2798 C C . SER A 1 379 ? 3.036 5.348 16.013 1.00 90.31 379 SER A C 1
ATOM 2800 O O . SER A 1 379 ? 4.176 5.537 15.586 1.00 90.31 379 SER A O 1
ATOM 2802 N N . LEU A 1 380 ? 2.812 4.803 17.218 1.00 91.69 380 LEU A N 1
ATOM 2803 C CA . LEU A 1 380 ? 3.882 4.309 18.089 1.00 91.69 380 LEU A CA 1
ATOM 2804 C C . LEU A 1 380 ? 4.472 3.031 17.490 1.00 91.69 380 LEU A C 1
ATOM 2806 O O . LEU A 1 380 ? 3.749 2.060 17.297 1.00 91.69 380 LEU A O 1
ATOM 2810 N N . GLY A 1 381 ? 5.771 3.038 17.189 1.00 87.56 381 GLY A N 1
ATOM 2811 C CA . GLY A 1 381 ? 6.439 1.926 16.506 1.00 87.56 381 GLY A CA 1
ATOM 2812 C C . GLY A 1 381 ? 6.706 2.146 15.016 1.00 87.56 381 GLY A C 1
ATOM 2813 O O . GLY A 1 381 ? 7.435 1.357 14.419 1.00 87.56 381 GLY A O 1
ATOM 2814 N N . MET A 1 382 ? 6.155 3.205 14.412 1.00 87.25 382 MET A N 1
ATOM 2815 C CA . MET A 1 382 ? 6.277 3.456 12.973 1.00 87.25 382 MET A CA 1
ATOM 2816 C C . MET A 1 382 ? 7.673 3.976 12.610 1.00 87.25 382 MET A C 1
ATOM 2818 O O . MET A 1 382 ? 8.197 4.885 13.257 1.00 87.25 382 MET A O 1
ATOM 2822 N N . GLU A 1 383 ? 8.264 3.448 11.537 1.00 78.75 383 GLU A N 1
ATOM 2823 C CA . GLU A 1 383 ? 9.569 3.906 11.053 1.00 78.75 383 GLU A CA 1
ATOM 2824 C C . GLU A 1 383 ? 9.521 5.400 10.687 1.00 78.75 383 GLU A C 1
ATOM 2826 O O . GLU A 1 383 ? 8.624 5.862 9.981 1.00 78.75 383 GLU A O 1
ATOM 2831 N N . GLY A 1 384 ? 10.486 6.180 11.183 1.00 73.06 384 GLY A N 1
ATOM 2832 C CA . GLY A 1 384 ? 10.532 7.631 10.972 1.00 73.06 384 GLY A CA 1
ATOM 2833 C C . GLY A 1 384 ? 9.588 8.447 11.865 1.00 73.06 384 GLY A C 1
ATOM 2834 O O . GLY A 1 384 ? 9.656 9.676 11.836 1.00 73.06 384 GLY A O 1
ATOM 2835 N N . ALA A 1 385 ? 8.754 7.809 12.694 1.00 73.50 385 ALA A N 1
ATOM 2836 C CA . ALA A 1 385 ? 8.062 8.471 13.795 1.00 73.50 385 ALA A CA 1
ATOM 2837 C C . ALA A 1 385 ? 8.911 8.394 15.074 1.00 73.50 385 ALA A C 1
ATOM 2839 O O . ALA A 1 385 ? 9.517 7.372 15.375 1.00 73.50 385 ALA A O 1
ATOM 2840 N N . ALA A 1 386 ? 8.943 9.471 15.862 1.00 62.62 386 ALA A N 1
ATOM 2841 C CA . ALA A 1 386 ? 9.746 9.529 17.090 1.00 62.62 386 ALA A CA 1
ATOM 2842 C C . ALA A 1 386 ? 9.127 8.777 18.293 1.00 62.62 386 ALA A C 1
ATOM 2844 O O . ALA A 1 386 ? 9.686 8.816 19.383 1.00 62.62 386 ALA A O 1
ATOM 2845 N N . GLY A 1 387 ? 7.958 8.144 18.135 1.00 79.88 387 GLY A N 1
ATOM 2846 C CA . GLY A 1 387 ? 7.186 7.575 19.245 1.00 79.88 387 GLY A CA 1
ATOM 2847 C C . GLY A 1 387 ? 7.305 6.055 19.366 1.00 79.88 387 GLY A C 1
ATOM 2848 O O . GLY A 1 387 ? 7.139 5.341 18.380 1.00 79.88 387 GLY A O 1
ATOM 2849 N N . GLN A 1 388 ? 7.511 5.572 20.591 1.00 86.12 388 GLN A N 1
ATOM 2850 C CA . GLN A 1 388 ? 7.405 4.165 20.998 1.00 86.12 388 GLN A CA 1
ATOM 2851 C C . GLN A 1 388 ? 6.486 4.051 22.218 1.00 86.12 388 GLN A C 1
ATOM 2853 O O . GLN A 1 388 ? 6.223 5.052 22.888 1.00 86.12 388 GLN A O 1
ATOM 2858 N N . PHE A 1 389 ? 5.994 2.846 22.498 1.00 89.50 389 PHE A N 1
ATOM 2859 C CA . PHE A 1 389 ? 5.375 2.563 23.793 1.00 89.50 389 PHE A CA 1
ATOM 2860 C C . PHE A 1 389 ? 6.443 2.638 24.893 1.00 89.50 389 PHE A C 1
ATOM 2862 O O . PHE A 1 389 ? 7.554 2.143 24.707 1.00 89.50 389 PHE A O 1
ATOM 2869 N N . GLU A 1 390 ? 6.115 3.273 26.019 1.00 86.81 390 GLU A N 1
ATOM 2870 C CA . GLU A 1 390 ? 7.024 3.380 27.173 1.00 86.81 390 GLU A CA 1
ATOM 2871 C C . GLU A 1 390 ? 7.228 2.019 27.847 1.00 86.81 390 GLU A C 1
ATOM 2873 O O . GLU A 1 390 ? 8.330 1.680 28.273 1.00 86.81 390 GLU A O 1
ATOM 2878 N N . GLU A 1 391 ? 6.167 1.216 27.885 1.00 90.25 391 GLU A N 1
ATOM 2879 C CA . GLU A 1 391 ? 6.171 -0.150 28.384 1.00 90.25 391 GLU A CA 1
ATOM 2880 C C . GLU A 1 391 ? 5.131 -1.010 27.650 1.00 90.25 391 GLU A C 1
ATOM 2882 O O . GLU A 1 391 ? 4.207 -0.497 27.016 1.00 90.25 391 GLU A O 1
ATOM 2887 N N . PHE A 1 392 ? 5.286 -2.332 27.754 1.00 94.88 392 PHE A N 1
ATOM 2888 C CA . PHE A 1 392 ? 4.449 -3.335 27.082 1.00 94.88 392 PHE A CA 1
ATOM 2889 C C . PHE A 1 392 ? 3.742 -4.278 28.064 1.00 94.88 392 PHE A C 1
ATOM 2891 O O . PHE A 1 392 ? 3.247 -5.324 27.664 1.00 94.88 392 PHE A O 1
ATOM 2898 N N . SER A 1 393 ? 3.673 -3.919 29.345 1.00 93.06 393 SER A N 1
ATOM 2899 C CA . SER A 1 393 ? 3.117 -4.762 30.417 1.00 93.06 393 SER A CA 1
ATOM 2900 C C . SER A 1 393 ? 1.635 -5.122 30.243 1.00 93.06 393 SER A C 1
ATOM 2902 O O . SER A 1 393 ? 1.142 -6.059 30.861 1.00 93.06 393 SER A O 1
ATOM 2904 N N . PHE A 1 394 ? 0.902 -4.406 29.387 1.00 96.12 394 PHE A N 1
ATOM 2905 C CA . PHE A 1 394 ? -0.453 -4.788 28.988 1.00 96.12 394 PHE A CA 1
ATOM 2906 C C . PHE A 1 394 ? -0.484 -6.059 28.125 1.00 96.12 394 PHE A C 1
ATOM 2908 O O . PHE A 1 394 ? -1.507 -6.733 28.103 1.00 96.12 394 PHE A O 1
ATOM 2915 N N . LEU A 1 395 ? 0.616 -6.414 27.447 1.00 96.88 395 LEU A N 1
ATOM 2916 C CA . LEU A 1 395 ? 0.733 -7.693 26.743 1.00 96.88 395 LEU A CA 1
ATOM 2917 C C . LEU A 1 395 ? 0.787 -8.864 27.727 1.00 96.88 395 LEU A C 1
ATOM 2919 O O . LEU A 1 395 ? 0.177 -9.889 27.459 1.00 96.88 395 LEU A O 1
ATOM 2923 N N . ASP A 1 396 ? 1.427 -8.689 28.887 1.00 94.88 396 ASP A N 1
ATOM 2924 C CA . ASP A 1 396 ? 1.495 -9.724 29.931 1.00 94.88 396 ASP A CA 1
ATOM 2925 C C . ASP A 1 396 ? 0.115 -10.022 30.543 1.00 94.88 396 ASP A C 1
ATOM 2927 O O . ASP A 1 396 ? -0.106 -11.089 31.115 1.00 94.88 396 ASP A O 1
ATOM 2931 N N . ALA A 1 397 ? -0.818 -9.071 30.433 1.00 96.69 397 ALA A N 1
ATOM 2932 C CA . ALA A 1 397 ? -2.194 -9.218 30.883 1.00 96.69 397 ALA A CA 1
ATOM 2933 C C . ALA A 1 397 ? -3.119 -9.825 29.814 1.00 96.69 397 ALA A C 1
ATOM 2935 O O . ALA A 1 397 ? -4.228 -10.224 30.159 1.00 96.69 397 ALA A O 1
ATOM 2936 N N . LEU A 1 398 ? -2.713 -9.897 28.539 1.00 97.12 398 LEU A N 1
ATOM 2937 C CA . LEU A 1 398 ? -3.580 -10.416 27.480 1.00 97.12 398 LEU A CA 1
ATOM 2938 C C . LEU A 1 398 ? -3.919 -11.900 27.714 1.00 97.12 398 LEU A C 1
ATOM 2940 O O . LEU A 1 398 ? -3.025 -12.701 28.001 1.00 97.12 398 LEU A O 1
ATOM 2944 N N . PRO A 1 399 ? -5.184 -12.312 27.512 1.00 96.81 399 PRO A N 1
ATOM 2945 C CA . PRO A 1 399 ? -5.551 -13.720 27.488 1.00 96.81 399 PRO A CA 1
ATOM 2946 C C . PRO A 1 399 ? -4.694 -14.520 26.503 1.00 96.81 399 PRO A C 1
ATOM 2948 O O . PRO A 1 399 ? -4.396 -14.064 25.394 1.00 96.81 399 PRO A O 1
ATOM 2951 N N . ALA A 1 400 ? -4.326 -15.740 26.897 1.00 93.75 400 ALA A N 1
ATOM 2952 C CA . ALA A 1 400 ? -3.486 -16.616 26.087 1.00 93.75 400 ALA A CA 1
ATOM 2953 C C . ALA A 1 400 ? -4.064 -16.792 24.671 1.00 93.75 400 ALA A C 1
ATOM 2955 O O . ALA A 1 400 ? -5.221 -17.178 24.501 1.00 93.75 400 ALA A O 1
ATOM 2956 N N . GLY A 1 401 ? -3.249 -16.502 23.653 1.00 90.31 401 GLY A N 1
ATOM 2957 C CA . GLY A 1 401 ? -3.636 -16.625 22.247 1.00 90.31 401 GLY A CA 1
ATOM 2958 C C . GLY A 1 401 ? -4.506 -15.489 21.692 1.00 90.31 401 GLY A C 1
ATOM 2959 O O . GLY A 1 401 ? -4.865 -15.551 20.518 1.00 90.31 401 GLY A O 1
ATOM 2960 N N . ALA A 1 402 ? -4.827 -14.442 22.468 1.00 97.44 402 ALA A N 1
ATOM 2961 C CA . ALA A 1 402 ? -5.515 -13.258 21.942 1.00 97.44 402 ALA A CA 1
ATOM 2962 C C . ALA A 1 402 ? -4.677 -12.606 20.818 1.00 97.44 402 ALA A C 1
ATOM 2964 O O . ALA A 1 402 ? -3.509 -12.298 21.063 1.00 97.44 402 ALA A O 1
ATOM 2965 N N . PRO A 1 403 ? -5.209 -12.393 19.599 1.00 98.19 403 PRO A N 1
ATOM 2966 C CA . PRO A 1 403 ? -4.426 -11.816 18.512 1.00 98.19 403 PRO A CA 1
ATOM 2967 C C . PRO A 1 403 ? -4.065 -10.348 18.759 1.00 98.19 403 PRO A C 1
ATOM 2969 O O . PRO A 1 403 ? -4.846 -9.589 19.340 1.00 98.19 403 PRO A O 1
ATOM 2972 N N . VAL A 1 404 ? -2.900 -9.939 18.256 1.00 98.50 404 VAL A N 1
ATOM 2973 C CA . VAL A 1 404 ? -2.413 -8.557 18.295 1.00 98.50 404 VAL A CA 1
ATOM 2974 C C . VAL A 1 404 ? -2.197 -8.053 16.873 1.00 98.50 404 VAL A C 1
ATOM 2976 O O . VAL A 1 404 ? -1.370 -8.573 16.125 1.00 98.50 404 VAL A O 1
ATOM 2979 N N . VAL A 1 405 ? -2.941 -7.020 16.499 1.00 98.44 405 VAL A N 1
ATOM 2980 C CA . VAL A 1 405 ? -2.903 -6.419 15.167 1.00 98.44 405 VAL A CA 1
ATOM 2981 C C . VAL A 1 405 ? -2.353 -5.007 15.263 1.00 98.44 405 VAL A C 1
ATOM 2983 O O . VAL A 1 405 ? -2.779 -4.218 16.100 1.00 98.44 405 VAL A O 1
ATOM 2986 N N . ASP A 1 406 ? -1.417 -4.664 14.392 1.00 97.38 406 ASP A N 1
ATOM 2987 C CA . ASP A 1 406 ? -0.855 -3.323 14.292 1.00 97.38 406 ASP A CA 1
ATOM 2988 C C . ASP A 1 406 ? -1.169 -2.757 12.909 1.00 97.38 406 ASP A C 1
ATOM 2990 O O . ASP A 1 406 ? -0.891 -3.401 11.904 1.00 97.38 406 ASP A O 1
ATOM 2994 N N . LEU A 1 407 ? -1.756 -1.562 12.827 1.00 95.69 407 LEU A N 1
ATOM 2995 C CA . LEU A 1 407 ? -2.020 -0.905 11.541 1.00 95.69 407 LEU A CA 1
ATOM 2996 C C . LEU A 1 407 ? -0.734 -0.405 10.865 1.00 95.69 407 LEU A C 1
ATOM 2998 O O . LEU A 1 407 ? -0.760 -0.004 9.698 1.00 95.69 407 LEU A O 1
ATOM 3002 N N . ILE A 1 408 ? 0.394 -0.420 11.574 1.00 92.75 408 ILE A N 1
ATOM 3003 C CA . ILE A 1 408 ? 1.705 -0.102 11.018 1.00 92.75 408 ILE A CA 1
ATOM 3004 C C . ILE A 1 408 ? 2.174 -1.257 10.125 1.00 92.75 408 ILE A C 1
ATOM 3006 O O . ILE A 1 408 ? 2.168 -2.419 10.519 1.00 92.75 408 ILE A O 1
ATOM 3010 N N . TYR A 1 409 ? 2.602 -0.932 8.904 1.00 88.81 409 TYR A N 1
ATOM 3011 C CA . TYR A 1 409 ? 3.198 -1.883 7.951 1.00 88.81 409 TYR A CA 1
ATOM 3012 C C . TYR A 1 409 ? 4.690 -1.620 7.678 1.00 88.81 409 TYR A C 1
ATOM 3014 O O . TYR A 1 409 ? 5.329 -2.380 6.953 1.00 88.81 409 TYR A O 1
ATOM 3022 N N . ALA A 1 410 ? 5.229 -0.509 8.192 1.00 86.12 410 ALA A N 1
ATOM 3023 C CA . ALA A 1 410 ? 6.631 -0.116 8.071 1.00 86.12 410 ALA A CA 1
ATOM 3024 C C . ALA A 1 410 ? 7.127 0.407 9.439 1.00 86.12 410 ALA A C 1
ATOM 3026 O O . ALA A 1 410 ? 6.707 1.494 9.854 1.00 86.12 410 ALA A O 1
ATOM 3027 N N . PRO A 1 411 ? 7.977 -0.347 10.161 1.00 88.12 411 PRO A N 1
ATOM 3028 C CA . PRO A 1 411 ? 8.592 -1.621 9.763 1.00 88.12 411 PRO A CA 1
ATOM 3029 C C . PRO A 1 411 ? 7.570 -2.767 9.646 1.00 88.12 411 PRO A C 1
ATOM 3031 O O . PRO A 1 411 ? 6.454 -2.664 10.150 1.00 88.12 411 PRO A O 1
ATOM 3034 N N . ALA A 1 412 ? 7.950 -3.862 8.975 1.00 88.31 412 ALA A N 1
ATOM 3035 C CA . ALA A 1 412 ? 7.082 -5.036 8.820 1.00 88.31 412 ALA A CA 1
ATOM 3036 C C . ALA A 1 412 ? 6.754 -5.707 10.167 1.00 88.31 412 ALA A C 1
ATOM 3038 O O . ALA A 1 412 ? 5.663 -6.248 10.334 1.00 88.31 412 ALA A O 1
ATOM 3039 N N . GLU A 1 413 ? 7.681 -5.644 11.121 1.00 93.12 413 GLU A N 1
ATOM 3040 C CA . GLU A 1 413 ? 7.488 -6.073 12.502 1.00 93.12 413 GLU A CA 1
ATOM 3041 C C . GLU A 1 413 ? 7.824 -4.902 13.431 1.00 93.12 413 GLU A C 1
ATOM 3043 O O . GLU A 1 413 ? 8.971 -4.455 13.488 1.00 93.12 413 GLU A O 1
ATOM 3048 N N . THR A 1 414 ? 6.815 -4.374 14.127 1.00 95.31 414 THR A N 1
ATOM 3049 C CA . THR A 1 414 ? 7.003 -3.371 15.182 1.00 95.31 414 THR A CA 1
ATOM 3050 C C . THR A 1 414 ? 7.426 -4.047 16.483 1.00 95.31 414 THR A C 1
ATOM 3052 O O . THR A 1 414 ? 7.239 -5.251 16.667 1.00 95.31 414 THR A O 1
ATOM 3055 N N . GLU A 1 415 ? 7.961 -3.273 17.428 1.00 95.06 415 GLU A N 1
ATOM 3056 C CA . GLU A 1 415 ? 8.300 -3.794 18.758 1.00 95.06 415 GLU A CA 1
ATOM 3057 C C . GLU A 1 415 ? 7.068 -4.389 19.467 1.00 95.06 415 GLU A C 1
ATOM 3059 O O . GLU A 1 415 ? 7.183 -5.427 20.115 1.00 95.06 415 GLU A O 1
ATOM 3064 N N . LEU A 1 416 ? 5.880 -3.799 19.271 1.00 97.12 416 LEU A N 1
ATOM 3065 C CA . LEU A 1 416 ? 4.608 -4.342 19.760 1.00 97.12 416 LEU A CA 1
ATOM 3066 C C . LEU A 1 416 ? 4.369 -5.763 19.234 1.00 97.12 416 LEU A C 1
ATOM 3068 O O . LEU A 1 416 ? 4.131 -6.679 20.021 1.00 97.12 416 LEU A O 1
ATOM 3072 N N . LEU A 1 417 ? 4.456 -5.954 17.912 1.00 97.50 417 LEU A N 1
ATOM 3073 C CA . LEU A 1 417 ? 4.243 -7.263 17.292 1.00 97.50 417 LEU A CA 1
ATOM 3074 C C . LEU A 1 417 ? 5.331 -8.264 17.695 1.00 97.50 417 LEU A C 1
ATOM 3076 O O . LEU A 1 417 ? 5.028 -9.423 17.972 1.00 97.50 417 LEU A O 1
ATOM 3080 N N . ARG A 1 418 ? 6.590 -7.824 17.793 1.00 97.12 418 ARG A N 1
ATOM 3081 C CA . ARG A 1 418 ? 7.698 -8.679 18.234 1.00 97.12 418 ARG A CA 1
ATOM 3082 C C . ARG A 1 418 ? 7.445 -9.229 19.641 1.00 97.12 418 ARG A C 1
ATOM 3084 O O . ARG A 1 418 ? 7.533 -10.438 19.842 1.00 97.12 418 ARG A O 1
ATOM 3091 N N . ARG A 1 419 ? 7.086 -8.357 20.590 1.00 96.62 419 ARG A N 1
ATOM 3092 C CA . ARG A 1 419 ? 6.788 -8.724 21.986 1.00 96.62 419 ARG A CA 1
ATOM 3093 C C . ARG A 1 419 ? 5.556 -9.615 22.095 1.00 96.62 419 ARG A C 1
ATOM 3095 O O . ARG A 1 419 ? 5.590 -10.609 22.811 1.00 96.62 419 ARG A O 1
ATOM 3102 N N . ALA A 1 420 ? 4.496 -9.301 21.352 1.00 97.56 420 ALA A N 1
ATOM 3103 C CA . ALA A 1 420 ? 3.287 -10.118 21.322 1.00 97.56 420 ALA A CA 1
ATOM 3104 C C . ALA A 1 420 ? 3.581 -11.540 20.813 1.00 97.56 420 ALA A C 1
ATOM 3106 O O . ALA A 1 420 ? 3.150 -12.518 21.422 1.00 97.56 420 ALA A O 1
ATOM 3107 N N . ARG A 1 421 ? 4.389 -11.675 19.753 1.00 97.38 421 ARG A N 1
ATOM 3108 C CA . ARG A 1 421 ? 4.818 -12.987 19.249 1.00 97.38 421 ARG A CA 1
ATOM 3109 C C . ARG A 1 421 ? 5.651 -13.754 20.279 1.00 97.38 421 ARG A C 1
ATOM 3111 O O . ARG A 1 421 ? 5.463 -14.956 20.429 1.00 97.38 421 ARG A O 1
ATOM 3118 N N . GLU A 1 422 ? 6.555 -13.081 20.991 1.00 96.81 422 GLU A N 1
ATOM 3119 C CA . GLU A 1 422 ? 7.346 -13.689 22.075 1.00 96.81 422 GLU A CA 1
ATOM 3120 C C . GLU A 1 422 ? 6.474 -14.175 23.240 1.00 96.81 422 GLU A C 1
ATOM 3122 O O . GLU A 1 422 ? 6.790 -15.195 23.848 1.00 96.81 422 GLU A O 1
ATOM 3127 N N . GLY A 1 423 ? 5.348 -13.502 23.495 1.00 95.12 423 GLY A N 1
ATOM 3128 C CA . GLY A 1 423 ? 4.305 -13.938 24.428 1.00 95.12 423 GLY A CA 1
ATOM 3129 C C . GLY A 1 423 ? 3.381 -15.046 23.900 1.00 95.12 423 GLY A C 1
ATOM 3130 O O . GLY A 1 423 ? 2.478 -15.471 24.614 1.00 95.12 423 GLY A O 1
ATOM 3131 N N . GLY A 1 424 ? 3.579 -15.534 22.669 1.00 96.44 424 GLY A N 1
ATOM 3132 C CA . GLY A 1 424 ? 2.767 -16.603 22.075 1.00 96.44 424 GLY A CA 1
ATOM 3133 C C . GLY A 1 424 ? 1.463 -16.139 21.416 1.00 96.44 424 GLY A C 1
ATOM 3134 O O . GLY A 1 424 ? 0.591 -16.965 21.144 1.00 96.44 424 GLY A O 1
ATOM 3135 N N . HIS A 1 425 ? 1.310 -14.842 21.143 1.00 97.81 425 HIS A N 1
ATOM 3136 C CA . HIS A 1 425 ? 0.140 -14.301 20.453 1.00 97.81 425 HIS A CA 1
ATOM 3137 C C . HIS A 1 425 ? 0.289 -14.385 18.930 1.00 97.81 425 HIS A C 1
ATOM 3139 O O . HIS A 1 425 ? 1.376 -14.192 18.379 1.00 97.81 425 HIS A O 1
ATOM 3145 N N . GLN A 1 426 ? -0.829 -14.615 18.235 1.00 97.44 426 GLN A N 1
ATOM 3146 C CA . GLN A 1 426 ? -0.900 -14.411 16.790 1.00 97.44 426 GLN A CA 1
ATOM 3147 C C . GLN A 1 426 ? -0.748 -12.917 16.481 1.00 97.44 426 GLN A C 1
ATOM 3149 O O . GLN A 1 426 ? -1.389 -12.086 17.125 1.00 97.44 426 GLN A O 1
ATOM 3154 N N . THR A 1 427 ? 0.069 -12.576 15.485 1.00 97.81 427 THR A N 1
ATOM 3155 C CA . THR A 1 427 ? 0.348 -11.185 15.118 1.00 97.81 427 THR A CA 1
ATOM 3156 C C . THR A 1 427 ? 0.063 -10.898 13.652 1.00 97.81 427 THR A C 1
ATOM 3158 O O . THR A 1 427 ? 0.341 -11.723 12.786 1.00 97.81 427 THR A O 1
ATOM 3161 N N . ALA A 1 428 ? -0.470 -9.708 13.369 1.00 96.88 428 ALA A N 1
ATOM 3162 C CA . ALA A 1 428 ? -0.657 -9.212 12.007 1.00 96.88 428 ALA A CA 1
ATOM 3163 C C . ALA A 1 428 ? -0.300 -7.724 11.916 1.00 96.88 428 ALA A C 1
ATOM 3165 O O . ALA A 1 428 ? -0.613 -6.943 12.814 1.00 96.88 428 ALA A O 1
ATOM 3166 N N . ASN A 1 429 ? 0.355 -7.326 10.827 1.00 95.38 429 ASN A N 1
ATOM 3167 C CA . ASN A 1 429 ? 0.726 -5.935 10.576 1.00 95.38 429 ASN A CA 1
ATOM 3168 C C . ASN A 1 429 ? -0.259 -5.240 9.615 1.00 95.38 429 ASN A C 1
ATOM 3170 O O . ASN A 1 429 ? -1.196 -5.842 9.083 1.00 95.38 429 ASN A O 1
ATOM 3174 N N . GLY A 1 430 ? -0.003 -3.964 9.328 1.00 94.50 430 GLY A N 1
ATOM 3175 C CA . GLY A 1 430 ? -0.896 -3.125 8.533 1.00 94.50 430 GLY A CA 1
ATOM 3176 C C . GLY A 1 430 ? -0.916 -3.435 7.038 1.00 94.50 430 GLY A C 1
ATOM 3177 O O . GLY A 1 430 ? -1.679 -2.814 6.297 1.00 94.50 430 GLY A O 1
ATOM 3178 N N . PHE A 1 431 ? -0.074 -4.357 6.558 1.00 94.06 431 PHE A N 1
ATOM 3179 C CA . PHE A 1 431 ? 0.044 -4.645 5.131 1.00 94.06 431 PHE A CA 1
ATOM 3180 C C . PHE A 1 431 ? -1.253 -5.236 4.571 1.00 94.06 431 PHE A C 1
ATOM 3182 O O . PHE A 1 431 ? -1.693 -4.841 3.493 1.00 94.06 431 PHE A O 1
ATOM 3189 N N . GLY A 1 432 ? -1.905 -6.125 5.330 1.00 94.12 432 GLY A N 1
ATOM 3190 C CA . GLY A 1 432 ? -3.196 -6.703 4.950 1.00 94.12 432 GLY A CA 1
ATOM 3191 C C . GLY A 1 432 ? -4.271 -5.633 4.757 1.00 94.12 432 GLY A C 1
ATOM 3192 O O . GLY A 1 432 ? -4.962 -5.638 3.740 1.00 94.12 432 GLY A O 1
ATOM 3193 N N . LEU A 1 433 ? -4.360 -4.669 5.679 1.00 95.19 433 LEU A N 1
ATOM 3194 C CA . LEU A 1 433 ? -5.263 -3.524 5.549 1.00 95.19 433 LEU A CA 1
ATOM 3195 C C . LEU A 1 433 ? -4.921 -2.687 4.309 1.00 95.19 433 LEU A C 1
ATOM 3197 O O . LEU A 1 433 ? -5.810 -2.399 3.511 1.00 95.19 433 LEU A O 1
ATOM 3201 N N . LEU A 1 434 ? -3.643 -2.329 4.125 1.00 94.12 434 LEU A N 1
ATOM 3202 C CA . LEU A 1 434 ? -3.179 -1.507 3.001 1.00 94.12 434 LEU A CA 1
ATOM 3203 C C . LEU A 1 434 ? -3.571 -2.108 1.644 1.00 94.12 434 LEU A C 1
ATOM 3205 O O . LEU A 1 434 ? -3.998 -1.369 0.753 1.00 94.12 434 LEU A O 1
ATOM 3209 N N . VAL A 1 435 ? -3.439 -3.428 1.493 1.00 95.56 435 VAL A N 1
ATOM 3210 C CA . VAL A 1 435 ? -3.824 -4.149 0.274 1.00 95.56 435 VAL A CA 1
ATOM 3211 C C . VAL A 1 435 ? -5.342 -4.224 0.142 1.00 95.56 435 VAL A C 1
ATOM 3213 O O . VAL A 1 435 ? -5.878 -3.830 -0.891 1.00 95.56 435 VAL A O 1
ATOM 3216 N N . ASN A 1 436 ? -6.051 -4.680 1.176 1.00 97.06 436 ASN A N 1
ATOM 3217 C CA . ASN A 1 436 ? -7.488 -4.931 1.080 1.00 97.06 436 ASN A CA 1
ATOM 3218 C C . ASN A 1 436 ? -8.304 -3.651 0.833 1.00 97.06 436 ASN A C 1
ATOM 3220 O O . ASN A 1 436 ? -9.231 -3.679 0.024 1.00 97.06 436 ASN A O 1
ATOM 3224 N N . GLN A 1 437 ? -7.933 -2.507 1.424 1.00 96.38 437 GLN A N 1
ATOM 3225 C CA . GLN A 1 437 ? -8.593 -1.230 1.099 1.00 96.38 437 GLN A CA 1
ATOM 3226 C C . GLN A 1 437 ? -8.333 -0.791 -0.354 1.00 96.38 437 GLN A C 1
ATOM 3228 O O . GLN A 1 437 ? -9.214 -0.228 -1.009 1.00 96.38 437 GLN A O 1
ATOM 3233 N N . ALA A 1 438 ? -7.143 -1.084 -0.896 1.00 97.19 438 ALA A N 1
ATOM 3234 C CA . ALA A 1 438 ? -6.793 -0.742 -2.273 1.00 97.19 438 ALA A CA 1
ATOM 3235 C C . ALA A 1 438 ? -7.561 -1.615 -3.269 1.00 97.19 438 ALA A C 1
ATOM 3237 O O . ALA A 1 438 ? -8.047 -1.097 -4.275 1.00 97.19 438 ALA A O 1
ATOM 3238 N N . VAL A 1 439 ? -7.692 -2.909 -2.956 1.00 98.06 439 VAL A N 1
ATOM 3239 C CA . VAL A 1 439 ? -8.495 -3.873 -3.713 1.00 98.06 439 VAL A CA 1
ATOM 3240 C C . VAL A 1 439 ? -9.944 -3.407 -3.771 1.00 98.06 439 VAL A C 1
ATOM 3242 O O . VAL A 1 439 ? -10.435 -3.162 -4.865 1.00 98.06 439 VAL A O 1
ATOM 3245 N N . LEU A 1 440 ? -10.588 -3.168 -2.623 1.00 97.88 440 LEU A N 1
ATOM 3246 C CA . LEU A 1 440 ? -11.981 -2.702 -2.569 1.00 97.88 440 LEU A CA 1
ATOM 3247 C C . LEU A 1 440 ? -12.184 -1.406 -3.366 1.00 97.88 440 LEU A C 1
ATOM 3249 O O . LEU A 1 440 ? -13.148 -1.266 -4.116 1.00 97.88 440 LEU A O 1
ATOM 3253 N N . SER A 1 441 ? -11.243 -0.464 -3.260 1.00 97.88 441 SER A N 1
ATOM 3254 C CA . SER A 1 441 ? -11.292 0.778 -4.041 1.00 97.88 441 SER A CA 1
ATOM 3255 C C . SER A 1 441 ? -11.279 0.502 -5.547 1.00 97.88 441 SER A C 1
ATOM 3257 O O . SER A 1 441 ? -12.055 1.092 -6.297 1.00 97.88 441 SER A O 1
ATOM 3259 N N . LEU A 1 442 ? -10.417 -0.415 -5.995 1.00 98.25 442 LEU A N 1
ATOM 3260 C CA . LEU A 1 442 ? -10.303 -0.778 -7.402 1.00 98.25 442 LEU A CA 1
ATOM 3261 C C . LEU A 1 442 ? -11.529 -1.554 -7.904 1.00 98.25 442 LEU A C 1
ATOM 3263 O O . LEU A 1 442 ? -11.973 -1.310 -9.028 1.00 98.25 442 LEU A O 1
ATOM 3267 N N . GLU A 1 443 ? -12.121 -2.414 -7.073 1.00 98.12 443 GLU A N 1
ATOM 3268 C CA . GLU A 1 443 ? -13.399 -3.081 -7.361 1.00 98.12 443 GLU A CA 1
ATOM 3269 C C . GLU A 1 443 ? -14.511 -2.041 -7.583 1.00 98.12 443 GLU A C 1
ATOM 3271 O O . GLU A 1 443 ? -15.239 -2.119 -8.574 1.00 98.12 443 GLU A O 1
ATOM 3276 N N . HIS A 1 444 ? -14.590 -0.992 -6.753 1.00 97.94 444 HIS A N 1
ATOM 3277 C CA . HIS A 1 444 ? -15.542 0.107 -6.962 1.00 97.94 444 HIS A CA 1
ATOM 3278 C C . HIS A 1 444 ? -15.292 0.878 -8.270 1.00 97.94 444 HIS A C 1
ATOM 3280 O O . HIS A 1 444 ? -16.245 1.187 -8.997 1.00 97.94 444 HIS A O 1
ATOM 3286 N N . PHE A 1 445 ? -14.032 1.174 -8.607 1.00 97.94 445 PHE A N 1
ATOM 3287 C CA . PHE A 1 445 ? -13.692 1.907 -9.834 1.00 97.94 445 PHE A CA 1
ATOM 3288 C C . PHE A 1 445 ? -13.995 1.121 -11.114 1.00 97.94 445 PHE A C 1
ATOM 3290 O O . PHE A 1 445 ? -14.353 1.709 -12.138 1.00 97.94 445 PHE A O 1
ATOM 3297 N N . THR A 1 446 ? -13.815 -0.197 -11.074 1.00 95.88 446 THR A N 1
ATOM 3298 C CA . THR A 1 446 ? -13.800 -1.052 -12.271 1.00 95.88 446 THR A CA 1
ATOM 3299 C C . THR A 1 446 ? -15.051 -1.912 -12.406 1.00 95.88 446 THR A C 1
ATOM 3301 O O . THR A 1 446 ? -15.329 -2.407 -13.494 1.00 95.88 446 THR A O 1
ATOM 3304 N N . GLY A 1 447 ? -15.805 -2.107 -11.319 1.00 95.06 447 GLY A N 1
ATOM 3305 C CA . GLY A 1 447 ? -16.914 -3.059 -11.256 1.00 95.06 447 GLY A CA 1
ATOM 3306 C C . GLY A 1 447 ? -16.473 -4.520 -11.387 1.00 95.06 447 GLY A C 1
ATOM 3307 O O . GLY A 1 447 ? -17.305 -5.381 -11.654 1.00 95.06 447 GLY A O 1
ATOM 3308 N N . THR A 1 448 ? -15.175 -4.801 -11.249 1.00 93.50 448 THR A N 1
ATOM 3309 C CA . THR A 1 448 ? -14.594 -6.141 -11.393 1.00 93.50 448 THR A CA 1
ATOM 3310 C C . THR A 1 448 ? -14.265 -6.693 -10.015 1.00 93.50 448 THR A C 1
ATOM 3312 O O . THR A 1 448 ? -13.663 -5.982 -9.221 1.00 93.50 448 THR A O 1
ATOM 3315 N N . ALA A 1 449 ? -14.637 -7.943 -9.734 1.00 94.62 449 ALA A N 1
ATOM 3316 C CA . ALA A 1 449 ? -14.219 -8.637 -8.515 1.00 94.62 449 ALA A CA 1
ATOM 3317 C C . ALA A 1 449 ? -12.732 -9.013 -8.597 1.00 94.62 449 ALA A C 1
ATOM 3319 O O . ALA A 1 449 ? -12.273 -9.507 -9.629 1.00 94.62 449 ALA A O 1
ATOM 3320 N N . ILE A 1 450 ? -11.984 -8.789 -7.517 1.00 96.44 450 ILE A N 1
ATOM 3321 C CA . ILE A 1 450 ? -10.527 -8.934 -7.491 1.00 96.44 450 ILE A CA 1
ATOM 3322 C C . ILE A 1 450 ? -10.113 -9.931 -6.402 1.00 96.44 450 ILE A C 1
ATOM 3324 O O . ILE A 1 450 ? -10.489 -9.827 -5.228 1.00 96.44 450 ILE A O 1
ATOM 3328 N N . ASP A 1 451 ? -9.265 -10.888 -6.784 1.00 94.19 451 ASP A N 1
ATOM 3329 C CA . ASP A 1 451 ? -8.616 -11.797 -5.839 1.00 94.19 451 ASP A CA 1
ATOM 3330 C C . ASP A 1 451 ? -7.548 -11.044 -5.023 1.00 94.19 451 ASP A C 1
ATOM 3332 O O . ASP A 1 451 ? -6.413 -10.831 -5.464 1.00 94.19 451 ASP A O 1
ATOM 3336 N N . ALA A 1 452 ? -7.913 -10.641 -3.802 1.00 92.62 452 ALA A N 1
ATOM 3337 C CA . ALA A 1 452 ? -6.998 -9.951 -2.897 1.00 92.62 452 ALA A CA 1
ATOM 3338 C C . ALA A 1 452 ? -5.801 -10.809 -2.479 1.00 92.62 452 ALA A C 1
ATOM 3340 O O . ALA A 1 452 ? -4.731 -10.249 -2.247 1.00 92.62 452 ALA A O 1
ATOM 3341 N N . ALA A 1 453 ? -5.933 -12.137 -2.402 1.00 91.81 453 ALA A N 1
ATOM 3342 C CA . ALA A 1 453 ? -4.819 -12.998 -2.022 1.00 91.81 453 ALA A CA 1
ATOM 3343 C C . ALA A 1 453 ? -3.747 -12.995 -3.117 1.00 91.81 453 ALA A C 1
ATOM 3345 O O . ALA A 1 453 ? -2.550 -12.934 -2.820 1.00 91.81 453 ALA A O 1
ATOM 3346 N N . GLU A 1 454 ? -4.160 -12.999 -4.388 1.00 93.50 454 GLU A N 1
ATOM 3347 C CA . GLU A 1 454 ? -3.226 -12.822 -5.497 1.00 93.50 454 GLU A CA 1
ATOM 3348 C C . GLU A 1 454 ? -2.588 -11.430 -5.503 1.00 93.50 454 GLU A C 1
ATOM 3350 O O . GLU A 1 454 ? -1.364 -11.321 -5.634 1.00 93.50 454 GLU A O 1
ATOM 3355 N N . MET A 1 455 ? -3.375 -10.370 -5.300 1.00 94.75 455 MET A N 1
ATOM 3356 C CA . MET A 1 455 ? -2.829 -9.010 -5.251 1.00 94.75 455 MET A CA 1
ATOM 3357 C C . MET A 1 455 ? -1.867 -8.816 -4.069 1.00 94.75 455 MET A C 1
ATOM 3359 O O . MET A 1 455 ? -0.813 -8.210 -4.247 1.00 94.75 455 MET A O 1
ATOM 3363 N N . LYS A 1 456 ? -2.153 -9.394 -2.892 1.00 92.19 456 LYS A N 1
ATOM 3364 C CA . LYS A 1 456 ? -1.269 -9.371 -1.709 1.00 92.19 456 LYS A CA 1
ATOM 3365 C C . LYS A 1 456 ? 0.096 -9.983 -2.033 1.00 92.19 456 LYS A C 1
ATOM 3367 O O . LYS A 1 456 ? 1.110 -9.368 -1.712 1.00 92.19 456 LYS A O 1
ATOM 3372 N N . ARG A 1 457 ? 0.136 -11.134 -2.724 1.00 91.38 457 ARG A N 1
ATOM 3373 C CA . ARG A 1 457 ? 1.394 -11.772 -3.167 1.00 91.38 457 ARG A CA 1
ATOM 3374 C C . ARG A 1 457 ? 2.184 -10.875 -4.120 1.00 91.38 457 ARG A C 1
ATOM 3376 O O . ARG A 1 457 ? 3.358 -10.628 -3.884 1.00 91.38 457 ARG A O 1
ATOM 3383 N N . ARG A 1 458 ? 1.532 -10.334 -5.153 1.00 91.50 458 ARG A N 1
ATOM 3384 C CA . ARG A 1 458 ? 2.188 -9.467 -6.151 1.00 91.50 458 ARG A CA 1
ATOM 3385 C C . ARG A 1 458 ? 2.721 -8.169 -5.545 1.00 91.50 458 ARG A C 1
ATOM 3387 O O . ARG A 1 458 ? 3.780 -7.691 -5.935 1.00 91.50 458 ARG A O 1
ATOM 3394 N N . LEU A 1 459 ? 1.985 -7.585 -4.602 1.00 92.12 459 LEU A N 1
ATOM 3395 C CA . LEU A 1 459 ? 2.372 -6.337 -3.947 1.00 92.12 459 LEU A CA 1
ATOM 3396 C C . LEU A 1 459 ? 3.472 -6.535 -2.904 1.00 92.12 459 LEU A C 1
ATOM 3398 O O . LEU A 1 459 ? 4.223 -5.592 -2.664 1.00 92.12 459 LEU A O 1
ATOM 3402 N N . ALA A 1 460 ? 3.592 -7.722 -2.303 1.00 87.94 460 ALA A N 1
ATOM 3403 C CA . ALA A 1 460 ? 4.671 -8.020 -1.364 1.00 87.94 460 ALA A CA 1
ATOM 3404 C C . ALA A 1 460 ? 6.044 -7.840 -2.033 1.00 87.94 460 ALA A C 1
ATOM 3406 O O . ALA A 1 460 ? 6.870 -7.096 -1.510 1.00 87.94 460 ALA A O 1
ATOM 3407 N N . ASP A 1 461 ? 6.225 -8.381 -3.243 1.00 81.00 461 ASP A N 1
ATOM 3408 C CA . ASP A 1 461 ? 7.471 -8.271 -4.022 1.00 81.00 461 ASP A CA 1
ATOM 3409 C C . ASP A 1 461 ? 7.854 -6.820 -4.365 1.00 81.00 461 ASP A C 1
ATOM 3411 O O . ASP A 1 461 ? 9.023 -6.492 -4.570 1.00 81.00 461 ASP A O 1
ATOM 3415 N N . VAL A 1 462 ? 6.857 -5.937 -4.452 1.00 82.06 462 VAL A N 1
ATOM 3416 C CA . VAL A 1 462 ? 7.031 -4.541 -4.874 1.00 82.06 462 VAL A CA 1
ATOM 3417 C C . VAL A 1 462 ? 7.206 -3.599 -3.680 1.00 82.06 462 VAL A C 1
ATOM 3419 O O . VAL A 1 462 ? 7.918 -2.597 -3.772 1.00 82.06 462 VAL A O 1
ATOM 3422 N N . LEU A 1 463 ? 6.536 -3.884 -2.561 1.00 81.38 463 LEU A N 1
ATOM 3423 C CA . LEU A 1 463 ? 6.457 -2.986 -1.407 1.00 81.38 463 LEU A CA 1
ATOM 3424 C C . LEU A 1 463 ? 7.375 -3.362 -0.245 1.00 81.38 463 LEU A C 1
ATOM 3426 O O . LEU A 1 463 ? 7.656 -2.479 0.574 1.00 81.38 463 LEU A O 1
ATOM 3430 N N . LEU A 1 464 ? 7.821 -4.619 -0.180 1.00 71.81 464 LEU A N 1
ATOM 3431 C CA . LEU A 1 464 ? 8.697 -5.171 0.856 1.00 71.81 464 LEU A CA 1
ATOM 3432 C C . LEU A 1 464 ? 10.000 -5.718 0.215 1.00 71.81 464 LEU A C 1
ATOM 3434 O O . LEU A 1 464 ? 10.198 -6.931 0.199 1.00 71.81 464 LEU A O 1
ATOM 3438 N N . PRO A 1 465 ? 10.846 -4.848 -0.381 1.00 52.06 465 PRO A N 1
ATOM 3439 C CA . PRO A 1 465 ? 12.025 -5.255 -1.154 1.00 52.06 465 PRO A CA 1
ATOM 3440 C C . PRO A 1 465 ? 13.248 -5.675 -0.331 1.00 52.06 465 PRO A C 1
ATOM 3442 O O . PRO A 1 465 ? 13.346 -5.294 0.859 1.00 52.06 465 PRO A O 1
#